Protein AF-A0A8T1UL07-F1 (afdb_monomer_lite)

Sequence (624 aa):
MSPSKHLRLALLTEEDVIRRVALMEAASYPTDDAATEPSIRFRQKNVGPFFWVAYLSNGDQNLETLVGFVNGTLTARDEVTDESRSHHDAHGSLLCIHSVVVDQAFRRRGLATQMLKRYVSLIINSQPQVKRIMLITKADLVGFHVSCGFSAMRKSPIVHGQDPWFELALDCQKARYPPMIQGNPAAVVLLLPAAYHKDGASDWMQRMAIENNLGETAYVAPRGHTGDVVEYDLRWFTPGTEVNLCGHATLATALALHDAGHVTTGQTLHFHTLSAVLVCSFEVQSETQKLLVMMDFPEQPTVSAESIVVLNELASGLDIPTNAIVDVKYVSYATDLVIRVTPEAFSTLKPDFVQLAKIAGVRGFAVTAEMPDDTASDVDFQSRYFAPRIGLNEDPVTGSAHCALGPYWAQLLKKTTIKAQQFTPVRGGYISLDLVAAGPGRVLLKGECAVVLRARLSSSPYKFFIRCAEPTHSRTTQPSDMGKIENRLAELGYELPAVMVSKLTYVNAVRTGNFVYTAGHIPVSATGELITGKVGKDLTTEEDELGELDHIKRVAKRTGFINCVDTFTDQASVINGASDTVVDIFGNKGKHARSGLGINALPFNAAVEIEAIVEIDEDTPVVL

Organism: NCBI:txid29920

InterPro domains:
  IPR000182 GNAT domain [PF00583] (37-150)
  IPR000182 GNAT domain [PS51186] (7-171)
  IPR003719 Phenazine biosynthesis PhzF-like [PF02567] (181-452)
  IPR003719 Phenazine biosynthesis PhzF-like [PTHR13774] (181-457)
  IPR003719 Phenazine biosynthesis PhzF-like [TIGR00654] (182-416)
  IPR006175 YjgF/YER057c/UK114 family [PF01042] (505-615)
  IPR013813 Endoribonuclease L-PSP/chorismate mutase-like [cd02199] (491-615)

Secondary structure (DSSP, 8-state):
-PPP--EEEEE---HHHHHHHHHHHHTTS-TTTSPPHHHHHHHHHHSGGG-EEEEEE-SSTT-EEEEEEEEEEEESSSS--HHHHH---TT-SEEEEEEEEE-GGGTTSSHHHHHHHHHHHHHHHH-TT--EEEEEEEGGGHHHHHTTT-EEEEE-S--SSSS-EEEEEEEHHHHHSPPP--S--EEEEE--HHHHTSTTHHHHHHHHHHHH-SSEEEEEEEEEEETTEEEEEEEEE-SS-EES--HHHHHHHHHHHHHTTSS-TTPEEEEEETTEEEEEEEEE-TTT-PEEEEEEEE----EE-TTT--HHHHHHHHTS-GGGEEEEEEETTTTEEEEEE-HHHHHH----HHHHTTSTT---EEEEEEPPTT---S--EEEEEEEGGGTEEEES--HHHHHHHHHHHHHHHT-SEEEEEEE-SS-EEEEEEEEE-SSS-EEEEEEE---------------------------PPPGGG--HHHHHHHHHT--PPP-PPPSSSS-SEEEETTEEEEPPB--B-TTS-B-BS-BTTTB----------TTEEEEEEEEEEEEB-TT---HHHHHHHHHHHHHHHHGGGG--EEEEEEES--GGGBSEEEEEEEEE-TT-----

pLDDT: mean 81.59, std 17.3, range [22.27, 98.44]

Foldseek 3Di:
DPPAQDKDKDFPDDPVVLVVQLVQQPVPDPPVQGQHSVRSVVCSVPVRLFKMWIWTDPPPDPDTDTFWIKHWAFDQDPDDDPVRRRDHDPQHQETEIRDQTTHPVCPPVCVSLVRLLVSLVSCLPPPVSHQKYKYKDFPVCPVVVVSSAKDFDAFDPDDDPDGIITMIMHGSVCVNDDPADFDADEAEAEDEPCLCPDVCSQVVLLVVLLVVQGQKYKYKYFDQADVLETEIEIWIYHNVGTDQDDDVNVQVHVVVCVVVVVHDQSHWYWYQTNNGTKIWHWDQDPPPRAIKIKTKFFAQEWDACVVQDDLVLVCVQFVHDSVQFPGWTARQVQLAIETEGEPVSVVVTDGPLVSVLPRPSHQKYWYKYADDPPDPDPAGIETWMAGVVVPGGTGAEGPVVCSHVVVVSCVVVVHQKHWYWYHDPRHHAIWIWGWDPPPNTMIIIIGGDDDDDDDDDDPDPPPPPPDPDPDDDDDDDDPVPAAPLSVLCVVVVHDADDPDADPDPDGQWDDDQQKIKGDWDFDADPVRHGAADADVPPDDADADDHDDDRFFPAFAEKEKEFQHDPPDDVQVVNCVRVLVNQCSSPPPRSDYHYYGHYDNADPVRGGMIMITMTGGDRPDDDDD

Radius of gyration: 32.2 Å; chains: 1; bounding box: 75×77×90 Å

Structure (mmCIF, N/CA/C/O backbone):
data_AF-A0A8T1UL07-F1
#
_entry.id   AF-A0A8T1UL07-F1
#
loop_
_atom_site.group_PDB
_atom_site.id
_atom_site.type_symbol
_atom_site.label_atom_id
_atom_site.label_alt_id
_atom_site.label_comp_id
_atom_site.label_asym_id
_atom_site.label_entity_id
_atom_site.label_seq_id
_atom_site.pdbx_PDB_ins_code
_atom_site.Cartn_x
_atom_site.Cartn_y
_atom_site.Cartn_z
_atom_site.occupancy
_atom_site.B_iso_or_equiv
_atom_site.auth_seq_id
_atom_site.auth_comp_id
_atom_site.auth_asym_id
_atom_site.auth_atom_id
_atom_site.pdbx_PDB_model_num
ATOM 1 N N . MET A 1 1 ? -27.581 0.799 -3.449 1.00 33.94 1 MET A N 1
ATOM 2 C CA . MET A 1 1 ? -27.203 1.762 -2.390 1.00 33.94 1 MET A CA 1
ATOM 3 C C . MET A 1 1 ? -28.194 2.917 -2.412 1.00 33.94 1 MET A C 1
ATOM 5 O O . MET A 1 1 ? -28.403 3.482 -3.475 1.00 33.94 1 MET A O 1
ATOM 9 N N . SER A 1 2 ? -28.849 3.222 -1.287 1.00 27.20 2 SER A N 1
ATOM 10 C CA . SER A 1 2 ? -29.697 4.422 -1.163 1.00 27.20 2 SER A CA 1
ATOM 11 C C . SER A 1 2 ? -28.828 5.674 -1.348 1.00 27.20 2 SER A C 1
ATOM 13 O O . SER A 1 2 ? -27.721 5.683 -0.804 1.00 27.20 2 SER A O 1
ATOM 15 N N . PRO A 1 3 ? -29.287 6.725 -2.054 1.00 33.88 3 PRO A N 1
ATOM 16 C CA . PRO A 1 3 ? -28.532 7.966 -2.161 1.00 33.88 3 PRO A CA 1
ATOM 17 C C . PRO A 1 3 ? -28.299 8.509 -0.750 1.00 33.88 3 PRO A C 1
ATOM 19 O O . PRO A 1 3 ? -29.240 8.625 0.043 1.00 33.88 3 PRO A O 1
ATOM 22 N N . SER A 1 4 ? -27.042 8.767 -0.395 1.00 42.09 4 SER A N 1
ATOM 23 C CA . SER A 1 4 ? -26.709 9.378 0.885 1.00 42.09 4 SER A CA 1
ATOM 24 C C . SER A 1 4 ? -27.324 10.777 0.925 1.00 42.09 4 SER A C 1
ATOM 26 O O . SER A 1 4 ? -27.080 11.611 0.057 1.00 42.09 4 SER A O 1
ATOM 28 N N . LYS A 1 5 ? -28.161 11.050 1.930 1.00 57.28 5 LYS A N 1
ATOM 29 C CA . LYS A 1 5 ? -28.603 12.417 2.225 1.00 57.28 5 LYS A CA 1
ATOM 30 C C . LYS A 1 5 ? -27.349 13.240 2.528 1.00 57.28 5 LYS A C 1
ATOM 32 O O . LYS A 1 5 ? -26.663 12.957 3.509 1.00 57.28 5 LYS A O 1
ATOM 37 N N . HIS A 1 6 ? -27.005 14.196 1.668 1.00 77.00 6 HIS A N 1
ATOM 38 C CA . HIS A 1 6 ? -25.768 14.963 1.799 1.00 77.00 6 HIS A CA 1
ATOM 39 C C . HIS A 1 6 ? -25.779 15.786 3.101 1.00 77.00 6 HIS A C 1
ATOM 41 O O . HIS A 1 6 ? -26.620 16.665 3.282 1.00 77.00 6 HIS A O 1
ATOM 47 N N . LEU A 1 7 ? -24.852 15.484 4.018 1.00 86.94 7 LEU A N 1
ATOM 48 C CA . LEU A 1 7 ? -24.597 16.271 5.228 1.00 86.94 7 LEU A CA 1
ATOM 49 C C . LEU A 1 7 ? -23.755 17.500 4.858 1.00 86.94 7 LEU A C 1
ATOM 51 O O . LEU A 1 7 ? -22.599 17.339 4.466 1.00 86.94 7 LEU A O 1
ATOM 55 N N . ARG A 1 8 ? -24.294 18.714 4.991 1.00 91.38 8 ARG A N 1
ATOM 56 C CA . ARG A 1 8 ? -23.602 19.986 4.719 1.00 91.38 8 ARG A CA 1
ATOM 57 C C . ARG A 1 8 ? -23.106 20.616 6.021 1.00 91.38 8 ARG A C 1
ATOM 59 O O . ARG A 1 8 ? -23.816 20.599 7.017 1.00 91.38 8 ARG A O 1
ATOM 66 N N . LEU A 1 9 ? -21.901 21.186 6.012 1.00 92.62 9 LEU A N 1
ATOM 67 C CA . LEU A 1 9 ? -21.381 22.000 7.115 1.00 92.62 9 LEU A CA 1
ATOM 68 C C . LEU A 1 9 ? -21.415 23.480 6.726 1.00 92.62 9 LEU A C 1
ATOM 70 O O . LEU A 1 9 ? -21.095 23.816 5.585 1.00 92.62 9 LEU A O 1
ATOM 74 N N . ALA A 1 10 ? -21.779 24.346 7.667 1.00 92.06 10 ALA A N 1
ATOM 75 C CA . ALA A 1 10 ? -21.758 25.799 7.509 1.00 92.06 10 ALA A CA 1
ATOM 76 C C . ALA A 1 10 ? -21.249 26.484 8.780 1.00 92.06 10 ALA A C 1
ATOM 78 O O . ALA A 1 10 ? -21.366 25.924 9.868 1.00 92.06 10 ALA A O 1
ATOM 79 N N . LEU A 1 11 ? -20.724 27.701 8.651 1.00 91.25 11 LEU A N 1
ATOM 80 C CA . LEU A 1 11 ? -20.423 28.541 9.809 1.00 91.25 11 LEU A CA 1
ATOM 81 C C . LEU A 1 11 ? -21.723 28.951 10.512 1.00 91.25 11 LEU A C 1
ATOM 83 O O . LEU A 1 11 ? -22.749 29.165 9.864 1.00 91.25 11 LEU A O 1
ATOM 87 N N . LEU A 1 12 ? -21.684 29.066 11.838 1.00 85.94 12 LEU A N 1
ATOM 88 C CA . LEU A 1 12 ? -22.826 29.544 12.616 1.00 85.94 12 LEU A CA 1
ATOM 89 C C . LEU A 1 12 ? -22.975 31.068 12.463 1.00 85.94 12 LEU A C 1
ATOM 91 O O . LEU A 1 12 ? -22.190 31.825 13.031 1.00 85.94 12 LEU A O 1
ATOM 95 N N . THR A 1 13 ? -23.979 31.525 11.712 1.00 80.44 13 THR A N 1
ATOM 96 C CA . THR A 1 13 ? -24.202 32.964 11.443 1.00 80.44 13 THR A CA 1
ATOM 97 C C . THR A 1 13 ? -25.599 33.470 11.799 1.00 80.44 13 THR A C 1
ATOM 99 O O . THR A 1 13 ? -25.760 34.666 12.018 1.00 80.44 13 THR A O 1
ATOM 102 N N . GLU A 1 14 ? -26.604 32.596 11.859 1.00 84.75 14 GLU A N 1
ATOM 103 C CA . GLU A 1 14 ? -28.013 32.977 12.032 1.00 84.75 14 GLU A CA 1
ATOM 104 C C . GLU A 1 14 ? -28.460 32.912 13.506 1.00 84.75 14 GLU A C 1
ATOM 106 O O . GLU A 1 14 ? -28.130 31.977 14.238 1.00 84.75 14 GLU A O 1
ATOM 111 N N . GLU A 1 15 ? -29.218 33.916 13.959 1.00 85.44 15 GLU A N 1
ATOM 112 C CA . GLU A 1 15 ? -29.623 34.087 15.367 1.00 85.44 15 GLU A CA 1
ATOM 113 C C . GLU A 1 15 ? -30.559 32.990 15.893 1.00 85.44 15 GLU A C 1
ATOM 115 O O . GLU A 1 15 ? -30.446 32.548 17.040 1.00 85.44 15 GLU A O 1
ATOM 120 N N . ASP A 1 16 ? -31.487 32.523 15.065 1.00 86.69 16 ASP A N 1
ATOM 121 C CA . ASP A 1 16 ? -32.380 31.414 15.393 1.00 86.69 16 ASP A CA 1
ATOM 122 C C . ASP A 1 16 ? -31.602 30.093 15.525 1.00 86.69 16 ASP A C 1
ATOM 124 O O . ASP A 1 16 ? -31.866 29.298 16.434 1.00 86.69 16 ASP A O 1
ATOM 128 N N . VAL A 1 17 ? -30.578 29.897 14.691 1.00 88.50 17 VAL A N 1
ATOM 129 C CA . VAL A 1 17 ? -29.676 28.742 14.758 1.00 88.50 17 VAL A CA 1
ATOM 130 C C . VAL A 1 17 ? -28.829 28.780 16.033 1.00 88.50 17 VAL A C 1
ATOM 132 O O . VAL A 1 17 ? -28.687 27.744 16.681 1.00 88.50 17 VAL A O 1
ATOM 135 N N . ILE A 1 18 ? -28.335 29.950 16.463 1.00 89.19 18 ILE A N 1
ATOM 136 C CA . ILE A 1 18 ? -27.588 30.102 17.730 1.00 89.19 18 ILE A CA 1
ATOM 137 C C . ILE A 1 18 ? -28.417 29.597 18.917 1.00 89.19 18 ILE A C 1
ATOM 139 O O . ILE A 1 18 ? -27.919 28.825 19.741 1.00 89.19 18 ILE A O 1
ATOM 143 N N . ARG A 1 19 ? -29.697 29.982 18.987 1.00 89.38 19 ARG A N 1
ATOM 144 C CA . ARG A 1 19 ? -30.600 29.533 20.060 1.00 89.38 19 ARG A CA 1
ATOM 145 C C . ARG A 1 19 ? -30.829 28.025 20.014 1.00 89.38 19 ARG A C 1
ATOM 147 O O . ARG A 1 19 ? -30.787 27.367 21.051 1.00 89.38 19 ARG A O 1
ATOM 154 N N . ARG A 1 20 ? -31.024 27.453 18.821 1.00 90.44 20 ARG A N 1
ATOM 155 C CA . ARG A 1 20 ? -31.178 25.996 18.651 1.00 90.44 20 ARG A CA 1
ATOM 156 C C . ARG A 1 20 ? -29.922 25.232 19.065 1.00 90.44 20 ARG A C 1
ATOM 158 O O . ARG A 1 20 ? -30.035 24.207 19.726 1.00 90.44 20 ARG A O 1
ATOM 165 N N . VAL A 1 21 ? -28.741 25.745 18.733 1.00 92.62 21 VAL A N 1
ATOM 166 C CA . VAL A 1 21 ? -27.452 25.176 19.151 1.00 92.62 21 VAL A CA 1
ATOM 167 C C . VAL A 1 21 ? -27.307 25.187 20.675 1.00 92.62 21 VAL A C 1
ATOM 169 O O . VAL A 1 21 ? -26.929 24.167 21.246 1.00 92.62 21 VAL A O 1
ATOM 172 N N . ALA A 1 22 ? -27.671 26.283 21.349 1.00 91.62 22 ALA A N 1
ATOM 173 C CA . ALA A 1 22 ? -27.642 26.354 22.813 1.00 91.62 22 ALA A CA 1
ATOM 174 C C . ALA A 1 22 ? -28.590 25.330 23.469 1.00 91.62 22 ALA A C 1
ATOM 176 O O . ALA A 1 22 ? -28.217 24.670 24.438 1.00 91.62 22 ALA A O 1
ATOM 177 N N . LEU A 1 23 ? -29.788 25.136 22.905 1.00 91.44 23 LEU A N 1
ATOM 178 C CA . LEU A 1 23 ? -30.723 24.098 23.357 1.00 91.44 23 LEU A CA 1
ATOM 179 C C . LEU A 1 23 ? -30.158 22.683 23.158 1.00 91.44 23 LEU A C 1
ATOM 181 O O . LEU A 1 23 ? -30.279 21.837 24.042 1.00 91.44 23 LEU A O 1
ATOM 185 N N . MET A 1 24 ? -29.520 22.425 22.014 1.00 92.81 24 MET A N 1
ATOM 186 C CA . MET A 1 24 ? -28.885 21.137 21.725 1.00 92.81 24 MET A CA 1
ATOM 187 C C . MET A 1 24 ? -27.700 20.840 22.655 1.00 92.81 24 MET A C 1
ATOM 189 O O . MET A 1 24 ? -27.543 19.690 23.069 1.00 92.81 24 MET A O 1
ATOM 193 N N . GLU A 1 25 ? -26.888 21.847 22.991 1.00 91.94 25 GLU A N 1
ATOM 194 C CA . GLU A 1 25 ? -25.788 21.738 23.962 1.00 91.94 25 GLU A CA 1
ATOM 195 C C . GLU A 1 25 ? -26.327 21.345 25.344 1.00 91.94 25 GLU A C 1
ATOM 197 O O . GLU A 1 25 ? -25.923 20.322 25.898 1.00 91.94 25 GLU A O 1
ATOM 202 N N . ALA A 1 26 ? -27.307 22.098 25.857 1.00 91.12 26 ALA A N 1
ATOM 203 C CA . ALA A 1 26 ? -27.923 21.847 27.160 1.00 91.12 26 ALA A CA 1
ATOM 204 C C . ALA A 1 26 ? -28.607 20.470 27.244 1.00 91.12 26 ALA A C 1
ATOM 206 O O . ALA A 1 26 ? -28.628 19.847 28.300 1.00 91.12 26 ALA A O 1
ATOM 207 N N . ALA A 1 27 ? -29.140 19.961 26.129 1.00 89.69 27 ALA A N 1
ATOM 208 C CA . ALA A 1 27 ? -29.730 18.624 26.054 1.00 89.69 27 ALA A CA 1
ATOM 209 C C . ALA A 1 27 ? -28.696 17.487 25.898 1.00 89.69 27 ALA A C 1
ATOM 211 O O . ALA A 1 27 ? -29.073 16.308 25.890 1.00 89.69 27 ALA A O 1
ATOM 212 N N . SER A 1 28 ? -27.414 17.808 25.698 1.00 87.25 28 SER A N 1
ATOM 213 C CA . SER A 1 28 ? -26.355 16.830 25.406 1.00 87.25 28 SER A CA 1
ATOM 214 C C . SER A 1 28 ? -25.343 16.656 26.533 1.00 87.25 28 SER A C 1
ATOM 216 O O . SER A 1 28 ? -24.723 15.595 26.599 1.00 87.25 28 SER A O 1
ATOM 218 N N . TYR A 1 29 ? -25.218 17.638 27.424 1.00 83.62 29 TYR A N 1
ATOM 219 C CA . TYR A 1 29 ? -24.284 17.624 28.548 1.00 83.62 29 TYR A CA 1
ATOM 220 C C . TYR A 1 29 ? -25.011 17.872 29.881 1.00 83.62 29 TYR A C 1
ATOM 222 O O . TYR A 1 29 ? -26.058 18.520 29.888 1.00 83.62 29 TYR A O 1
ATOM 230 N N . PRO A 1 30 ? -24.481 17.375 31.017 1.00 81.75 30 PRO A N 1
ATOM 231 C CA . PRO A 1 30 ? -24.930 17.793 32.346 1.00 81.75 30 PRO A CA 1
ATOM 232 C C . PRO A 1 30 ? -24.864 19.317 32.511 1.00 81.75 30 PRO A C 1
ATOM 234 O O . PRO A 1 30 ? -24.036 19.971 31.881 1.00 81.75 30 PRO A O 1
ATOM 237 N N . THR A 1 31 ? -25.694 19.890 33.386 1.00 77.62 31 THR A N 1
ATOM 238 C CA . THR A 1 31 ? -25.768 21.350 33.597 1.00 77.62 31 THR A CA 1
ATOM 239 C C . THR A 1 31 ? -24.437 21.995 33.969 1.00 77.62 31 THR A C 1
ATOM 241 O O . THR A 1 31 ? -24.201 23.129 33.569 1.00 77.62 31 THR A O 1
ATOM 244 N N . ASP A 1 32 ? -23.569 21.275 34.681 1.00 75.88 32 ASP A N 1
ATOM 245 C CA . ASP A 1 32 ? -22.261 21.785 35.110 1.00 75.88 32 ASP A CA 1
ATOM 246 C C . ASP A 1 32 ? -21.211 21.762 33.979 1.00 75.88 32 ASP A C 1
ATOM 248 O O . ASP A 1 32 ? -20.202 22.460 34.059 1.00 75.88 32 ASP A O 1
ATOM 252 N N . ASP A 1 33 ? -21.469 21.010 32.901 1.00 74.12 33 ASP A N 1
ATOM 253 C CA . ASP A 1 33 ? -20.555 20.829 31.764 1.00 74.12 33 ASP A CA 1
ATOM 254 C C . ASP A 1 33 ? -21.042 21.527 30.480 1.00 74.12 33 ASP A C 1
ATOM 256 O O . ASP A 1 33 ? -20.245 21.817 29.583 1.00 74.12 33 ASP A O 1
ATOM 260 N N . ALA A 1 34 ? -22.351 21.780 30.359 1.00 83.19 34 ALA A N 1
ATOM 261 C CA . ALA A 1 34 ? -22.961 22.373 29.175 1.00 83.19 34 ALA A CA 1
ATOM 262 C C . ALA A 1 34 ? -22.562 23.848 29.005 1.00 83.19 34 ALA A C 1
ATOM 264 O O . ALA A 1 34 ? -22.691 24.661 29.924 1.00 83.19 34 ALA A O 1
ATOM 265 N N . ALA A 1 35 ? -22.149 24.242 27.796 1.00 85.19 35 ALA A N 1
ATOM 266 C CA . ALA A 1 35 ? -21.903 25.650 27.512 1.00 85.19 35 ALA A CA 1
ATOM 267 C C . ALA A 1 35 ? -23.209 26.467 27.570 1.00 85.19 35 ALA A C 1
ATOM 269 O O . ALA A 1 35 ? -24.216 26.128 26.947 1.00 85.19 35 ALA A O 1
ATOM 270 N N . THR A 1 36 ? -23.176 27.592 28.287 1.00 87.19 36 THR A N 1
ATOM 271 C CA . THR A 1 36 ? -24.318 28.515 28.373 1.00 87.19 36 THR A CA 1
ATOM 272 C C . THR A 1 36 ? -24.566 29.232 27.036 1.00 87.19 36 THR A C 1
ATOM 274 O O . THR A 1 36 ? -23.642 29.397 26.236 1.00 87.19 36 THR A O 1
ATOM 277 N N . GLU A 1 37 ? -25.784 29.731 26.785 1.00 89.25 37 GLU A N 1
ATOM 278 C CA . GLU A 1 37 ? -26.063 30.532 25.577 1.00 89.25 37 GLU A CA 1
ATOM 279 C C . GLU A 1 37 ? -25.101 31.737 25.423 1.00 89.25 37 GLU A C 1
ATOM 281 O O . GLU A 1 37 ? -24.575 31.924 24.322 1.00 89.25 37 GLU A O 1
ATOM 286 N N . PRO A 1 38 ? -24.771 32.515 26.479 1.00 88.75 38 PRO A N 1
ATOM 287 C CA . PRO A 1 38 ? -23.719 33.531 26.404 1.00 88.75 38 PRO A CA 1
ATOM 288 C C . PRO A 1 38 ? -22.359 32.990 25.940 1.00 88.75 38 PRO A C 1
ATOM 290 O O . PRO A 1 38 ? -21.697 33.630 25.123 1.00 88.75 38 PRO A O 1
ATOM 293 N N . SER A 1 39 ? -21.952 31.802 26.399 1.00 84.88 39 SER A N 1
ATOM 294 C CA . SER A 1 39 ? -20.712 31.148 25.958 1.00 84.88 39 SER A CA 1
ATOM 295 C C . SER A 1 39 ? -20.771 30.749 24.479 1.00 84.88 39 SER A C 1
ATOM 297 O O . SER A 1 39 ? -19.804 30.963 23.747 1.00 84.88 39 SER A O 1
ATOM 299 N N . ILE A 1 40 ? -21.908 30.225 24.011 1.00 88.50 40 ILE A N 1
ATOM 300 C CA . ILE A 1 40 ? -22.132 29.901 22.593 1.00 88.50 40 ILE A CA 1
ATOM 301 C C . ILE A 1 40 ? -22.061 31.168 21.732 1.00 88.50 40 ILE A C 1
ATOM 303 O O . ILE A 1 40 ? -21.360 31.176 20.721 1.00 88.50 40 ILE A O 1
ATOM 307 N N . ARG A 1 41 ? -22.705 32.261 22.157 1.00 88.75 41 ARG A N 1
ATOM 308 C CA . ARG A 1 41 ? -22.655 33.568 21.476 1.00 88.75 41 ARG A CA 1
ATOM 309 C C . ARG A 1 41 ? -21.244 34.141 21.434 1.00 88.75 41 ARG A C 1
ATOM 311 O O . ARG A 1 41 ? -20.807 34.637 20.398 1.00 88.75 41 ARG A O 1
ATOM 318 N N . PHE A 1 42 ? -20.507 34.035 22.536 1.00 85.75 42 PHE A N 1
ATOM 319 C CA . PHE A 1 42 ? -19.107 34.441 22.587 1.00 85.75 42 PHE A CA 1
ATOM 320 C C . PHE A 1 42 ? -18.256 33.654 21.582 1.00 85.75 42 PHE A C 1
ATOM 322 O O . PHE A 1 42 ? -17.492 34.261 20.830 1.00 85.75 42 PHE A O 1
ATOM 329 N N . ARG A 1 43 ? -18.408 32.322 21.530 1.00 86.94 43 ARG A N 1
ATOM 330 C CA . ARG A 1 43 ? -17.679 31.465 20.582 1.00 86.94 43 ARG A CA 1
ATOM 331 C C . ARG A 1 43 ? -18.061 31.771 19.137 1.00 86.94 43 ARG A C 1
ATOM 333 O O . ARG A 1 43 ? -17.185 31.893 18.295 1.00 86.94 43 ARG A O 1
ATOM 340 N N . GLN A 1 44 ? -19.344 31.956 18.850 1.00 87.56 44 GLN A N 1
ATOM 341 C CA . GLN A 1 44 ? -19.809 32.322 17.514 1.00 87.56 44 GLN A CA 1
ATOM 342 C C . GLN A 1 44 ? -19.170 33.636 17.039 1.00 87.56 44 GLN A C 1
ATOM 344 O O . GLN A 1 44 ? -18.638 33.696 15.932 1.00 87.56 44 GLN A O 1
ATOM 349 N N . LYS A 1 45 ? -19.155 34.658 17.903 1.00 85.88 45 LYS A N 1
ATOM 350 C CA . LYS A 1 45 ? -18.644 35.990 17.566 1.00 85.88 45 LYS A CA 1
ATOM 351 C C . LYS A 1 45 ? -17.122 36.040 17.424 1.00 85.88 45 LYS A C 1
ATOM 353 O O . LYS A 1 45 ? -16.622 36.685 16.511 1.00 85.88 45 LYS A O 1
ATOM 358 N N . ASN A 1 46 ? -16.391 35.404 18.338 1.00 82.81 46 ASN A N 1
ATOM 359 C CA . ASN A 1 46 ? -14.932 35.549 18.428 1.00 82.81 46 ASN A CA 1
ATOM 360 C C . ASN A 1 46 ? -14.166 34.374 17.811 1.00 82.81 46 ASN A C 1
ATOM 362 O O . ASN A 1 46 ? -12.968 34.475 17.589 1.00 82.81 46 ASN A O 1
ATOM 366 N N . VAL A 1 47 ? -14.846 33.258 17.549 1.00 82.31 47 VAL A N 1
ATOM 367 C CA . VAL A 1 47 ? -14.239 31.969 17.182 1.00 82.31 47 VAL A CA 1
ATOM 368 C C . VAL A 1 47 ? -14.944 31.353 15.968 1.00 82.31 47 VAL A C 1
ATOM 370 O O . VAL A 1 47 ? -14.850 30.153 15.709 1.00 82.31 47 VAL A O 1
ATOM 373 N N . GLY A 1 48 ? -15.640 32.197 15.199 1.00 81.56 48 GLY A N 1
ATOM 374 C CA . GLY A 1 48 ? -16.471 31.831 14.052 1.00 81.56 48 GLY A CA 1
ATOM 375 C C . GLY A 1 48 ? -15.841 30.793 13.118 1.00 81.56 48 GLY A C 1
ATOM 376 O O . GLY A 1 48 ? -16.478 29.766 12.902 1.00 81.56 48 GLY A O 1
ATOM 377 N N . PRO A 1 49 ? -14.588 30.960 12.639 1.00 88.00 49 PRO A N 1
ATOM 378 C CA . PRO A 1 49 ? -13.945 30.002 11.728 1.00 88.00 49 PRO A CA 1
ATOM 379 C C . PRO A 1 49 ? -13.845 28.557 12.247 1.00 88.00 49 PRO A C 1
ATOM 381 O O . PRO A 1 49 ? -13.659 27.634 11.452 1.00 88.00 49 PRO A O 1
ATOM 384 N N . PHE A 1 50 ? -13.988 28.347 13.558 1.00 91.12 50 PHE A N 1
ATOM 385 C CA . PHE A 1 50 ? -13.922 27.040 14.216 1.00 91.12 50 PHE A CA 1
ATOM 386 C C . PHE A 1 50 ? -15.274 26.568 14.765 1.00 91.12 50 PHE A C 1
ATOM 388 O O . PHE A 1 50 ? -15.329 25.499 15.377 1.00 91.12 50 PHE A O 1
ATOM 395 N N . PHE A 1 51 ? -16.358 27.317 14.529 1.00 93.38 51 PHE A N 1
ATOM 396 C CA . PHE A 1 51 ? -17.718 26.960 14.926 1.00 93.38 51 PHE A CA 1
ATOM 397 C C . PHE A 1 51 ? -18.565 26.631 13.696 1.00 93.38 51 PHE A C 1
ATOM 399 O O . PHE A 1 51 ? -19.002 27.511 12.952 1.00 93.38 51 PHE A O 1
ATOM 406 N N . TRP A 1 52 ? -18.843 25.340 13.521 1.00 94.69 52 TRP A N 1
ATOM 407 C CA . TRP A 1 52 ? -19.594 24.828 12.385 1.00 94.69 52 TRP A CA 1
ATOM 408 C C . TRP A 1 52 ? -20.861 24.102 12.823 1.00 94.69 52 TRP A C 1
ATOM 410 O O . TRP A 1 52 ? -20.848 23.298 13.752 1.00 94.69 52 TRP A O 1
ATOM 420 N N . VAL A 1 53 ? -21.950 24.352 12.110 1.00 95.69 53 VAL A N 1
ATOM 421 C CA . VAL A 1 53 ? -23.227 23.645 12.224 1.00 95.69 53 VAL A CA 1
ATOM 422 C C . VAL A 1 53 ? -23.409 22.685 11.055 1.00 95.69 53 VAL A C 1
ATOM 424 O O . VAL A 1 53 ? -22.917 22.925 9.951 1.00 95.69 53 VAL A O 1
ATOM 427 N N . ALA A 1 54 ? -24.116 21.586 11.300 1.00 94.69 54 ALA A N 1
ATOM 428 C CA . ALA A 1 54 ? -24.368 20.529 10.336 1.00 94.69 54 ALA A CA 1
ATOM 429 C C . ALA A 1 54 ? -25.844 20.473 9.944 1.00 94.69 54 ALA A C 1
ATOM 431 O O . ALA A 1 54 ? -26.728 20.414 10.801 1.00 94.69 54 ALA A O 1
ATOM 432 N N . TYR A 1 55 ? -26.086 20.422 8.639 1.00 93.12 55 TYR A N 1
ATOM 433 C CA . TYR A 1 55 ? -27.399 20.366 8.022 1.00 93.12 55 TYR A CA 1
ATOM 434 C C . TYR A 1 55 ? -27.570 19.073 7.230 1.00 93.12 55 TYR A C 1
ATOM 436 O O . TYR A 1 55 ? -26.681 18.671 6.480 1.00 93.12 55 TYR A O 1
ATOM 444 N N . LEU A 1 56 ? -28.722 18.425 7.375 1.00 90.06 56 LEU A N 1
ATOM 445 C CA . LEU A 1 56 ? -29.105 17.268 6.574 1.00 90.06 56 LEU A CA 1
ATOM 446 C C . LEU A 1 56 ? -30.127 17.694 5.517 1.00 90.06 56 LEU A C 1
ATOM 448 O O . LEU A 1 56 ? -31.162 18.273 5.856 1.00 90.06 56 LEU A O 1
ATOM 452 N N . SER A 1 57 ? -29.845 17.391 4.247 1.00 82.88 57 SER A N 1
ATOM 453 C CA . SER A 1 57 ? -30.792 17.625 3.152 1.00 82.88 57 SER A CA 1
ATOM 454 C C . SER A 1 57 ? -31.958 16.632 3.203 1.00 82.88 57 SER A C 1
ATOM 456 O O . SER A 1 57 ? -31.757 15.424 3.384 1.00 82.88 57 SER A O 1
ATOM 458 N N . ASN A 1 58 ? -33.181 17.132 3.011 1.00 70.69 58 ASN A N 1
ATOM 459 C CA . ASN A 1 58 ? -34.398 16.318 3.017 1.00 70.69 58 ASN A CA 1
ATOM 460 C C . ASN A 1 58 ? -34.809 15.775 1.636 1.00 70.69 58 ASN A C 1
ATOM 462 O O . ASN A 1 58 ? -35.872 15.173 1.527 1.00 70.69 58 ASN A O 1
ATOM 466 N N . GLY A 1 59 ? -33.968 15.904 0.604 1.00 62.84 59 GLY A N 1
ATOM 467 C CA . GLY A 1 59 ? -34.241 15.379 -0.743 1.00 62.84 59 GLY A CA 1
ATOM 468 C C . GLY A 1 59 ? -35.115 16.286 -1.620 1.00 62.84 59 GLY A C 1
ATOM 469 O O . GLY A 1 59 ? -35.094 16.121 -2.834 1.00 62.84 59 GLY A O 1
ATOM 470 N N . ASP A 1 60 ? -35.791 17.278 -1.029 1.00 56.97 60 ASP A N 1
ATOM 471 C CA . ASP A 1 60 ? -36.452 18.388 -1.727 1.00 56.97 60 ASP A CA 1
ATOM 472 C C . ASP A 1 60 ? -35.558 19.636 -1.709 1.00 56.97 60 ASP A C 1
ATOM 474 O O . ASP A 1 60 ? -34.977 19.985 -0.677 1.00 56.97 60 ASP A O 1
ATOM 478 N N . GLN A 1 61 ? -35.434 20.307 -2.856 1.00 55.25 61 GLN A N 1
ATOM 479 C CA . GLN A 1 61 ? -34.310 21.189 -3.212 1.00 55.25 61 GLN A CA 1
ATOM 480 C C . GLN A 1 61 ? -34.132 22.495 -2.408 1.00 55.25 61 GLN A C 1
ATOM 482 O O . GLN A 1 61 ? -33.313 23.304 -2.817 1.00 55.25 61 GLN A O 1
ATOM 487 N N . ASN A 1 62 ? -34.800 22.721 -1.270 1.00 58.38 62 ASN A N 1
ATOM 488 C CA . ASN A 1 62 ? -34.562 23.927 -0.449 1.00 58.38 62 ASN A CA 1
ATOM 489 C C . ASN A 1 62 ? -34.783 23.774 1.070 1.00 58.38 62 ASN A C 1
ATOM 491 O O . ASN A 1 62 ? -34.658 24.759 1.794 1.00 58.38 62 ASN A O 1
ATOM 495 N N . LEU A 1 63 ? -35.103 22.581 1.588 1.00 68.19 63 LEU A N 1
ATOM 496 C CA . LEU A 1 63 ? -35.309 22.387 3.030 1.00 68.19 63 LEU A CA 1
ATOM 497 C C . LEU A 1 63 ? -34.180 21.555 3.641 1.00 68.19 63 LEU A C 1
ATOM 499 O O . LEU A 1 63 ? -34.079 20.341 3.446 1.00 68.19 63 LEU A O 1
ATOM 503 N N . GLU A 1 64 ? -33.347 22.230 4.425 1.00 84.94 64 GLU A N 1
ATOM 504 C CA . GLU A 1 64 ? -32.279 21.634 5.217 1.00 84.94 64 GLU A CA 1
ATOM 505 C C . GLU A 1 64 ? -32.651 21.626 6.703 1.00 84.94 64 GLU A C 1
ATOM 507 O O . GLU A 1 64 ? -33.229 22.574 7.229 1.00 84.94 64 GLU A O 1
ATOM 512 N N . THR A 1 65 ? -32.325 20.540 7.404 1.00 90.12 65 THR A N 1
ATOM 513 C CA . THR A 1 65 ? -32.571 20.426 8.850 1.00 90.12 65 THR A CA 1
ATOM 514 C C . THR A 1 65 ? -31.258 20.518 9.611 1.00 90.12 65 THR A C 1
ATOM 516 O O . THR A 1 65 ? -30.343 19.753 9.322 1.00 90.12 65 THR A O 1
ATOM 519 N N . LEU A 1 66 ? -31.164 21.421 10.592 1.00 92.81 66 LEU A N 1
ATOM 520 C CA . LEU A 1 66 ? -30.050 21.451 11.545 1.00 92.81 66 LEU A CA 1
ATOM 521 C C . LEU A 1 66 ? -30.039 20.145 12.352 1.00 92.81 66 LEU A C 1
ATOM 523 O O . LEU A 1 66 ? -31.029 19.825 13.008 1.00 92.81 66 LEU A O 1
ATOM 527 N N . VAL A 1 67 ? -28.930 19.407 12.302 1.00 94.38 67 VAL A N 1
ATOM 528 C CA . VAL A 1 67 ? -28.788 18.083 12.937 1.00 94.38 67 VAL A CA 1
ATOM 529 C C . VAL A 1 67 ? -27.630 17.990 13.928 1.00 94.38 67 VAL A C 1
ATOM 531 O O . VAL A 1 67 ? -27.545 17.011 14.669 1.00 94.38 67 VAL A O 1
ATOM 534 N N . GLY A 1 68 ? -26.729 18.972 13.968 1.00 95.75 68 GLY A N 1
ATOM 535 C CA . GLY A 1 68 ? -25.559 18.928 14.843 1.00 95.75 68 GLY A CA 1
ATOM 536 C C . GLY A 1 68 ? -24.663 20.153 14.738 1.00 95.75 68 GLY A C 1
ATOM 537 O O . GLY A 1 68 ? -24.906 21.035 13.915 1.00 95.75 68 GLY A O 1
ATOM 538 N N . PHE A 1 69 ? -23.620 20.199 15.562 1.00 96.00 69 PHE A N 1
ATOM 539 C CA . PHE A 1 69 ? -22.562 21.203 15.482 1.00 96.00 69 PHE A CA 1
ATOM 540 C C . PHE A 1 69 ? -21.247 20.715 16.098 1.00 96.00 69 PHE A C 1
ATOM 542 O O . PHE A 1 69 ? -21.217 19.774 16.895 1.00 96.00 69 PHE A O 1
ATOM 549 N N . VAL A 1 70 ? -20.162 21.395 15.731 1.00 95.69 70 VAL A N 1
ATOM 550 C CA . VAL A 1 70 ? -18.831 21.268 16.326 1.00 95.69 70 VAL A CA 1
ATOM 551 C C . VAL A 1 70 ? -18.295 22.664 16.623 1.00 95.69 70 VAL A C 1
ATOM 553 O O . VAL A 1 70 ? -18.366 23.550 15.768 1.00 95.69 70 VAL A O 1
ATOM 556 N N . ASN A 1 71 ? -17.755 22.870 17.824 1.00 92.25 71 ASN A N 1
ATOM 557 C CA . ASN A 1 71 ? -17.078 24.117 18.178 1.00 92.25 71 ASN A CA 1
ATOM 558 C C . ASN A 1 71 ? -15.795 23.871 18.982 1.00 92.25 71 ASN A C 1
ATOM 560 O O . ASN A 1 71 ? -15.635 22.836 19.632 1.00 92.25 71 ASN A O 1
ATOM 564 N N . GLY A 1 72 ? -14.895 24.849 18.941 1.00 90.50 72 GLY A N 1
ATOM 565 C CA . GLY A 1 72 ? -13.636 24.833 19.674 1.00 90.50 72 GLY A CA 1
ATOM 566 C C . GLY A 1 72 ? -13.049 26.229 19.844 1.00 90.50 72 GLY A C 1
ATOM 567 O O . GLY A 1 72 ? -13.619 27.199 19.348 1.00 90.50 72 GLY A O 1
ATOM 568 N N . THR A 1 73 ? -11.918 26.330 20.539 1.00 90.06 73 THR A N 1
ATOM 569 C CA . THR A 1 73 ? -11.114 27.557 20.674 1.00 90.06 73 THR A CA 1
ATOM 570 C C . THR A 1 73 ? -9.663 27.307 20.302 1.00 90.06 73 THR A C 1
ATOM 572 O O . THR A 1 73 ? -9.168 26.189 20.408 1.00 90.06 73 THR A O 1
ATOM 575 N N . LEU A 1 74 ? -8.979 28.356 19.851 1.00 90.81 74 LEU A N 1
ATOM 576 C CA . LEU A 1 74 ? -7.542 28.323 19.647 1.00 90.81 74 LEU A CA 1
ATOM 577 C C . LEU A 1 74 ? -6.827 28.724 20.930 1.00 90.81 74 LEU A C 1
ATOM 579 O O . LEU A 1 74 ? -7.285 29.611 21.652 1.00 90.81 74 LEU A O 1
ATOM 583 N N . THR A 1 75 ? -5.680 28.103 21.165 1.00 87.38 75 THR A N 1
ATOM 584 C CA . THR A 1 75 ? -4.749 28.477 22.223 1.00 87.38 75 THR A CA 1
ATOM 585 C C . THR A 1 75 ? -3.314 28.469 21.695 1.00 87.38 75 THR A C 1
ATOM 587 O O . THR A 1 75 ? -2.965 27.699 20.794 1.00 87.38 75 THR A O 1
ATOM 590 N N . ALA A 1 76 ? -2.480 29.361 22.230 1.00 82.06 76 ALA A N 1
ATOM 591 C CA . ALA A 1 76 ? -1.040 29.370 21.980 1.00 82.06 76 ALA A CA 1
ATOM 592 C C . ALA A 1 76 ? -0.278 28.305 22.785 1.00 82.06 76 ALA A C 1
ATOM 594 O O . ALA A 1 76 ? 0.894 28.071 22.506 1.00 82.06 76 ALA A O 1
ATOM 595 N N . ARG A 1 77 ? -0.915 27.669 23.778 1.00 75.50 77 ARG A N 1
ATOM 596 C CA . ARG A 1 77 ? -0.301 26.578 24.547 1.00 75.50 77 ARG A CA 1
ATOM 597 C C . ARG A 1 77 ? -0.403 25.253 23.789 1.00 75.50 77 ARG A C 1
ATOM 599 O O . ARG A 1 77 ? -1.339 25.041 23.028 1.00 75.50 77 ARG A O 1
ATOM 606 N N . ASP A 1 78 ? 0.527 24.343 24.060 1.00 70.81 78 ASP A N 1
ATOM 607 C CA . ASP A 1 78 ? 0.566 23.012 23.437 1.00 70.81 78 ASP A CA 1
ATOM 608 C C . ASP A 1 78 ? -0.261 21.947 24.190 1.00 70.81 78 ASP A C 1
ATOM 610 O O . ASP A 1 78 ? -0.280 20.782 23.783 1.00 70.81 78 ASP A O 1
ATOM 614 N N . GLU A 1 79 ? -0.964 22.335 25.262 1.00 70.75 79 GLU A N 1
ATOM 615 C CA . GLU A 1 79 ? -1.747 21.447 26.131 1.00 70.75 79 GLU A CA 1
ATOM 616 C C . GLU A 1 79 ? -3.160 21.984 26.407 1.00 70.75 79 GLU A C 1
ATOM 618 O O . GLU A 1 79 ? -3.398 23.196 26.406 1.00 70.75 79 GLU A O 1
ATOM 623 N N . VAL A 1 80 ? -4.093 21.069 26.697 1.00 67.12 80 VAL A N 1
ATOM 624 C CA . VAL A 1 80 ? -5.466 21.398 27.100 1.00 67.12 80 VAL A CA 1
ATOM 625 C C . VAL A 1 80 ? -5.500 21.670 28.607 1.00 67.12 80 VAL A C 1
ATOM 627 O O . VAL A 1 80 ? -5.342 20.766 29.419 1.00 67.12 80 VAL A O 1
ATOM 630 N N . THR A 1 81 ? -5.731 22.925 28.983 1.00 68.25 81 THR A N 1
ATOM 631 C CA . THR A 1 81 ? -5.968 23.385 30.365 1.00 68.25 81 THR A CA 1
ATOM 632 C C . THR A 1 81 ? -7.360 24.015 30.508 1.00 68.25 81 THR A C 1
ATOM 634 O O . THR A 1 81 ? -7.954 24.424 29.507 1.00 68.25 81 THR A O 1
ATOM 637 N N . ASP A 1 82 ? -7.876 24.183 31.729 1.00 64.69 82 ASP A N 1
ATOM 638 C CA . ASP A 1 82 ? -9.147 24.903 31.959 1.00 64.69 82 ASP A CA 1
ATOM 639 C C . ASP A 1 82 ? -9.125 26.345 31.404 1.00 64.69 82 ASP A C 1
ATOM 641 O O . ASP A 1 82 ? -10.110 26.838 30.847 1.00 64.69 82 ASP A O 1
ATOM 645 N N . GLU A 1 83 ? -7.962 27.004 31.450 1.00 59.72 83 GLU A N 1
ATOM 646 C CA . GLU A 1 83 ? -7.734 28.321 30.836 1.00 59.72 83 GLU A CA 1
ATOM 647 C C . GLU A 1 83 ? -7.833 28.267 29.301 1.00 59.72 83 GLU A C 1
ATOM 649 O O . GLU A 1 83 ? -8.468 29.118 28.678 1.00 59.72 83 GLU A O 1
ATOM 654 N N . SER A 1 84 ? -7.267 27.230 28.671 1.00 61.16 84 SER A N 1
ATOM 655 C CA . SER A 1 84 ? -7.351 27.039 27.214 1.00 61.16 84 SER A CA 1
ATOM 656 C C . SER A 1 84 ? -8.783 26.788 26.716 1.00 61.16 84 SER A C 1
ATOM 658 O O . SER A 1 84 ? -9.087 27.037 25.548 1.00 61.16 84 SER A O 1
ATOM 660 N N . ARG A 1 85 ? -9.684 26.337 27.605 1.00 64.06 85 ARG A N 1
ATOM 661 C CA . ARG A 1 85 ? -11.102 26.083 27.301 1.00 64.06 85 ARG A CA 1
ATOM 662 C C . ARG A 1 85 ? -11.988 27.325 27.377 1.00 64.06 85 ARG A C 1
ATOM 664 O O . ARG A 1 85 ? -13.085 27.334 26.813 1.00 64.06 85 ARG A O 1
ATOM 671 N N . SER A 1 86 ? -11.523 28.369 28.059 1.00 66.81 86 SER A N 1
ATOM 672 C CA . SER A 1 86 ? -12.280 29.600 28.321 1.00 66.81 86 SER A CA 1
ATOM 673 C C . SER A 1 86 ? -11.773 30.812 27.533 1.00 66.81 86 SER A C 1
ATOM 675 O O . SER A 1 86 ? -12.520 31.777 27.366 1.00 66.81 86 SER A O 1
ATOM 677 N N . HIS A 1 87 ? -10.554 30.752 26.989 1.00 77.00 87 HIS A N 1
ATOM 678 C CA . HIS A 1 87 ? -9.950 31.822 26.196 1.00 77.00 87 HIS A CA 1
ATOM 679 C C . HIS A 1 87 ? -9.767 31.430 24.720 1.00 77.00 87 HIS A C 1
ATOM 681 O O . HIS A 1 87 ? -9.505 30.271 24.399 1.00 77.00 87 HIS A O 1
ATOM 687 N N . HIS A 1 88 ? -9.902 32.403 23.815 1.00 83.38 88 HIS A N 1
ATOM 688 C CA . HIS A 1 88 ? -9.585 32.248 22.395 1.00 83.38 88 HIS A CA 1
ATOM 689 C C . HIS A 1 88 ? -8.393 33.130 22.037 1.00 83.38 88 HIS A C 1
ATOM 691 O O . HIS A 1 88 ? -8.478 34.350 22.155 1.00 83.38 88 HIS A O 1
ATOM 697 N N . ASP A 1 89 ? -7.328 32.506 21.549 1.00 86.75 89 ASP A N 1
ATOM 698 C CA . ASP A 1 89 ? -6.165 33.185 20.991 1.00 86.75 89 ASP A CA 1
ATOM 699 C C . ASP A 1 89 ? -6.178 33.069 19.461 1.00 86.75 89 ASP A C 1
ATOM 701 O O . ASP A 1 89 ? -5.941 31.993 18.914 1.00 86.75 89 ASP A O 1
ATOM 705 N N . ALA A 1 90 ? -6.429 34.174 18.756 1.00 85.88 90 ALA A N 1
ATOM 706 C CA . ALA A 1 90 ? -6.490 34.195 17.292 1.00 85.88 90 ALA A CA 1
ATOM 707 C C . ALA A 1 90 ? -5.164 33.792 16.610 1.00 85.88 90 ALA A C 1
ATOM 709 O O . ALA A 1 90 ? -5.172 33.407 15.439 1.00 85.88 90 ALA A O 1
ATOM 710 N N . HIS A 1 91 ? -4.040 33.858 17.331 1.00 86.38 91 HIS A N 1
ATOM 711 C CA . HIS A 1 91 ? -2.716 33.437 16.867 1.00 86.38 91 HIS A CA 1
ATOM 712 C C . HIS A 1 91 ? -2.311 32.051 17.388 1.00 86.38 91 HIS A C 1
ATOM 714 O O . HIS A 1 91 ? -1.212 31.574 17.095 1.00 86.38 91 HIS A O 1
ATOM 720 N N . GLY A 1 92 ? -3.196 31.389 18.136 1.00 88.56 92 GLY A N 1
ATOM 721 C CA . GLY A 1 92 ? -2.984 30.047 18.648 1.00 88.56 92 GLY A CA 1
ATOM 722 C C . GLY A 1 92 ? -2.815 29.010 17.537 1.00 88.56 92 GLY A C 1
ATOM 723 O O . GLY A 1 92 ? -3.393 29.115 16.454 1.00 88.56 92 GLY A O 1
ATOM 724 N N . SER A 1 93 ? -2.027 27.973 17.822 1.00 91.38 93 SER A N 1
ATOM 725 C CA . SER A 1 93 ? -1.758 26.881 16.874 1.00 91.38 93 SER A CA 1
ATOM 726 C C . SER A 1 93 ? -2.387 25.545 17.279 1.00 91.38 93 SER A C 1
ATOM 728 O O . SER A 1 93 ? -2.419 24.610 16.476 1.00 91.38 93 SER A O 1
ATOM 730 N N . LEU A 1 94 ? -2.947 25.467 18.489 1.00 92.50 94 LEU A N 1
ATOM 731 C CA . LEU A 1 94 ? -3.707 24.326 18.983 1.00 92.50 94 LEU A CA 1
ATOM 732 C C . LEU A 1 94 ? -5.203 24.661 18.990 1.00 92.50 94 LEU A C 1
ATOM 734 O O . LEU A 1 94 ? -5.622 25.608 19.650 1.00 92.50 94 LEU A O 1
ATOM 738 N N . LEU A 1 95 ? -6.011 23.865 18.287 1.00 93.94 95 LEU A N 1
ATOM 739 C CA . LEU A 1 95 ? -7.472 23.933 18.342 1.00 93.94 95 LEU A CA 1
ATOM 740 C C . LEU A 1 95 ? -8.006 22.948 19.387 1.00 93.94 95 LEU A C 1
ATOM 742 O O . LEU A 1 95 ? -7.947 21.739 19.180 1.00 93.94 95 LEU A O 1
ATOM 746 N N . CYS A 1 96 ? -8.574 23.450 20.479 1.00 92.62 96 CYS A N 1
ATOM 747 C CA . CYS A 1 96 ? -9.277 22.641 21.470 1.00 92.62 96 CYS A CA 1
ATOM 748 C C . CYS A 1 96 ? -10.763 22.546 21.100 1.00 92.62 96 CYS A C 1
ATOM 750 O O . CYS A 1 96 ? -11.479 23.543 21.186 1.00 92.62 96 CYS A O 1
ATOM 752 N N . ILE A 1 97 ? -11.238 21.367 20.689 1.00 93.44 97 ILE A N 1
ATOM 753 C CA . ILE A 1 97 ? -12.669 21.106 20.479 1.00 93.44 97 ILE A CA 1
ATOM 754 C C . ILE A 1 97 ? -13.344 20.951 21.844 1.00 93.44 97 ILE A C 1
ATOM 756 O O . ILE A 1 97 ? -12.900 20.162 22.679 1.00 93.44 97 ILE A O 1
ATOM 760 N N . HIS A 1 98 ? -14.444 21.678 22.042 1.00 88.88 98 HIS A N 1
ATOM 761 C CA . HIS A 1 98 ? -15.225 21.640 23.284 1.00 88.88 98 HIS A CA 1
ATOM 762 C C . HIS A 1 98 ? -16.461 20.768 23.157 1.00 88.88 98 HIS A C 1
ATOM 764 O O . HIS A 1 98 ? -16.751 19.988 24.059 1.00 88.88 98 HIS A O 1
ATOM 770 N N . SER A 1 99 ? -17.161 20.882 22.028 1.00 91.00 99 SER A N 1
ATOM 771 C CA . SER A 1 99 ? -18.455 20.231 21.840 1.00 91.00 99 SER A CA 1
ATOM 772 C C . SER A 1 99 ? -18.532 19.586 20.459 1.00 91.00 99 SER A C 1
ATOM 774 O O . SER A 1 99 ? -18.233 20.225 19.446 1.00 91.00 99 SER A O 1
ATOM 776 N N . VAL A 1 100 ? -18.971 18.327 20.424 1.00 94.19 100 VAL A N 1
ATOM 777 C CA . VAL A 1 100 ? -19.341 17.584 19.209 1.00 94.19 100 VAL A CA 1
ATOM 778 C C . VAL A 1 100 ? -20.740 17.035 19.447 1.00 94.19 100 VAL A C 1
ATOM 780 O O . VAL A 1 100 ? -20.912 16.015 20.110 1.00 94.19 100 VAL A O 1
ATOM 783 N N . VAL A 1 101 ? -21.756 17.729 18.936 1.00 94.75 101 VAL A N 1
ATOM 784 C CA . VAL A 1 101 ? -23.151 17.465 19.303 1.00 94.75 101 VAL A CA 1
ATOM 785 C C . VAL A 1 101 ? -23.965 17.065 18.086 1.00 94.75 101 VAL A C 1
ATOM 787 O O . VAL A 1 101 ? -23.970 17.751 17.068 1.00 94.75 101 VAL A O 1
ATOM 790 N N . VAL A 1 102 ? -24.705 15.965 18.217 1.00 93.38 102 VAL A N 1
ATOM 791 C CA . VAL A 1 102 ? -25.765 15.563 17.286 1.00 93.38 102 VAL A CA 1
ATOM 792 C C . VAL A 1 102 ? -27.089 15.591 18.033 1.00 93.38 102 VAL A C 1
ATOM 794 O O . VAL A 1 102 ? -27.197 15.043 19.139 1.00 93.38 102 VAL A O 1
ATOM 797 N N . ASP A 1 103 ? -28.085 16.214 17.409 1.00 92.50 103 ASP A N 1
ATOM 798 C CA . ASP A 1 103 ? -29.445 16.306 17.930 1.00 92.50 103 ASP A CA 1
ATOM 799 C C . ASP A 1 103 ? -29.983 14.908 18.263 1.00 92.50 103 ASP A C 1
ATOM 801 O O . ASP A 1 103 ? -29.766 13.945 17.518 1.00 92.50 103 ASP A O 1
ATOM 805 N N . GLN A 1 104 ? -30.669 14.789 19.402 1.00 89.12 104 GLN A N 1
ATOM 806 C CA . GLN A 1 104 ? -31.135 13.510 19.932 1.00 89.12 104 GLN A CA 1
ATOM 807 C C . GLN A 1 104 ? -31.963 12.711 18.914 1.00 89.12 104 GLN A C 1
ATOM 809 O O . GLN A 1 104 ? -31.779 11.495 18.817 1.00 89.12 104 GLN A O 1
ATOM 814 N N . ALA A 1 105 ? -32.790 13.371 18.095 1.00 89.19 105 ALA A N 1
ATOM 815 C CA . ALA A 1 105 ? -33.629 12.717 17.089 1.00 89.19 105 ALA A CA 1
ATOM 816 C C . ALA A 1 105 ? -32.823 12.059 15.949 1.00 89.19 105 ALA A C 1
ATOM 818 O O . ALA A 1 105 ? -33.326 11.181 15.235 1.00 89.19 105 ALA A O 1
ATOM 819 N N . PHE A 1 106 ? -31.557 12.449 15.782 1.00 88.94 106 PHE A N 1
ATOM 820 C CA . PHE A 1 106 ? -30.687 12.052 14.675 1.00 88.94 106 PHE A CA 1
ATOM 821 C C . PHE A 1 106 ? -29.483 11.198 15.107 1.00 88.94 106 PHE A C 1
ATOM 823 O O . PHE A 1 106 ? -28.683 10.773 14.265 1.00 88.94 106 PHE A O 1
ATOM 830 N N . ARG A 1 107 ? -29.356 10.893 16.404 1.00 88.06 107 ARG A N 1
ATOM 831 C CA . ARG A 1 107 ? -28.296 10.023 16.938 1.00 88.06 107 ARG A CA 1
ATOM 832 C C . ARG A 1 107 ? -28.405 8.593 16.396 1.00 88.06 107 ARG A C 1
ATOM 834 O O . ARG A 1 107 ? -29.450 8.162 15.920 1.00 88.06 107 ARG A O 1
ATOM 841 N N . ARG A 1 108 ? -27.296 7.846 16.484 1.00 84.06 108 ARG A N 1
ATOM 842 C CA . ARG A 1 108 ? -27.160 6.447 16.013 1.00 84.06 108 ARG A CA 1
ATOM 843 C C . ARG A 1 108 ? -27.378 6.249 14.502 1.00 84.06 108 ARG A C 1
ATOM 845 O O . ARG A 1 108 ? -27.666 5.147 14.058 1.00 84.06 108 ARG A O 1
ATOM 852 N N . ARG A 1 109 ? -27.194 7.307 13.701 1.00 85.69 109 ARG A N 1
ATOM 853 C CA . ARG A 1 109 ? -27.275 7.280 12.224 1.00 85.69 109 ARG A CA 1
ATOM 854 C C . ARG A 1 109 ? -25.926 7.534 11.530 1.00 85.69 109 ARG A C 1
ATOM 856 O O . ARG A 1 109 ? -25.892 7.915 10.368 1.00 85.69 109 ARG A O 1
ATOM 863 N N . GLY A 1 110 ? -24.811 7.430 12.262 1.00 85.62 110 GLY A N 1
ATOM 864 C CA . GLY A 1 110 ? -23.457 7.704 11.747 1.00 85.62 110 GLY A CA 1
ATOM 865 C C . GLY A 1 110 ? -23.133 9.185 11.480 1.00 85.62 110 GLY A C 1
ATOM 866 O O . GLY A 1 110 ? -22.046 9.497 10.995 1.00 85.62 110 GLY A O 1
ATOM 867 N N . LEU A 1 111 ? -24.042 10.112 11.804 1.00 89.31 111 LEU A N 1
ATOM 868 C CA . LEU A 1 111 ? -23.877 11.541 11.503 1.00 89.31 111 LEU A CA 1
ATOM 869 C C . LEU A 1 111 ? -22.738 12.198 12.288 1.00 89.31 111 LEU A C 1
ATOM 871 O O . LEU A 1 111 ? -22.051 13.042 11.729 1.00 89.31 111 LEU A O 1
ATOM 875 N N . ALA A 1 112 ? -22.491 11.790 13.538 1.00 90.19 112 ALA A N 1
ATOM 876 C CA . ALA A 1 112 ? -21.388 12.327 14.342 1.00 90.19 112 ALA A CA 1
ATOM 877 C C . ALA A 1 112 ? -20.028 12.080 13.668 1.00 90.19 112 ALA A C 1
ATOM 879 O O . ALA A 1 112 ? -19.214 12.993 13.563 1.00 90.19 112 ALA A O 1
ATOM 880 N N . THR A 1 113 ? -19.818 10.870 13.137 1.00 89.19 113 THR A N 1
ATOM 881 C CA . THR A 1 113 ? -18.585 10.490 12.433 1.00 89.19 113 THR A CA 1
ATOM 882 C C . THR A 1 113 ? -18.424 11.281 11.140 1.00 89.19 113 THR A C 1
ATOM 884 O O . THR A 1 113 ? -17.353 11.822 10.880 1.00 89.19 113 THR A O 1
ATOM 887 N N . GLN A 1 114 ? -19.489 11.391 10.337 1.00 89.56 114 GLN A N 1
ATOM 888 C CA . GLN A 1 114 ? -19.464 12.177 9.097 1.00 89.56 114 GLN A CA 1
ATOM 889 C C . GLN A 1 114 ? -19.189 13.661 9.375 1.00 89.56 114 GLN A C 1
ATOM 891 O O . GLN A 1 114 ? -18.365 14.277 8.700 1.00 89.56 114 GLN A O 1
ATOM 896 N N . MET A 1 115 ? -19.848 14.216 10.395 1.00 94.75 115 MET A N 1
ATOM 897 C CA . MET A 1 115 ? -19.707 15.606 10.819 1.00 94.75 115 MET A CA 1
ATOM 898 C C . MET A 1 115 ? -18.281 15.903 11.284 1.00 94.75 115 MET A C 1
ATOM 900 O O . MET A 1 115 ? -17.659 16.824 10.760 1.00 94.75 115 MET A O 1
ATOM 904 N N . LEU A 1 116 ? -17.743 15.111 12.218 1.00 95.56 116 LEU A N 1
ATOM 905 C CA . LEU A 1 116 ? -16.416 15.349 12.782 1.00 95.56 116 LEU A CA 1
ATOM 906 C C . LEU A 1 116 ? -15.308 15.157 11.738 1.00 95.56 116 LEU A C 1
ATOM 908 O O . LEU A 1 116 ? -14.420 16.000 11.645 1.00 95.56 116 LEU A O 1
ATOM 912 N N . LYS A 1 117 ? -15.388 14.123 10.886 1.00 92.19 117 LYS A N 1
ATOM 913 C CA . LYS A 1 117 ? -14.426 13.933 9.782 1.00 92.19 117 LYS A CA 1
ATOM 914 C C . LYS A 1 117 ? -14.424 15.114 8.813 1.00 92.19 117 LYS A C 1
ATOM 916 O O . LYS A 1 117 ? -13.360 15.592 8.423 1.00 92.19 117 LYS A O 1
ATOM 921 N N . ARG A 1 118 ? -15.608 15.610 8.437 1.00 93.38 118 ARG A N 1
ATOM 922 C CA . ARG A 1 118 ? -15.723 16.754 7.524 1.00 93.38 118 ARG A CA 1
ATOM 923 C C . ARG A 1 118 ? -15.250 18.053 8.184 1.00 93.38 118 ARG A C 1
ATOM 925 O O . ARG A 1 118 ? -14.573 18.831 7.525 1.00 93.38 118 ARG A O 1
ATOM 932 N N . TYR A 1 119 ? -15.536 18.253 9.472 1.00 95.12 119 TYR A N 1
ATOM 933 C CA . TYR A 1 119 ? -15.016 19.377 10.256 1.00 95.12 119 TYR A CA 1
ATOM 934 C C . TYR A 1 119 ? -13.485 19.374 10.292 1.00 95.12 119 TYR A C 1
ATOM 936 O O . TYR A 1 119 ? -12.863 20.354 9.901 1.00 95.12 119 TYR A O 1
ATOM 944 N N . VAL A 1 120 ? -12.873 18.252 10.680 1.00 94.38 120 VAL A N 1
ATOM 945 C CA . VAL A 1 120 ? -11.411 18.091 10.717 1.00 94.38 120 VAL A CA 1
ATOM 946 C C . VAL A 1 120 ? -10.793 18.385 9.349 1.00 94.38 120 VAL A C 1
ATOM 948 O O . VAL A 1 120 ? -9.837 19.150 9.264 1.00 94.38 120 VAL A O 1
ATOM 951 N N . SER A 1 121 ? -11.369 17.844 8.271 1.00 90.94 121 SER A N 1
ATOM 952 C CA . SER A 1 121 ? -10.901 18.110 6.906 1.00 90.94 121 SER A CA 1
ATOM 953 C C . SER A 1 121 ? -10.981 19.596 6.536 1.00 90.94 121 SER A C 1
ATOM 955 O O . SER A 1 121 ? -10.034 20.129 5.960 1.00 90.94 121 SER A O 1
ATOM 957 N N . LEU A 1 122 ? -12.067 20.289 6.902 1.00 92.62 122 LEU A N 1
ATOM 958 C CA . LEU A 1 122 ? -12.188 21.735 6.698 1.00 92.62 122 LEU A CA 1
ATOM 959 C C . LEU A 1 122 ? -11.090 22.495 7.448 1.00 92.62 122 LEU A C 1
ATOM 961 O O . LEU A 1 122 ? -10.424 23.324 6.838 1.00 92.62 122 LEU A O 1
ATOM 965 N N . ILE A 1 123 ? -10.846 22.176 8.723 1.00 93.94 123 ILE A N 1
ATOM 966 C CA . ILE A 1 123 ? -9.798 22.830 9.521 1.00 93.94 123 ILE A CA 1
ATOM 967 C C . ILE A 1 123 ? -8.407 22.604 8.915 1.00 93.94 123 ILE A C 1
ATOM 969 O O . ILE A 1 123 ? -7.666 23.565 8.718 1.00 93.94 123 ILE A O 1
ATOM 973 N N . ILE A 1 124 ? -8.059 21.361 8.568 1.00 91.56 124 ILE A N 1
ATOM 974 C CA . ILE A 1 124 ? -6.758 21.014 7.970 1.00 91.56 124 ILE A CA 1
ATOM 975 C C . ILE A 1 124 ? -6.496 21.834 6.700 1.00 91.56 124 ILE A C 1
ATOM 977 O O . ILE A 1 124 ? -5.388 22.351 6.526 1.00 91.56 124 ILE A O 1
ATOM 981 N N . ASN A 1 125 ? -7.522 21.970 5.853 1.00 88.00 125 ASN A N 1
ATOM 982 C CA . ASN A 1 125 ? -7.428 22.597 4.538 1.00 88.00 125 ASN A CA 1
ATOM 983 C C . ASN A 1 125 ? -7.548 24.127 4.571 1.00 88.00 125 ASN A C 1
ATOM 985 O O . ASN A 1 125 ? -6.924 24.796 3.752 1.00 88.00 125 ASN A O 1
ATOM 989 N N . SER A 1 126 ? -8.352 24.691 5.477 1.00 90.69 126 SER A N 1
ATOM 990 C CA . SER A 1 126 ? -8.659 26.127 5.482 1.00 90.69 126 SER A CA 1
ATOM 991 C C . SER A 1 126 ? -7.952 26.918 6.584 1.00 90.69 126 SER A C 1
ATOM 993 O O . SER A 1 126 ? -8.019 28.143 6.561 1.00 90.69 126 SER A O 1
ATOM 995 N N . GLN A 1 127 ? -7.322 26.260 7.565 1.00 93.00 127 GLN A N 1
ATOM 996 C CA . GLN A 1 127 ? -6.690 26.909 8.723 1.00 93.00 127 GLN A CA 1
ATOM 997 C C . GLN A 1 127 ? -5.219 26.471 8.862 1.00 93.00 127 GLN A C 1
ATOM 999 O O . GLN A 1 127 ? -4.902 25.642 9.721 1.00 93.00 127 GLN A O 1
ATOM 1004 N N . PRO A 1 128 ? -4.292 26.986 8.027 1.00 90.56 128 PRO A N 1
ATOM 1005 C CA . PRO A 1 128 ? -2.885 26.566 8.021 1.00 90.56 128 PRO A CA 1
ATOM 1006 C C . PRO A 1 128 ? -2.168 26.793 9.363 1.00 90.56 128 PRO A C 1
ATOM 1008 O O . PRO A 1 128 ? -1.241 26.048 9.694 1.00 90.56 128 PRO A O 1
ATOM 1011 N N . GLN A 1 129 ? -2.617 27.770 10.161 1.00 92.25 129 GLN A N 1
ATOM 1012 C CA . GLN A 1 129 ? -2.060 28.060 11.485 1.00 92.25 129 GLN A CA 1
ATOM 1013 C C . GLN A 1 129 ? -2.328 26.958 12.519 1.00 92.25 129 GLN A C 1
ATOM 1015 O O . GLN A 1 129 ? -1.555 26.808 13.463 1.00 92.25 129 GLN A O 1
ATOM 1020 N N . VAL A 1 130 ? -3.382 26.153 12.337 1.00 94.00 130 VAL A N 1
ATOM 1021 C CA . VAL A 1 130 ? -3.702 25.056 13.258 1.00 94.00 130 VAL A CA 1
ATOM 1022 C C . VAL A 1 130 ? -2.729 23.911 13.016 1.00 94.00 130 VAL A C 1
ATOM 1024 O O . VAL A 1 130 ? -2.786 23.241 11.988 1.00 94.00 130 VAL A O 1
ATOM 1027 N N . LYS A 1 131 ? -1.809 23.680 13.946 1.00 93.56 131 LYS A N 1
ATOM 1028 C CA . LYS A 1 131 ? -0.843 22.578 13.885 1.00 93.56 131 LYS A CA 1
ATOM 1029 C C . LYS A 1 131 ? -1.406 21.298 14.489 1.00 93.56 131 LYS A C 1
ATOM 1031 O O . LYS A 1 131 ? -1.079 20.208 14.028 1.00 93.56 131 LYS A O 1
ATOM 1036 N N . ARG A 1 132 ? -2.286 21.420 15.483 1.00 94.31 132 ARG A N 1
ATOM 1037 C CA . ARG A 1 132 ? -2.867 20.290 16.212 1.00 94.31 132 ARG A CA 1
ATOM 1038 C C . ARG A 1 132 ? -4.317 20.578 16.591 1.00 94.31 132 ARG A C 1
ATOM 1040 O O . ARG A 1 132 ? -4.665 21.721 16.875 1.00 94.31 132 ARG A O 1
ATOM 1047 N N . ILE A 1 133 ? -5.149 19.540 16.616 1.00 95.50 133 ILE A N 1
ATOM 1048 C CA . ILE A 1 133 ? -6.494 19.571 17.205 1.00 95.50 133 ILE A CA 1
ATOM 1049 C C . ILE A 1 133 ? -6.475 18.668 18.433 1.00 95.50 133 ILE A C 1
ATOM 1051 O O . ILE A 1 133 ? -5.975 17.550 18.347 1.00 95.50 133 ILE A O 1
ATOM 1055 N N . MET A 1 134 ? -7.018 19.122 19.557 1.00 94.62 134 MET A N 1
ATOM 1056 C CA . MET A 1 134 ? -7.178 18.311 20.761 1.00 94.62 134 MET A CA 1
ATOM 1057 C C . MET A 1 134 ? -8.607 18.346 21.280 1.00 94.62 134 MET A C 1
ATOM 1059 O O . MET A 1 134 ? -9.346 19.303 21.059 1.00 94.62 134 MET A O 1
ATOM 1063 N N . LEU A 1 135 ? -8.983 17.282 21.979 1.00 93.00 135 LEU A N 1
ATOM 1064 C CA . LEU A 1 135 ? -10.229 17.181 22.727 1.00 93.00 135 LEU A CA 1
ATOM 1065 C C . LEU A 1 135 ? -10.039 16.261 23.926 1.00 93.00 135 LEU A C 1
ATOM 1067 O O . LEU A 1 135 ? -9.117 15.443 23.953 1.00 93.00 135 LEU A O 1
ATOM 1071 N N . ILE A 1 136 ? -10.946 16.370 24.889 1.00 90.75 136 ILE A N 1
ATOM 1072 C CA . ILE A 1 136 ? -11.085 15.383 25.957 1.00 90.75 136 ILE A CA 1
ATOM 1073 C C . ILE A 1 136 ? -12.373 14.594 25.753 1.00 90.75 136 ILE A C 1
ATOM 1075 O O . ILE A 1 136 ? -13.385 15.143 25.315 1.00 90.75 136 ILE A O 1
ATOM 1079 N N . THR A 1 137 ? -12.347 13.300 26.056 1.00 89.62 137 THR A N 1
ATOM 1080 C CA . THR A 1 137 ? -13.530 12.448 25.916 1.00 89.62 137 THR A CA 1
ATOM 1081 C C . THR A 1 137 ? -13.584 11.338 26.959 1.00 89.62 137 THR A C 1
ATOM 1083 O O . THR A 1 137 ? -12.565 10.982 27.549 1.00 89.62 137 THR A O 1
ATOM 1086 N N . LYS A 1 138 ? -14.779 10.790 27.191 1.00 88.44 138 LYS A N 1
ATOM 1087 C CA . LYS A 1 138 ? -14.987 9.638 28.074 1.00 88.44 138 LYS A CA 1
ATOM 1088 C C . LYS A 1 138 ? -14.470 8.351 27.427 1.00 88.44 138 LYS A C 1
ATOM 1090 O O . LYS A 1 138 ? -14.405 8.248 26.203 1.00 88.44 138 LYS A O 1
ATOM 1095 N N . ALA A 1 139 ? -14.122 7.367 28.257 1.00 86.94 139 ALA A N 1
ATOM 1096 C CA . ALA A 1 139 ? -13.524 6.098 27.829 1.00 86.94 139 ALA A CA 1
ATOM 1097 C C . ALA A 1 139 ? -14.299 5.394 26.694 1.00 86.94 139 ALA A C 1
ATOM 1099 O O . ALA A 1 139 ? -13.705 4.930 25.724 1.00 86.94 139 ALA A O 1
ATOM 1100 N N . ASP A 1 140 ? -15.629 5.365 26.784 1.00 87.94 140 ASP A N 1
ATOM 1101 C CA . ASP A 1 140 ? -16.536 4.725 25.825 1.00 87.94 140 ASP A CA 1
ATOM 1102 C C . ASP A 1 140 ? -16.583 5.426 24.454 1.00 87.94 140 ASP A C 1
ATOM 1104 O O . ASP A 1 140 ? -16.948 4.814 23.450 1.00 87.94 140 ASP A O 1
ATOM 1108 N N . LEU A 1 141 ? -16.163 6.692 24.383 1.00 89.38 141 LEU A N 1
ATOM 1109 C CA . LEU A 1 141 ? -16.130 7.496 23.160 1.00 89.38 141 LEU A CA 1
ATOM 1110 C C . LEU A 1 141 ? -14.733 7.605 22.531 1.00 89.38 141 LEU A C 1
ATOM 1112 O O . LEU A 1 141 ? -14.599 8.201 21.457 1.00 89.38 141 LEU A O 1
ATOM 1116 N N . VAL A 1 142 ? -13.692 7.021 23.136 1.00 88.06 142 VAL A N 1
ATOM 1117 C CA . VAL A 1 142 ? -12.328 7.036 22.573 1.00 88.06 142 VAL A CA 1
ATOM 1118 C C . VAL A 1 142 ? -12.312 6.392 21.185 1.00 88.06 142 VAL A C 1
ATOM 1120 O O . VAL A 1 142 ? -11.838 7.009 20.232 1.00 88.06 142 VAL A O 1
ATOM 1123 N N . GLY A 1 143 ? -12.917 5.207 21.030 1.00 83.19 143 GLY A N 1
ATOM 1124 C CA . GLY A 1 143 ? -12.981 4.506 19.740 1.00 83.19 143 GLY A CA 1
ATOM 1125 C C . GLY A 1 143 ? -13.679 5.319 18.640 1.00 83.19 143 GLY A C 1
ATOM 1126 O O . GLY A 1 143 ? -13.230 5.339 17.494 1.00 83.19 143 GLY A O 1
ATOM 1127 N N . PHE A 1 144 ? -14.724 6.075 18.994 1.00 91.06 144 PHE A N 1
ATOM 1128 C CA . PHE A 1 144 ? -15.403 6.982 18.065 1.00 91.06 144 PHE A CA 1
ATOM 1129 C C . PHE A 1 144 ? -14.457 8.073 17.536 1.00 91.06 144 PHE A C 1
ATOM 1131 O O . PHE A 1 144 ? -14.379 8.280 16.322 1.00 91.06 144 PHE A O 1
ATOM 1138 N N . HIS A 1 145 ? -13.708 8.743 18.410 1.00 92.75 145 HIS A N 1
ATOM 1139 C CA . HIS A 1 145 ? -12.782 9.804 18.006 1.00 92.75 145 HIS A CA 1
ATOM 1140 C C . HIS A 1 145 ? -11.565 9.253 17.254 1.00 92.75 145 HIS A C 1
ATOM 1142 O O . HIS A 1 145 ? -11.152 9.842 16.254 1.00 92.75 145 HIS A O 1
ATOM 1148 N N . VAL A 1 146 ? -11.046 8.087 17.653 1.00 87.38 146 VAL A N 1
ATOM 1149 C CA . VAL A 1 146 ? -9.978 7.389 16.917 1.00 87.38 146 VAL A CA 1
ATOM 1150 C C . VAL A 1 146 ? -10.423 7.065 15.491 1.00 87.38 146 VAL A C 1
ATOM 1152 O O . VAL A 1 146 ? -9.704 7.358 14.536 1.00 87.38 146 VAL A O 1
ATOM 1155 N N . SER A 1 147 ? -11.667 6.608 15.303 1.00 82.56 147 SER A N 1
ATOM 1156 C CA . SER A 1 147 ? -12.234 6.386 13.962 1.00 82.56 147 SER A CA 1
ATOM 1157 C C . SER A 1 147 ? -12.331 7.662 13.106 1.00 82.56 147 SER A C 1
ATOM 1159 O O . SER A 1 147 ? -12.477 7.578 11.881 1.00 82.56 147 SER A O 1
ATOM 1161 N N . CYS A 1 148 ? -12.250 8.843 13.734 1.00 89.69 148 CYS A N 1
ATOM 1162 C CA . CYS A 1 148 ? -12.237 10.161 13.098 1.00 89.69 148 CYS A CA 1
ATOM 1163 C C . CYS A 1 148 ? -10.821 10.734 12.887 1.00 89.69 148 CYS A C 1
ATOM 1165 O O . CYS A 1 148 ? -10.710 11.861 12.411 1.00 89.69 148 CYS A O 1
ATOM 1167 N N . GLY A 1 149 ? -9.762 9.972 13.189 1.00 87.88 149 GLY A N 1
ATOM 1168 C CA . GLY A 1 149 ? -8.364 10.339 12.922 1.00 87.88 149 GLY A CA 1
ATOM 1169 C C . GLY A 1 149 ? -7.577 10.863 14.127 1.00 87.88 149 GLY A C 1
ATOM 1170 O O . GLY A 1 149 ? -6.460 11.341 13.948 1.00 87.88 149 GLY A O 1
ATOM 1171 N N . PHE A 1 150 ? -8.141 10.803 15.335 1.00 93.81 150 PHE A N 1
ATOM 1172 C CA . PHE A 1 150 ? -7.445 11.196 16.562 1.00 93.81 150 PHE A CA 1
ATOM 1173 C C . PHE A 1 150 ? -6.629 10.035 17.150 1.00 93.81 150 PHE A C 1
ATOM 1175 O O . PHE A 1 150 ? -6.997 8.873 17.010 1.00 93.81 150 PHE A O 1
ATOM 1182 N N . SER A 1 151 ? -5.571 10.357 17.887 1.00 91.75 151 SER A N 1
ATOM 1183 C CA . SER A 1 151 ? -4.801 9.416 18.703 1.00 91.75 151 SER A CA 1
ATOM 1184 C C . SER A 1 151 ? -5.061 9.672 20.184 1.00 91.75 151 SER A C 1
ATOM 1186 O O . SER A 1 151 ? -5.051 10.825 20.620 1.00 91.75 151 SER A O 1
ATOM 1188 N N . ALA A 1 152 ? -5.279 8.612 20.965 1.00 89.62 152 ALA A N 1
ATOM 1189 C CA . ALA A 1 152 ? -5.337 8.704 22.422 1.00 89.62 152 ALA A CA 1
ATOM 1190 C C . ALA A 1 152 ? -3.933 8.961 22.983 1.00 89.62 152 ALA A C 1
ATOM 1192 O O . ALA A 1 152 ? -3.001 8.226 22.673 1.00 89.62 152 ALA A O 1
ATOM 1193 N N . MET A 1 153 ? -3.791 10.017 23.783 1.00 86.50 153 MET A N 1
ATOM 1194 C CA . MET A 1 153 ? -2.498 10.472 24.297 1.00 86.50 153 MET A CA 1
ATOM 1195 C C . MET A 1 153 ? -2.266 9.978 25.724 1.00 86.50 153 MET A C 1
ATOM 1197 O O . MET A 1 153 ? -1.291 9.293 26.010 1.00 86.50 153 MET A O 1
ATOM 1201 N N . ARG A 1 154 ? -3.167 10.357 26.636 1.00 85.50 154 ARG A N 1
ATOM 1202 C CA . ARG A 1 154 ? -3.085 10.064 28.072 1.00 85.50 154 ARG A CA 1
ATOM 1203 C C . ARG A 1 154 ? -4.456 10.202 28.728 1.00 85.50 154 ARG A C 1
ATOM 1205 O O . ARG A 1 154 ? -5.386 10.756 28.140 1.00 85.50 154 ARG A O 1
ATOM 1212 N N . LYS A 1 155 ? -4.573 9.746 29.976 1.00 87.25 155 LYS A N 1
ATOM 1213 C CA . LYS A 1 155 ? -5.691 10.124 30.850 1.00 87.25 155 LYS A CA 1
ATOM 1214 C C . LYS A 1 155 ? -5.624 11.635 31.106 1.00 87.25 155 LYS A C 1
ATOM 1216 O O . LYS A 1 155 ? -4.552 12.148 31.422 1.00 87.25 155 LYS A O 1
ATOM 1221 N N . SER A 1 156 ? -6.739 12.338 30.937 1.00 83.06 156 SER A N 1
ATOM 1222 C CA . SER A 1 156 ? -6.794 13.786 31.128 1.00 83.06 156 SER A CA 1
ATOM 1223 C C . SER A 1 156 ? -6.696 14.136 32.620 1.00 83.06 156 SER A C 1
ATOM 1225 O O . SER A 1 156 ? -7.332 13.462 33.437 1.00 83.06 156 SER A O 1
ATOM 1227 N N . PRO A 1 157 ? -5.934 15.181 32.993 1.00 78.31 157 PRO A N 1
ATOM 1228 C CA . PRO A 1 157 ? -5.973 15.749 34.337 1.00 78.31 157 PRO A CA 1
ATOM 1229 C C . PRO A 1 157 ? -7.276 16.524 34.597 1.00 78.31 157 PRO A C 1
ATOM 1231 O O . PRO A 1 157 ? -7.628 16.741 35.753 1.00 78.31 157 PRO A O 1
ATOM 1234 N N . ILE A 1 158 ? -8.000 16.914 33.540 1.00 72.88 158 ILE A N 1
ATOM 1235 C CA . ILE A 1 158 ? -9.308 17.565 33.619 1.00 72.88 158 ILE A CA 1
ATOM 1236 C C . ILE A 1 158 ? -10.372 16.470 33.667 1.00 72.88 158 ILE A C 1
ATOM 1238 O O . ILE A 1 158 ? -10.487 15.653 32.750 1.00 72.88 158 ILE A O 1
ATOM 1242 N N . VAL A 1 159 ? -11.155 16.446 34.743 1.00 67.44 159 VAL A N 1
ATOM 1243 C CA . VAL A 1 159 ? -12.214 15.457 34.950 1.00 67.44 159 VAL A CA 1
ATOM 1244 C C . VAL A 1 159 ? -13.528 16.179 35.198 1.00 67.44 159 VAL A C 1
ATOM 1246 O O . VAL A 1 159 ? -13.639 16.986 36.116 1.00 67.44 159 VAL A O 1
ATOM 1249 N N . HIS A 1 160 ? -14.532 15.842 34.395 1.00 66.94 160 HIS A N 1
ATOM 1250 C CA . HIS A 1 160 ? -15.915 16.237 34.625 1.00 66.94 160 HIS A CA 1
ATOM 1251 C C . HIS A 1 160 ? -16.666 15.038 35.219 1.00 66.94 160 HIS A C 1
ATOM 1253 O O . HIS A 1 160 ? -16.876 14.025 34.539 1.00 66.94 160 HIS A O 1
ATOM 1259 N N . GLY A 1 161 ? -17.022 15.123 36.504 1.00 68.00 161 GLY A N 1
ATOM 1260 C CA . GLY A 1 161 ? -17.675 14.041 37.248 1.00 68.00 161 GLY A CA 1
ATOM 1261 C C . GLY A 1 161 ? -16.709 12.990 37.819 1.00 68.00 161 GLY A C 1
ATOM 1262 O O . GLY A 1 161 ? -15.563 13.290 38.132 1.00 68.00 161 GLY A O 1
ATOM 1263 N N . GLN A 1 162 ? -17.198 11.761 38.018 1.00 68.88 162 GLN A N 1
ATOM 1264 C CA . GLN A 1 162 ? -16.445 10.669 38.665 1.00 68.88 162 GLN A CA 1
ATOM 1265 C C . GLN A 1 162 ? -15.686 9.769 37.669 1.00 68.88 162 GLN A C 1
ATOM 1267 O O . GLN A 1 162 ? -14.736 9.087 38.052 1.00 68.88 162 GLN A O 1
ATOM 1272 N N . ASP A 1 163 ? -16.089 9.764 36.395 1.00 77.00 163 ASP A N 1
ATOM 1273 C CA . ASP A 1 163 ? -15.514 8.888 35.370 1.00 77.00 163 ASP A CA 1
ATOM 1274 C C . ASP A 1 163 ? -14.203 9.456 34.800 1.00 77.00 163 ASP A C 1
ATOM 1276 O O . ASP A 1 163 ? -14.082 10.669 34.634 1.00 77.00 163 ASP A O 1
ATOM 1280 N N . PRO A 1 164 ? -13.222 8.613 34.428 1.00 81.12 164 PRO A N 1
ATOM 1281 C CA . PRO A 1 164 ? -11.983 9.071 33.812 1.00 81.12 164 PRO A CA 1
ATOM 1282 C C . PRO A 1 164 ? -12.199 9.597 32.383 1.00 81.12 164 PRO A C 1
ATOM 1284 O O . PRO A 1 164 ? -12.863 8.963 31.559 1.00 81.12 164 PRO A O 1
ATOM 1287 N N . TRP A 1 165 ? -11.555 10.722 32.073 1.00 87.62 165 TRP A N 1
ATOM 1288 C CA . TRP A 1 165 ? -11.490 11.302 30.729 1.00 87.62 165 TRP A CA 1
ATOM 1289 C C . TRP A 1 165 ? -10.110 11.074 30.104 1.00 87.62 165 TRP A C 1
ATOM 1291 O O . TRP A 1 165 ? -9.119 10.883 30.810 1.00 87.62 165 TRP A O 1
ATOM 1301 N N . PHE A 1 166 ? -10.037 11.109 28.778 1.00 89.69 166 PHE A N 1
ATOM 1302 C CA . PHE A 1 166 ? -8.818 10.912 27.994 1.00 89.69 166 PHE A CA 1
ATOM 1303 C C . PHE A 1 166 ? -8.576 12.100 27.072 1.00 89.69 166 PHE A C 1
ATOM 1305 O O . PHE A 1 166 ? -9.511 12.590 26.443 1.00 89.69 166 PHE A O 1
ATOM 1312 N N . GLU A 1 167 ? -7.321 12.536 26.981 1.00 92.12 167 GLU A N 1
ATOM 1313 C CA . GLU A 1 167 ? -6.866 13.514 25.993 1.00 92.12 167 GLU A CA 1
ATOM 1314 C C . GLU A 1 167 ? -6.571 12.821 24.671 1.00 92.12 167 GLU A C 1
ATOM 1316 O O . GLU A 1 167 ? -5.816 11.846 24.614 1.00 92.12 167 GLU A O 1
ATOM 1321 N N . LEU A 1 168 ? -7.159 13.347 23.603 1.00 94.25 168 LEU A N 1
ATOM 1322 C CA . LEU A 1 168 ? -6.948 12.890 22.241 1.00 94.25 168 LEU A CA 1
ATOM 1323 C C . LEU A 1 168 ? -6.402 14.036 21.396 1.00 94.25 168 LEU A C 1
ATOM 1325 O O . LEU A 1 168 ? -6.825 15.182 21.552 1.00 94.25 168 LEU A O 1
ATOM 1329 N N . ALA A 1 169 ? -5.494 13.718 20.476 1.00 94.50 169 ALA A N 1
ATOM 1330 C CA . ALA A 1 169 ? -4.871 14.691 19.589 1.00 94.50 169 ALA A CA 1
ATOM 1331 C C . ALA A 1 169 ? -4.892 14.236 18.127 1.00 94.50 169 ALA A C 1
ATOM 1333 O O . ALA A 1 169 ? -4.779 13.051 17.827 1.00 94.50 169 ALA A O 1
ATOM 1334 N N . LEU A 1 170 ? -4.992 15.196 17.213 1.00 94.38 170 LEU A N 1
ATOM 1335 C CA . LEU A 1 170 ? -4.818 15.015 15.778 1.00 94.38 170 LEU A CA 1
ATOM 1336 C C . LEU A 1 170 ? -3.764 16.005 15.286 1.00 94.38 170 LEU A C 1
ATOM 1338 O O . LEU A 1 170 ? -3.901 17.217 15.464 1.00 94.38 170 LEU A O 1
ATOM 1342 N N . ASP A 1 171 ? -2.712 15.489 14.659 1.00 92.44 171 ASP A N 1
ATOM 1343 C CA . ASP A 1 171 ? -1.645 16.291 14.061 1.00 92.44 171 ASP A CA 1
ATOM 1344 C C . ASP A 1 171 ? -2.072 16.789 12.673 1.00 92.44 171 ASP A C 1
ATOM 1346 O O . ASP A 1 171 ? -2.111 16.032 11.700 1.00 92.44 171 ASP A O 1
ATOM 1350 N N . CYS A 1 172 ? -2.415 18.076 12.582 1.00 91.62 172 CYS A N 1
ATOM 1351 C CA . CYS A 1 172 ? -2.841 18.685 11.325 1.00 91.62 172 CYS A CA 1
ATOM 1352 C C . CYS A 1 172 ? -1.680 18.863 10.355 1.00 91.62 172 CYS A C 1
ATOM 1354 O O . CYS A 1 172 ? -1.898 18.805 9.150 1.00 91.62 172 CYS A O 1
ATOM 1356 N N . GLN A 1 173 ? -0.455 19.074 10.841 1.00 88.00 173 GLN A N 1
ATOM 1357 C CA . GLN A 1 173 ? 0.700 19.221 9.958 1.00 88.00 173 GLN A CA 1
ATOM 1358 C C . GLN A 1 173 ? 0.975 17.907 9.235 1.00 88.00 173 GLN A C 1
ATOM 1360 O O . GLN A 1 173 ? 1.130 17.909 8.017 1.00 88.00 173 GLN A O 1
ATOM 1365 N N . LYS A 1 174 ? 0.942 16.786 9.964 1.00 84.19 174 LYS A N 1
ATOM 1366 C CA . LYS A 1 174 ? 1.038 15.446 9.379 1.00 84.19 174 LYS A CA 1
ATOM 1367 C C . LYS A 1 174 ? -0.132 15.160 8.436 1.00 84.19 174 LYS A C 1
ATOM 1369 O O . LYS A 1 174 ? 0.090 14.647 7.346 1.00 84.19 174 LYS A O 1
ATOM 1374 N N . ALA A 1 175 ? -1.356 15.522 8.824 1.00 84.06 175 ALA A N 1
ATOM 1375 C CA . ALA A 1 175 ? -2.561 15.243 8.041 1.00 84.06 175 ALA A CA 1
ATOM 1376 C C . ALA A 1 175 ? -2.733 16.113 6.776 1.00 84.06 175 ALA A C 1
ATOM 1378 O O . ALA A 1 175 ? -3.551 15.772 5.924 1.00 84.06 175 ALA A O 1
ATOM 1379 N N . ARG A 1 176 ? -1.986 17.221 6.629 1.00 84.44 176 ARG A N 1
ATOM 1380 C CA . ARG A 1 176 ? -1.947 18.024 5.385 1.00 84.44 176 ARG A CA 1
ATOM 1381 C C . ARG A 1 176 ? -1.219 17.325 4.249 1.00 84.44 176 ARG A C 1
ATOM 1383 O O . ARG A 1 176 ? -1.490 17.615 3.086 1.00 84.44 176 ARG A O 1
ATOM 1390 N N . TYR A 1 177 ? -0.291 16.435 4.576 1.00 73.25 177 TYR A N 1
ATOM 1391 C CA . TYR A 1 177 ? 0.344 15.597 3.578 1.00 73.25 177 TYR A CA 1
ATOM 1392 C C . TYR A 1 177 ? -0.554 14.387 3.319 1.00 73.25 177 TYR A C 1
ATOM 1394 O O . TYR A 1 177 ? -1.081 13.807 4.274 1.00 73.25 177 TYR A O 1
ATOM 1402 N N . PRO A 1 178 ? -0.747 13.980 2.051 1.00 61.19 178 PRO A N 1
ATOM 1403 C CA . PRO A 1 178 ? -1.414 12.720 1.777 1.00 61.19 178 PRO A CA 1
ATOM 1404 C C . PRO A 1 178 ? -0.667 11.603 2.521 1.00 61.19 178 PRO A C 1
ATOM 1406 O O . PRO A 1 178 ? 0.568 11.627 2.574 1.00 61.19 178 PRO A O 1
ATOM 1409 N N . PRO A 1 179 ? -1.385 10.642 3.128 1.00 63.19 179 PRO A N 1
ATOM 1410 C CA . PRO A 1 179 ? -0.737 9.538 3.813 1.00 63.19 179 PRO A CA 1
ATOM 1411 C C . PRO A 1 179 ? 0.205 8.830 2.840 1.00 63.19 179 PRO A C 1
ATOM 1413 O O . PRO A 1 179 ? -0.120 8.640 1.666 1.00 63.19 179 PRO A O 1
ATOM 1416 N N . MET A 1 180 ? 1.382 8.452 3.335 1.00 65.44 180 MET A N 1
ATOM 1417 C CA . MET A 1 180 ? 2.352 7.720 2.532 1.00 65.44 180 MET A CA 1
ATOM 1418 C C . MET A 1 180 ? 1.701 6.445 1.996 1.00 65.44 180 MET A C 1
ATOM 1420 O O . MET A 1 180 ? 1.161 5.653 2.771 1.00 65.44 180 MET A O 1
ATOM 1424 N N . ILE A 1 181 ? 1.756 6.265 0.676 1.00 76.44 181 ILE A N 1
ATOM 1425 C CA . ILE A 1 181 ? 1.180 5.108 -0.005 1.00 76.44 181 ILE A CA 1
ATOM 1426 C C . ILE A 1 181 ? 1.876 3.849 0.512 1.00 76.44 181 ILE A C 1
ATOM 1428 O O . ILE A 1 181 ? 3.080 3.667 0.327 1.00 76.44 181 ILE A O 1
ATOM 1432 N N . GLN A 1 182 ? 1.096 3.003 1.175 1.00 85.94 182 GLN A N 1
ATOM 1433 C CA . GLN A 1 182 ? 1.528 1.717 1.705 1.00 85.94 182 GLN A CA 1
ATOM 1434 C C . GLN A 1 182 ? 1.411 0.614 0.639 1.00 85.94 182 GLN A C 1
ATOM 1436 O O . GLN A 1 182 ? 0.950 0.845 -0.479 1.00 85.94 182 GLN A O 1
ATOM 1441 N N . GLY A 1 183 ? 1.835 -0.595 0.992 1.00 89.94 183 GLY A N 1
ATOM 1442 C CA . GLY A 1 183 ? 1.785 -1.787 0.154 1.00 89.94 183 GLY A CA 1
ATOM 1443 C C . GLY A 1 183 ? 2.995 -1.953 -0.764 1.00 89.94 183 GLY A C 1
ATOM 1444 O O . GLY A 1 183 ? 3.943 -1.159 -0.748 1.00 89.94 183 GLY A O 1
ATOM 1445 N N . ASN A 1 184 ? 2.937 -3.004 -1.580 1.00 91.38 184 ASN A N 1
ATOM 1446 C CA . ASN A 1 184 ? 3.948 -3.335 -2.581 1.00 91.38 184 ASN A CA 1
ATOM 1447 C C . ASN A 1 184 ? 3.478 -2.860 -3.971 1.00 91.38 184 ASN A C 1
ATOM 1449 O O . ASN A 1 184 ? 2.409 -3.294 -4.412 1.00 91.38 184 ASN A O 1
ATOM 1453 N N . PRO A 1 185 ? 4.175 -1.911 -4.627 1.00 91.94 185 PRO A N 1
ATOM 1454 C CA . PRO A 1 185 ? 3.711 -1.337 -5.883 1.00 91.94 185 PRO A CA 1
ATOM 1455 C C . PRO A 1 185 ? 3.953 -2.285 -7.064 1.00 91.94 185 PRO A C 1
ATOM 1457 O O . PRO A 1 185 ? 5.062 -2.769 -7.253 1.00 91.94 185 PRO A O 1
ATOM 1460 N N . ALA A 1 186 ? 2.943 -2.446 -7.920 1.00 94.06 186 ALA A N 1
ATOM 1461 C CA . ALA A 1 186 ? 3.067 -3.125 -9.208 1.00 94.06 186 ALA A CA 1
ATOM 1462 C C . ALA A 1 186 ? 2.451 -2.281 -10.326 1.00 94.06 186 ALA A C 1
ATOM 1464 O O . ALA A 1 186 ? 1.399 -1.661 -10.142 1.00 94.06 186 ALA A O 1
ATOM 1465 N N . ALA A 1 187 ? 3.086 -2.287 -11.498 1.00 95.94 187 ALA A N 1
ATOM 1466 C CA . ALA A 1 187 ? 2.475 -1.773 -12.719 1.00 95.94 187 ALA A CA 1
ATOM 1467 C C . ALA A 1 187 ? 1.621 -2.872 -13.360 1.00 95.94 187 ALA A C 1
ATOM 1469 O O . ALA A 1 187 ? 2.031 -4.029 -13.403 1.00 95.94 187 ALA A O 1
ATOM 1470 N N . VAL A 1 188 ? 0.449 -2.517 -13.888 1.00 97.75 188 VAL A N 1
ATOM 1471 C CA . VAL A 1 188 ? -0.423 -3.444 -14.622 1.00 97.75 188 VAL A CA 1
ATOM 1472 C C . VAL A 1 188 ? -0.719 -2.859 -15.994 1.00 97.75 188 VAL A C 1
ATOM 1474 O O . VAL A 1 188 ? -1.234 -1.747 -16.109 1.00 97.75 188 VAL A O 1
ATOM 1477 N N . VAL A 1 189 ? -0.410 -3.620 -17.040 1.00 96.88 189 VAL A N 1
ATOM 1478 C CA . VAL A 1 189 ? -0.634 -3.241 -18.432 1.00 96.88 189 VAL A CA 1
ATOM 1479 C C . VAL A 1 189 ? -1.702 -4.149 -19.030 1.00 96.88 189 VAL A C 1
ATOM 1481 O O . VAL A 1 189 ? -1.490 -5.346 -19.236 1.00 96.88 189 VAL A O 1
ATOM 1484 N N . LEU A 1 190 ? -2.859 -3.557 -19.325 1.00 95.94 190 LEU A N 1
ATOM 1485 C CA . LEU A 1 190 ? -3.962 -4.236 -19.999 1.00 95.94 190 LEU A CA 1
ATOM 1486 C C . LEU A 1 190 ? -3.689 -4.260 -21.508 1.00 95.94 190 LEU A C 1
ATOM 1488 O O . LEU A 1 190 ? -3.583 -3.207 -22.141 1.00 95.94 190 LEU A O 1
ATOM 1492 N N . LEU A 1 191 ? -3.574 -5.453 -22.087 1.00 95.12 191 LEU A N 1
ATOM 1493 C CA . LEU A 1 191 ? -3.287 -5.660 -23.503 1.00 95.12 191 LEU A CA 1
ATOM 1494 C C . LEU A 1 191 ? -4.462 -6.322 -24.224 1.00 95.12 191 LEU A C 1
ATOM 1496 O O . LEU A 1 191 ? -5.218 -7.114 -23.664 1.00 95.12 191 LEU A O 1
ATOM 1500 N N . LEU A 1 192 ? -4.575 -6.031 -25.520 1.00 93.50 192 LEU A N 1
ATOM 1501 C CA . LEU A 1 192 ? -5.410 -6.827 -26.414 1.00 93.50 192 LEU A CA 1
ATOM 1502 C C . LEU A 1 192 ? -4.744 -8.192 -26.665 1.00 93.50 192 LEU A C 1
ATOM 1504 O O . LEU A 1 192 ? -3.514 -8.236 -26.778 1.00 93.50 192 LEU A O 1
ATOM 1508 N N . PRO A 1 193 ? -5.512 -9.279 -26.873 1.00 95.00 193 PRO A N 1
ATOM 1509 C CA . PRO A 1 193 ? -4.945 -10.614 -27.110 1.00 95.00 193 PRO A CA 1
ATOM 1510 C C . PRO A 1 193 ? -3.962 -10.642 -28.286 1.00 95.00 193 PRO A C 1
ATOM 1512 O O . PRO A 1 193 ? -2.871 -11.197 -28.193 1.00 95.00 193 PRO A O 1
ATOM 1515 N N . ALA A 1 194 ? -4.293 -9.935 -29.372 1.00 93.31 194 ALA A N 1
ATOM 1516 C CA . ALA A 1 194 ? -3.430 -9.825 -30.545 1.00 93.31 194 ALA A CA 1
ATOM 1517 C C . ALA A 1 194 ? -2.080 -9.139 -30.259 1.00 93.31 194 ALA A C 1
ATOM 1519 O O . ALA A 1 194 ? -1.097 -9.441 -30.926 1.00 93.31 194 ALA A O 1
ATOM 1520 N N . ALA A 1 195 ? -2.019 -8.213 -29.295 1.00 91.75 195 ALA A N 1
ATOM 1521 C CA . ALA A 1 195 ? -0.769 -7.565 -28.894 1.00 91.75 195 ALA A CA 1
ATOM 1522 C C . ALA A 1 195 ? 0.046 -8.457 -27.949 1.00 91.75 195 ALA A C 1
ATOM 1524 O O . ALA A 1 195 ? 1.269 -8.504 -28.051 1.00 91.75 195 ALA A O 1
ATOM 1525 N N . TYR A 1 196 ? -0.637 -9.180 -27.062 1.00 95.44 196 TYR A N 1
ATOM 1526 C CA . TYR A 1 196 ? -0.027 -10.064 -26.076 1.00 95.44 196 TYR A CA 1
ATOM 1527 C C . TYR A 1 196 ? 0.698 -11.257 -26.714 1.00 95.44 196 TYR A C 1
ATOM 1529 O O . TYR A 1 196 ? 1.817 -11.579 -26.323 1.00 95.44 196 TYR A O 1
ATOM 1537 N N . HIS A 1 197 ? 0.083 -11.884 -27.721 1.00 94.38 197 HIS A N 1
ATOM 1538 C CA . HIS A 1 197 ? 0.635 -13.058 -28.412 1.00 94.38 197 HIS A CA 1
ATOM 1539 C C . HIS A 1 197 ? 1.451 -12.712 -29.665 1.00 94.38 197 HIS A C 1
ATOM 1541 O O . HIS A 1 197 ? 1.768 -13.596 -30.458 1.00 94.38 197 HIS A O 1
ATOM 1547 N N . LYS A 1 198 ? 1.765 -11.432 -29.885 1.00 94.12 198 LYS A N 1
ATOM 1548 C CA . LYS A 1 198 ? 2.540 -11.003 -31.050 1.00 94.12 198 LYS A CA 1
ATOM 1549 C C . LYS A 1 198 ? 4.002 -11.439 -30.924 1.00 94.12 198 LYS A C 1
ATOM 1551 O O . LYS A 1 198 ? 4.588 -11.351 -29.846 1.00 94.12 198 LYS A O 1
ATOM 1556 N N . ASP A 1 199 ? 4.629 -11.789 -32.043 1.00 94.81 199 ASP A N 1
ATOM 1557 C CA . ASP A 1 199 ? 6.081 -11.975 -32.095 1.00 94.81 199 ASP A CA 1
ATOM 1558 C C . ASP A 1 199 ? 6.816 -10.721 -31.586 1.00 94.81 199 ASP A C 1
ATOM 1560 O O . ASP A 1 199 ? 6.497 -9.587 -31.965 1.00 94.81 199 ASP A O 1
ATOM 1564 N N . GLY A 1 200 ? 7.789 -10.922 -30.695 1.00 93.94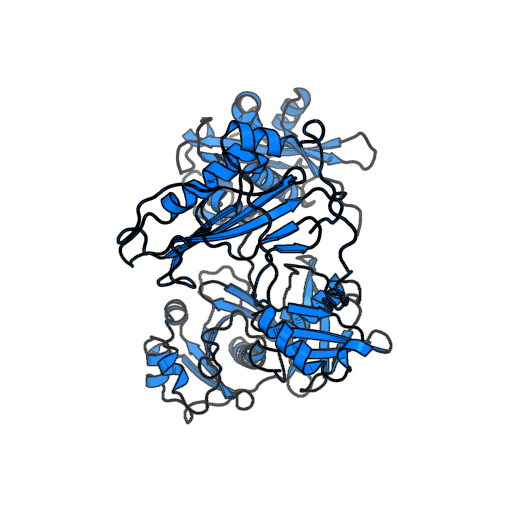 200 GLY A N 1
ATOM 1565 C CA . GLY A 1 200 ? 8.522 -9.843 -30.022 1.00 93.94 200 GLY A CA 1
ATOM 1566 C C . GLY A 1 200 ? 7.785 -9.188 -28.844 1.00 93.94 200 GLY A C 1
ATOM 1567 O O . GLY A 1 200 ? 8.304 -8.231 -28.266 1.00 93.94 200 GLY A O 1
ATOM 1568 N N . ALA A 1 201 ? 6.602 -9.682 -28.450 1.00 94.25 201 ALA A N 1
ATOM 1569 C CA . ALA A 1 201 ? 5.885 -9.169 -27.280 1.00 94.25 201 ALA A CA 1
ATOM 1570 C C . ALA A 1 201 ? 6.710 -9.299 -25.991 1.00 94.25 201 ALA A C 1
ATOM 1572 O O . ALA A 1 201 ? 6.755 -8.349 -25.218 1.00 94.25 201 ALA A O 1
ATOM 1573 N N . SER A 1 202 ? 7.414 -10.418 -25.785 1.00 95.25 202 SER A N 1
ATOM 1574 C CA . SER A 1 202 ? 8.265 -10.636 -24.602 1.00 95.25 202 SER A CA 1
ATOM 1575 C C . SER A 1 202 ? 9.357 -9.569 -24.457 1.00 95.25 202 SER A C 1
ATOM 1577 O O . SER A 1 202 ? 9.495 -8.978 -23.391 1.00 95.25 202 SER A O 1
ATOM 1579 N N . ASP A 1 203 ? 10.075 -9.251 -25.538 1.00 95.62 203 ASP A N 1
ATOM 1580 C CA . ASP A 1 203 ? 11.134 -8.230 -25.523 1.00 95.62 203 ASP A CA 1
ATOM 1581 C C . ASP A 1 203 ? 10.571 -6.828 -25.270 1.00 95.62 203 ASP A C 1
ATOM 1583 O O . ASP A 1 203 ? 11.203 -5.973 -24.646 1.00 95.62 203 ASP A O 1
ATOM 1587 N N . TRP A 1 204 ? 9.367 -6.555 -25.777 1.00 95.00 204 TRP A N 1
ATOM 1588 C CA . TRP A 1 204 ? 8.670 -5.308 -25.489 1.00 95.00 204 TRP A CA 1
ATOM 1589 C C . TRP A 1 204 ? 8.226 -5.234 -24.022 1.00 95.00 204 TRP A C 1
ATOM 1591 O O . TRP A 1 204 ? 8.483 -4.222 -23.374 1.00 95.00 204 TRP A O 1
ATOM 1601 N N . MET A 1 205 ? 7.640 -6.307 -23.482 1.00 96.62 205 MET A N 1
ATOM 1602 C CA . MET A 1 205 ? 7.236 -6.409 -22.075 1.00 96.62 205 MET A CA 1
ATOM 1603 C C . MET A 1 205 ? 8.436 -6.236 -21.133 1.00 96.62 205 MET A C 1
ATOM 1605 O O . MET A 1 205 ? 8.342 -5.510 -20.145 1.00 96.62 205 MET A O 1
ATOM 1609 N N . GLN A 1 206 ? 9.591 -6.819 -21.465 1.00 95.06 206 GLN A N 1
ATOM 1610 C CA . GLN A 1 206 ? 10.816 -6.641 -20.685 1.00 95.06 206 GLN A CA 1
ATOM 1611 C C . GLN A 1 206 ? 11.306 -5.184 -20.712 1.00 95.06 206 GLN A C 1
ATOM 1613 O O . GLN A 1 206 ? 11.625 -4.627 -19.665 1.00 95.06 206 GLN A O 1
ATOM 1618 N N . ARG A 1 207 ? 11.323 -4.529 -21.884 1.00 91.62 207 ARG A N 1
ATOM 1619 C CA . ARG A 1 207 ? 11.711 -3.107 -21.996 1.00 91.62 207 ARG A CA 1
ATOM 1620 C C . ARG A 1 207 ? 10.774 -2.178 -21.234 1.00 91.62 207 ARG A C 1
ATOM 1622 O O . ARG A 1 207 ? 11.235 -1.252 -20.580 1.00 91.62 207 ARG A O 1
ATOM 1629 N N . MET A 1 208 ? 9.475 -2.443 -21.285 1.00 90.50 208 MET A N 1
ATOM 1630 C CA . MET A 1 208 ? 8.491 -1.686 -20.517 1.00 90.50 208 MET A CA 1
ATOM 1631 C C . MET A 1 208 ? 8.631 -1.924 -19.005 1.00 90.50 208 MET A C 1
ATOM 1633 O O . MET A 1 208 ? 8.440 -0.996 -18.226 1.00 90.50 208 MET A O 1
ATOM 1637 N N . ALA A 1 209 ? 9.012 -3.131 -18.574 1.00 89.81 209 ALA A N 1
ATOM 1638 C CA . ALA A 1 209 ? 9.299 -3.404 -17.166 1.00 89.81 209 ALA A CA 1
ATOM 1639 C C . ALA A 1 209 ? 10.556 -2.665 -16.673 1.00 89.81 209 ALA A C 1
ATOM 1641 O O . ALA A 1 209 ? 10.556 -2.160 -15.552 1.00 89.81 209 ALA A O 1
ATOM 1642 N N . ILE A 1 210 ? 11.586 -2.546 -17.523 1.00 85.31 210 ILE A N 1
ATOM 1643 C CA . ILE A 1 210 ? 12.767 -1.706 -17.264 1.00 85.31 210 ILE A CA 1
ATOM 1644 C C . ILE A 1 210 ? 12.357 -0.239 -17.102 1.00 85.31 210 ILE A C 1
ATOM 1646 O O . ILE A 1 210 ? 12.756 0.390 -16.129 1.00 85.31 210 ILE A O 1
ATOM 1650 N N . GLU A 1 211 ? 11.537 0.286 -18.017 1.00 87.25 211 GLU A N 1
ATOM 1651 C CA . GLU A 1 211 ? 11.067 1.679 -17.978 1.00 87.25 211 GLU A CA 1
ATOM 1652 C C . GLU A 1 211 ? 10.264 1.986 -16.705 1.00 87.25 211 GLU A C 1
ATOM 1654 O O . GLU A 1 211 ? 10.482 3.005 -16.055 1.00 87.25 211 GLU A O 1
ATOM 1659 N N . ASN A 1 212 ? 9.358 1.086 -16.310 1.00 87.12 212 ASN A N 1
ATOM 1660 C CA . ASN A 1 212 ? 8.564 1.264 -15.094 1.00 87.12 212 ASN A CA 1
ATOM 1661 C C . ASN A 1 212 ? 9.421 1.202 -13.820 1.00 87.12 212 ASN A C 1
ATOM 1663 O O . ASN A 1 212 ? 9.069 1.835 -12.826 1.00 87.12 212 ASN A O 1
ATOM 1667 N N . ASN A 1 213 ? 10.505 0.415 -13.837 1.00 86.62 213 ASN A N 1
ATOM 1668 C CA . ASN A 1 213 ? 11.454 0.234 -12.736 1.00 86.62 213 ASN A CA 1
ATOM 1669 C C . ASN A 1 213 ? 10.796 -0.010 -11.356 1.00 86.62 213 ASN A C 1
ATOM 1671 O O . ASN A 1 213 ? 11.235 0.511 -10.329 1.00 86.62 213 ASN A O 1
ATOM 1675 N N . LEU A 1 214 ? 9.706 -0.783 -11.338 1.00 88.44 214 LEU A N 1
ATOM 1676 C CA . LEU A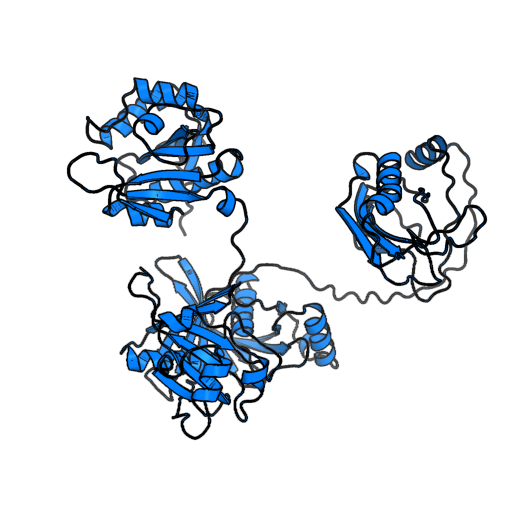 1 214 ? 9.052 -1.280 -10.122 1.00 88.44 214 LEU A CA 1
ATOM 1677 C C . LEU A 1 214 ? 9.527 -2.704 -9.815 1.00 88.44 214 LEU A C 1
ATOM 1679 O O . LEU A 1 214 ? 10.218 -3.302 -10.639 1.00 88.44 214 LEU A O 1
ATOM 1683 N N . GLY A 1 215 ? 9.125 -3.256 -8.661 1.00 84.38 215 GLY A N 1
ATOM 1684 C CA . GLY A 1 215 ? 9.359 -4.673 -8.355 1.00 84.38 215 GLY A CA 1
ATOM 1685 C C . GLY A 1 215 ? 8.885 -5.553 -9.510 1.00 84.38 215 GLY A C 1
ATOM 1686 O O . GLY A 1 215 ? 9.658 -6.336 -10.066 1.00 84.38 215 GLY A O 1
ATOM 1687 N N . GLU A 1 216 ? 7.640 -5.333 -9.948 1.00 91.75 216 GLU A N 1
ATOM 1688 C CA . GLU A 1 216 ? 7.041 -6.080 -11.043 1.00 91.75 216 GLU A CA 1
ATOM 1689 C C . GLU A 1 216 ? 6.131 -5.215 -11.924 1.00 91.75 216 GLU A C 1
ATOM 1691 O O . GLU A 1 216 ? 5.380 -4.345 -11.471 1.00 91.75 216 GLU A O 1
ATOM 1696 N N . THR A 1 217 ? 6.158 -5.521 -13.222 1.00 96.50 217 THR A N 1
ATOM 1697 C CA . THR A 1 217 ? 5.134 -5.134 -14.193 1.00 96.50 217 THR A CA 1
ATOM 1698 C C . THR A 1 217 ? 4.375 -6.378 -14.650 1.00 96.50 217 THR A C 1
ATOM 1700 O O . THR A 1 217 ? 4.964 -7.304 -15.209 1.00 96.50 217 THR A O 1
ATOM 1703 N N . ALA A 1 218 ? 3.065 -6.393 -14.421 1.00 98.19 218 ALA A N 1
ATOM 1704 C CA . ALA A 1 218 ? 2.144 -7.414 -14.894 1.00 98.19 218 ALA A CA 1
ATOM 1705 C C . ALA A 1 218 ? 1.554 -7.037 -16.257 1.00 98.19 218 ALA A C 1
ATOM 1707 O O . ALA A 1 218 ? 1.102 -5.909 -16.459 1.00 98.19 218 ALA A O 1
ATOM 1708 N N . TYR A 1 219 ? 1.490 -8.000 -17.170 1.00 98.19 219 TYR A N 1
ATOM 1709 C CA . TYR A 1 219 ? 0.820 -7.869 -18.462 1.00 98.19 219 TYR A CA 1
ATOM 1710 C C . TYR A 1 219 ? -0.323 -8.862 -18.526 1.00 98.19 219 TYR A C 1
ATOM 1712 O O . TYR A 1 219 ? -0.112 -10.055 -18.304 1.00 98.19 219 TYR A O 1
ATOM 1720 N N . VAL A 1 220 ? -1.517 -8.376 -18.859 1.00 98.44 220 VAL A N 1
ATOM 1721 C CA . VAL A 1 220 ? -2.735 -9.188 -18.855 1.00 98.44 220 VAL A CA 1
ATOM 1722 C C . VAL A 1 220 ? -3.512 -9.030 -20.155 1.00 98.44 220 VAL A C 1
ATOM 1724 O O . VAL A 1 220 ? -3.618 -7.922 -20.683 1.00 98.44 220 VAL A O 1
ATOM 1727 N N . ALA A 1 221 ? -4.065 -10.127 -20.672 1.00 98.00 221 ALA A N 1
ATOM 1728 C CA . ALA A 1 221 ? -4.915 -10.116 -21.860 1.00 98.00 221 ALA A CA 1
ATOM 1729 C C . ALA A 1 221 ? -6.103 -11.083 -21.720 1.00 98.00 221 ALA A C 1
ATOM 1731 O O . ALA A 1 221 ? -5.945 -12.158 -21.142 1.00 98.00 221 ALA A O 1
ATOM 1732 N N . PRO A 1 222 ? -7.302 -10.724 -22.214 1.00 97.44 222 PRO A N 1
ATOM 1733 C CA . PRO A 1 222 ? -8.485 -11.574 -22.091 1.00 97.44 222 PRO A CA 1
ATOM 1734 C C . PRO A 1 222 ? -8.392 -12.823 -22.980 1.00 97.44 222 PRO A C 1
ATOM 1736 O O . PRO A 1 222 ? -7.994 -12.736 -24.138 1.00 97.44 222 PRO A O 1
ATOM 1739 N N . ARG A 1 223 ? -8.833 -13.975 -22.467 1.00 95.12 223 ARG A N 1
ATOM 1740 C CA . ARG A 1 223 ? -8.929 -15.242 -23.220 1.00 95.12 223 ARG A CA 1
ATOM 1741 C C . ARG A 1 223 ? -10.366 -15.607 -23.562 1.00 95.12 223 ARG A C 1
ATOM 1743 O O . ARG A 1 223 ? -10.638 -16.084 -24.659 1.00 95.12 223 ARG A O 1
ATOM 1750 N N . GLY A 1 224 ? -11.284 -15.390 -22.625 1.00 92.25 224 GLY A N 1
ATOM 1751 C CA . GLY A 1 224 ? -12.690 -15.759 -22.768 1.00 92.25 224 GLY A CA 1
ATOM 1752 C C . GLY A 1 224 ? -13.407 -15.791 -21.423 1.00 92.25 224 GLY A C 1
ATOM 1753 O O . GLY A 1 224 ? -12.888 -15.301 -20.423 1.00 92.25 224 GLY A O 1
ATOM 1754 N N . HIS A 1 225 ? -14.604 -16.370 -21.393 1.00 92.19 225 HIS A N 1
ATOM 1755 C CA . HIS A 1 225 ? -15.351 -16.592 -20.158 1.00 92.19 225 HIS A CA 1
ATOM 1756 C C . HIS A 1 225 ? -16.193 -17.870 -20.256 1.00 92.19 225 HIS A C 1
ATOM 1758 O O . HIS A 1 225 ? -16.624 -18.256 -21.343 1.00 92.19 225 HIS A O 1
ATOM 1764 N N . THR A 1 226 ? -16.449 -18.506 -19.115 1.00 92.06 226 THR A N 1
ATOM 1765 C CA . THR A 1 226 ? -17.350 -19.655 -18.969 1.00 92.06 226 THR A CA 1
ATOM 1766 C C . THR A 1 226 ? -18.230 -19.429 -17.740 1.00 92.06 226 THR A C 1
ATOM 1768 O O . THR A 1 226 ? -17.762 -19.538 -16.610 1.00 92.06 226 THR A O 1
ATOM 1771 N N . GLY A 1 227 ? -19.509 -19.095 -17.942 1.00 91.94 227 GLY A N 1
ATOM 1772 C CA . GLY A 1 227 ? -20.384 -18.674 -16.839 1.00 91.94 227 GLY A CA 1
ATOM 1773 C C . GLY A 1 227 ? -19.821 -17.441 -16.120 1.00 91.94 227 GLY A C 1
ATOM 1774 O O . GLY A 1 227 ? -19.454 -16.470 -16.783 1.00 91.94 227 GLY A O 1
ATOM 1775 N N . ASP A 1 228 ? -19.711 -17.514 -14.792 1.00 93.94 228 ASP A N 1
ATOM 1776 C CA . ASP A 1 228 ? -19.146 -16.454 -13.939 1.00 93.94 228 ASP A CA 1
ATOM 1777 C C . ASP A 1 228 ? -17.608 -16.487 -13.847 1.00 93.94 228 ASP A C 1
ATOM 1779 O O . ASP A 1 228 ? -16.999 -15.655 -13.170 1.00 93.94 228 ASP A O 1
ATOM 1783 N N . VAL A 1 229 ? -16.960 -17.437 -14.529 1.00 97.12 229 VAL A N 1
ATOM 1784 C CA . VAL A 1 229 ? -15.500 -17.535 -14.601 1.00 97.12 229 VAL A CA 1
ATOM 1785 C C . VAL A 1 229 ? -14.993 -16.776 -15.823 1.00 97.12 229 VAL A C 1
ATOM 1787 O O . VAL A 1 229 ? -15.399 -17.059 -16.952 1.00 97.12 229 VAL A O 1
ATOM 1790 N N . VAL A 1 230 ? -14.082 -15.831 -15.613 1.00 97.44 230 VAL A N 1
ATOM 1791 C CA . VAL A 1 230 ? -13.398 -15.078 -16.672 1.00 97.44 230 VAL A CA 1
ATOM 1792 C C . VAL A 1 230 ? -11.939 -15.504 -16.763 1.00 97.44 230 VAL A C 1
ATOM 1794 O O . VAL A 1 230 ? -11.244 -15.633 -15.759 1.00 97.44 230 VAL A O 1
ATOM 1797 N N . GLU A 1 231 ? -11.472 -15.723 -17.983 1.00 97.94 231 GLU A N 1
ATOM 1798 C CA . GLU A 1 231 ? -10.177 -16.329 -18.277 1.00 97.94 231 GLU A CA 1
ATOM 1799 C C . GLU A 1 231 ? -9.245 -15.268 -18.880 1.00 97.94 231 GLU A C 1
ATOM 1801 O O . GLU A 1 231 ? -9.608 -14.585 -19.844 1.00 97.94 231 GLU A O 1
ATOM 1806 N N . TYR A 1 232 ? -8.031 -15.148 -18.345 1.00 98.38 232 TYR A N 1
ATOM 1807 C CA . TYR A 1 232 ? -7.017 -14.175 -18.763 1.00 98.38 232 TYR A CA 1
ATOM 1808 C C . TYR A 1 232 ? -5.639 -14.831 -18.871 1.00 98.38 232 TYR A C 1
ATOM 1810 O O . TYR A 1 232 ? -5.305 -15.701 -18.076 1.00 98.38 232 TYR A O 1
ATOM 1818 N N . ASP A 1 233 ? -4.816 -14.403 -19.824 1.00 98.06 233 ASP A N 1
ATOM 1819 C CA . ASP A 1 233 ? -3.376 -14.673 -19.806 1.00 98.06 233 ASP A CA 1
ATOM 1820 C C . ASP A 1 233 ? -2.681 -13.634 -18.927 1.00 98.06 233 ASP A C 1
ATOM 1822 O O . ASP A 1 233 ? -3.016 -12.449 -18.998 1.00 98.06 233 ASP A O 1
ATOM 1826 N N . LEU A 1 234 ? -1.709 -14.059 -18.117 1.00 98.19 234 LEU A N 1
ATOM 1827 C CA . LEU A 1 234 ? -0.982 -13.188 -17.196 1.00 98.19 234 LEU A CA 1
ATOM 1828 C C . LEU A 1 234 ? 0.508 -13.543 -17.150 1.00 98.19 234 LEU A C 1
ATOM 1830 O O . LEU A 1 234 ? 0.885 -14.697 -16.954 1.00 98.19 234 LEU A O 1
ATOM 1834 N N . ARG A 1 235 ? 1.353 -12.522 -17.317 1.00 97.69 235 ARG A N 1
ATOM 1835 C CA . ARG A 1 235 ? 2.819 -12.608 -17.208 1.00 97.69 235 ARG A CA 1
ATOM 1836 C C . ARG A 1 235 ? 3.355 -11.485 -16.333 1.00 97.69 235 ARG A C 1
ATOM 1838 O O . ARG A 1 235 ? 2.771 -10.401 -16.313 1.00 97.69 235 ARG A O 1
ATOM 1845 N N . TRP A 1 236 ? 4.487 -11.718 -15.673 1.00 96.75 236 TRP A N 1
ATOM 1846 C CA . TRP A 1 236 ? 5.131 -10.731 -14.803 1.00 96.75 236 TRP A CA 1
ATOM 1847 C C . TRP A 1 236 ? 6.601 -10.583 -15.132 1.00 96.75 236 TRP A C 1
ATOM 1849 O O . TRP A 1 236 ? 7.314 -11.566 -15.321 1.00 96.75 236 TRP A O 1
ATOM 1859 N N . PHE A 1 237 ? 7.051 -9.339 -15.142 1.00 94.12 237 PHE A N 1
ATOM 1860 C CA . PHE A 1 237 ? 8.420 -8.982 -15.448 1.00 94.12 237 PHE A CA 1
ATOM 1861 C C . PHE A 1 237 ? 8.963 -8.083 -14.350 1.00 94.12 237 PHE A C 1
ATOM 1863 O O . PHE A 1 237 ? 8.377 -7.046 -14.043 1.00 94.12 237 PHE A O 1
ATOM 1870 N N . THR A 1 238 ? 10.103 -8.474 -13.801 1.00 89.56 238 THR A N 1
ATOM 1871 C CA . THR A 1 238 ? 10.996 -7.554 -13.091 1.00 89.56 238 THR A CA 1
ATOM 1872 C C . THR A 1 238 ? 11.785 -6.744 -14.129 1.00 89.56 238 THR A C 1
ATOM 1874 O O . THR A 1 238 ? 11.814 -7.125 -15.307 1.00 89.56 238 THR A O 1
ATOM 1877 N N . PRO A 1 239 ? 12.513 -5.685 -13.737 1.00 86.00 239 PRO A N 1
ATOM 1878 C CA . PRO A 1 239 ? 13.428 -5.000 -14.650 1.00 86.00 239 PRO A CA 1
ATOM 1879 C C . PRO A 1 239 ? 14.506 -5.923 -15.246 1.00 86.00 239 PRO A C 1
ATOM 1881 O O . PRO A 1 239 ? 15.024 -5.638 -16.322 1.00 86.00 239 PRO A O 1
ATOM 1884 N N . GLY A 1 240 ? 14.833 -7.038 -14.580 1.00 83.75 240 GLY A N 1
ATOM 1885 C CA . GLY A 1 240 ? 15.870 -7.969 -15.031 1.00 83.75 240 GLY A CA 1
ATOM 1886 C C . GLY A 1 240 ? 15.373 -9.162 -15.853 1.00 83.75 240 GLY A C 1
ATOM 1887 O O . GLY A 1 240 ? 16.103 -9.637 -16.718 1.00 83.75 240 GLY A O 1
ATOM 1888 N N . THR A 1 241 ? 14.175 -9.683 -15.571 1.00 87.44 241 THR A N 1
ATOM 1889 C CA . THR A 1 241 ? 13.665 -10.921 -16.192 1.00 87.44 241 THR A CA 1
ATOM 1890 C C . THR A 1 241 ? 12.157 -11.102 -16.008 1.00 87.44 241 THR A C 1
ATOM 1892 O O . THR A 1 241 ? 11.568 -10.603 -15.042 1.00 87.44 241 THR A O 1
ATOM 1895 N N . GLU A 1 242 ? 11.555 -11.914 -16.878 1.00 93.25 242 GLU A N 1
ATOM 1896 C CA . GLU A 1 242 ? 10.271 -12.568 -16.621 1.00 93.25 242 GLU A CA 1
ATOM 1897 C C . GLU A 1 242 ? 10.382 -13.521 -15.421 1.00 93.25 242 GLU A C 1
ATOM 1899 O O . GLU A 1 242 ? 11.388 -14.223 -15.269 1.00 93.25 242 GLU A O 1
ATOM 1904 N N . VAL A 1 243 ? 9.352 -13.546 -14.573 1.00 85.50 243 VAL A N 1
ATOM 1905 C CA . VAL A 1 243 ? 9.269 -14.439 -13.409 1.00 85.50 243 VAL A CA 1
ATOM 1906 C C . VAL A 1 243 ? 8.085 -15.391 -13.529 1.00 85.50 243 VAL A C 1
ATOM 1908 O O . VAL A 1 243 ? 7.023 -15.041 -14.038 1.00 85.50 243 VAL A O 1
ATOM 1911 N N . ASN A 1 244 ? 8.258 -16.608 -13.011 1.00 83.62 244 ASN A N 1
ATOM 1912 C CA . ASN A 1 244 ? 7.254 -17.665 -13.129 1.00 83.62 244 ASN A CA 1
ATOM 1913 C C . ASN A 1 244 ? 5.994 -17.403 -12.291 1.00 83.62 244 ASN A C 1
ATOM 1915 O O . ASN A 1 244 ? 4.932 -17.927 -12.627 1.00 83.62 244 ASN A O 1
ATOM 1919 N N . LEU A 1 245 ? 6.105 -16.650 -11.191 1.00 84.06 245 LEU A N 1
ATOM 1920 C CA . LEU A 1 245 ? 5.007 -16.395 -10.262 1.00 84.06 245 LEU A CA 1
ATOM 1921 C C . LEU A 1 245 ? 5.226 -15.091 -9.488 1.00 84.06 245 LEU A C 1
ATOM 1923 O O . LEU A 1 245 ? 6.298 -14.898 -8.918 1.00 84.06 245 LEU A O 1
ATOM 1927 N N . CYS A 1 246 ? 4.196 -14.246 -9.390 1.00 87.88 246 CYS A N 1
ATOM 1928 C CA . CYS A 1 246 ? 4.210 -13.065 -8.525 1.00 87.88 246 CYS A CA 1
ATOM 1929 C C . CYS A 1 246 ? 2.840 -12.819 -7.872 1.00 87.88 246 CYS A C 1
ATOM 1931 O O . CYS A 1 246 ? 1.842 -12.593 -8.554 1.00 87.88 246 CYS A O 1
ATOM 1933 N N . GLY A 1 247 ? 2.785 -12.831 -6.537 1.00 87.88 247 GLY A N 1
ATOM 1934 C CA . GLY A 1 247 ? 1.534 -12.678 -5.786 1.00 87.88 247 GLY A CA 1
ATOM 1935 C C . GLY A 1 247 ? 0.945 -11.265 -5.850 1.00 87.88 247 GLY A C 1
ATOM 1936 O O . GLY A 1 247 ? -0.176 -11.082 -6.315 1.00 87.88 247 GLY A O 1
ATOM 1937 N N . HIS A 1 248 ? 1.686 -10.243 -5.411 1.00 91.81 248 HIS A N 1
ATOM 1938 C CA . HIS A 1 248 ? 1.129 -8.889 -5.284 1.00 91.81 248 HIS A CA 1
ATOM 1939 C C . HIS A 1 248 ? 0.756 -8.274 -6.646 1.00 91.81 248 HIS A C 1
ATOM 1941 O O . HIS A 1 248 ? -0.246 -7.570 -6.741 1.00 91.81 248 HIS A O 1
ATOM 1947 N N . ALA A 1 249 ? 1.496 -8.586 -7.715 1.00 94.25 249 ALA A N 1
ATOM 1948 C CA . ALA A 1 249 ? 1.170 -8.125 -9.060 1.00 94.25 249 ALA A CA 1
ATOM 1949 C C . ALA A 1 249 ? -0.047 -8.867 -9.654 1.00 94.25 249 ALA A C 1
ATOM 1951 O O . ALA A 1 249 ? -0.802 -8.281 -10.431 1.00 94.25 249 ALA A O 1
ATOM 1952 N N . THR A 1 250 ? -0.304 -10.119 -9.247 1.00 95.62 250 THR A N 1
ATOM 1953 C CA . THR A 1 250 ? -1.573 -10.820 -9.538 1.00 95.62 250 THR A CA 1
ATOM 1954 C C . THR A 1 250 ? -2.744 -10.136 -8.839 1.00 95.62 250 THR A C 1
ATOM 1956 O O . THR A 1 250 ? -3.746 -9.821 -9.480 1.00 95.62 250 THR A O 1
ATOM 1959 N N . LEU A 1 251 ? -2.585 -9.828 -7.548 1.00 95.81 251 LEU A N 1
ATOM 1960 C CA . LEU A 1 251 ? -3.583 -9.104 -6.764 1.00 95.81 251 LEU A CA 1
ATOM 1961 C C . LEU A 1 251 ? -3.910 -7.746 -7.400 1.00 95.81 251 LEU A C 1
ATOM 1963 O O . LEU A 1 251 ? -5.078 -7.417 -7.619 1.00 95.81 251 LEU A O 1
ATOM 1967 N N . ALA A 1 252 ? -2.870 -6.982 -7.745 1.00 96.31 252 ALA A N 1
ATOM 1968 C CA . ALA A 1 252 ? -2.999 -5.694 -8.415 1.00 96.31 252 ALA A CA 1
ATOM 1969 C C . ALA A 1 252 ? -3.700 -5.826 -9.774 1.00 96.31 252 ALA A C 1
ATOM 1971 O O . ALA A 1 252 ? -4.520 -4.980 -10.121 1.00 96.31 252 ALA A O 1
ATOM 1972 N N . THR A 1 253 ? -3.429 -6.899 -10.523 1.00 97.81 253 THR A N 1
ATOM 1973 C CA . THR A 1 253 ? -4.072 -7.163 -11.817 1.00 97.81 253 THR A CA 1
ATOM 1974 C C . THR A 1 253 ? -5.571 -7.415 -11.668 1.00 97.81 253 THR A C 1
ATOM 1976 O O . THR A 1 253 ? -6.361 -6.825 -12.404 1.00 97.81 253 THR A O 1
ATOM 1979 N N . ALA A 1 254 ? -5.985 -8.234 -10.696 1.00 97.56 254 ALA A N 1
ATOM 1980 C CA . ALA A 1 254 ? -7.403 -8.476 -10.431 1.00 97.56 254 ALA A CA 1
ATOM 1981 C C . ALA A 1 254 ? -8.136 -7.184 -10.037 1.00 97.56 254 ALA A C 1
ATOM 1983 O O . ALA A 1 254 ? -9.207 -6.897 -10.579 1.00 97.56 254 ALA A O 1
ATOM 1984 N N . LEU A 1 255 ? -7.536 -6.361 -9.164 1.00 96.44 255 LEU A N 1
ATOM 1985 C CA . LEU A 1 255 ? -8.103 -5.053 -8.837 1.00 96.44 255 LEU A CA 1
ATOM 1986 C C . LEU A 1 255 ? -8.170 -4.150 -10.073 1.00 96.44 255 LEU A C 1
ATOM 1988 O O . LEU A 1 255 ? -9.209 -3.544 -10.302 1.00 96.44 255 LEU A O 1
ATOM 1992 N N . ALA A 1 256 ? -7.099 -4.052 -10.864 1.00 96.31 256 ALA A N 1
ATOM 1993 C CA . ALA A 1 256 ? -7.047 -3.181 -12.036 1.00 96.31 256 ALA A CA 1
ATOM 1994 C C . ALA A 1 256 ? -8.121 -3.543 -13.073 1.00 96.31 256 ALA A C 1
ATOM 1996 O O . ALA A 1 256 ? -8.736 -2.653 -13.656 1.00 96.31 256 ALA A O 1
ATOM 1997 N N . LEU A 1 257 ? -8.395 -4.837 -13.272 1.00 97.31 257 LEU A N 1
ATOM 1998 C CA . LEU A 1 257 ? -9.481 -5.298 -14.138 1.00 97.31 257 LEU A CA 1
ATOM 1999 C C . LEU A 1 257 ? -10.859 -4.892 -13.599 1.00 97.31 257 LEU A C 1
ATOM 2001 O O . LEU A 1 257 ? -11.705 -4.445 -14.374 1.00 97.31 257 LEU A O 1
ATOM 2005 N N . HIS A 1 258 ? -11.086 -5.017 -12.289 1.00 96.00 258 HIS A N 1
ATOM 2006 C CA . HIS A 1 258 ? -12.341 -4.599 -11.657 1.00 96.00 258 HIS A CA 1
ATOM 2007 C C . HIS A 1 258 ? -12.524 -3.076 -11.726 1.00 96.00 258 HIS A C 1
ATOM 2009 O O . HIS A 1 258 ? -13.564 -2.572 -12.140 1.00 96.00 258 HIS A O 1
ATOM 2015 N N . ASP A 1 259 ? -11.476 -2.337 -11.378 1.00 93.19 259 ASP A N 1
ATOM 2016 C CA . ASP A 1 259 ? -11.412 -0.877 -11.375 1.00 93.19 259 ASP A CA 1
ATOM 2017 C C . ASP A 1 259 ? -11.597 -0.262 -12.777 1.00 93.19 259 ASP A C 1
ATOM 2019 O O . ASP A 1 259 ? -12.221 0.791 -12.926 1.00 93.19 259 ASP A O 1
ATOM 2023 N N . ALA A 1 260 ? -11.109 -0.943 -13.819 1.00 90.88 260 ALA A N 1
ATOM 2024 C CA . ALA A 1 260 ? -11.328 -0.583 -15.219 1.00 90.88 260 ALA A CA 1
ATOM 2025 C C . ALA A 1 260 ? -12.695 -1.039 -15.773 1.00 90.88 260 ALA A C 1
ATOM 2027 O O . ALA A 1 260 ? -13.017 -0.730 -16.921 1.00 90.88 260 ALA A O 1
ATOM 2028 N N . GLY A 1 261 ? -13.505 -1.753 -14.983 1.00 93.56 261 GLY A N 1
ATOM 2029 C CA . GLY A 1 261 ? -14.830 -2.234 -15.379 1.00 93.56 261 GLY A CA 1
ATOM 2030 C C . GLY A 1 261 ? -14.819 -3.444 -16.318 1.00 93.56 261 GLY A C 1
ATOM 2031 O O . GLY A 1 261 ? -15.820 -3.704 -16.980 1.00 93.56 261 GLY A O 1
ATOM 2032 N N . HIS A 1 262 ? -13.708 -4.182 -16.401 1.00 94.31 262 HIS A N 1
ATOM 2033 C CA . HIS A 1 262 ? -13.616 -5.411 -17.197 1.00 94.31 262 HIS A CA 1
ATOM 2034 C C . HIS A 1 262 ? -14.202 -6.633 -16.484 1.00 94.31 262 HIS A C 1
ATOM 2036 O O . HIS A 1 262 ? -14.615 -7.578 -17.153 1.00 94.31 262 HIS A O 1
ATOM 2042 N N . VAL A 1 263 ? -14.239 -6.615 -15.149 1.00 96.12 263 VAL A N 1
ATOM 2043 C CA . VAL A 1 263 ? -14.811 -7.682 -14.316 1.00 96.12 263 VAL A CA 1
ATOM 2044 C C . VAL A 1 263 ? -15.635 -7.091 -13.173 1.00 96.12 263 VAL A C 1
ATOM 2046 O O . VAL A 1 263 ? -15.453 -5.936 -12.789 1.00 96.12 263 VAL A O 1
ATOM 2049 N N . THR A 1 264 ? -16.531 -7.892 -12.610 1.00 94.44 264 THR A N 1
ATOM 2050 C CA . THR A 1 264 ? -17.376 -7.540 -11.461 1.00 94.44 264 THR A CA 1
AT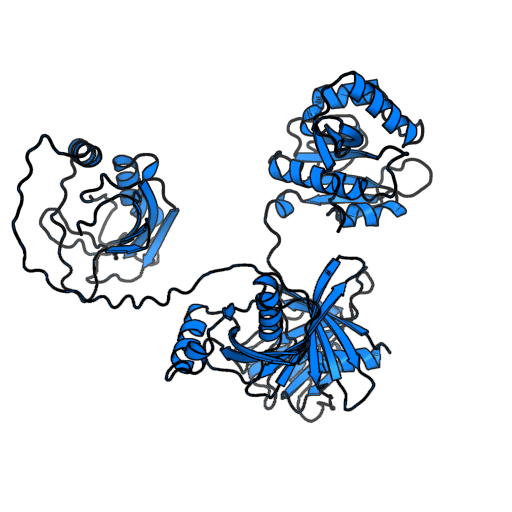OM 2051 C C . THR A 1 264 ? -17.017 -8.379 -10.237 1.00 94.44 264 THR A C 1
ATOM 2053 O O . THR A 1 264 ? -16.384 -9.426 -10.355 1.00 94.44 264 THR A O 1
ATOM 2056 N N . THR A 1 265 ? -17.457 -7.954 -9.051 1.00 93.81 265 THR A N 1
ATOM 2057 C CA . THR A 1 265 ? -17.199 -8.682 -7.797 1.00 93.81 265 THR A CA 1
ATOM 2058 C C . THR A 1 265 ? -17.826 -10.076 -7.733 1.00 93.81 265 THR A C 1
ATOM 2060 O O . THR A 1 265 ? -17.389 -10.890 -6.929 1.00 93.81 265 THR A O 1
ATOM 2063 N N . GLY A 1 266 ? -18.834 -10.365 -8.566 1.00 94.12 266 GLY A N 1
ATOM 2064 C CA . GLY A 1 266 ? -19.455 -11.690 -8.653 1.00 94.12 266 GLY A CA 1
ATOM 2065 C C . GLY A 1 266 ? -18.688 -12.689 -9.523 1.00 94.12 266 GLY A C 1
ATOM 2066 O O . GLY A 1 266 ? -19.045 -13.862 -9.542 1.00 94.12 266 GLY A O 1
ATOM 2067 N N . GLN A 1 267 ? -17.658 -12.242 -10.246 1.00 95.94 267 GLN A N 1
ATOM 2068 C CA . GLN A 1 267 ? -16.895 -13.091 -11.157 1.00 95.94 267 GLN A CA 1
ATOM 2069 C C . GLN A 1 267 ? -15.639 -13.652 -10.493 1.00 95.94 267 GLN A C 1
ATOM 2071 O O . GLN A 1 267 ? -14.999 -13.002 -9.665 1.00 95.94 267 GLN A O 1
ATOM 2076 N N . THR A 1 268 ? -15.262 -14.858 -10.912 1.00 97.50 268 THR A N 1
ATOM 2077 C CA . THR A 1 268 ? -13.988 -15.491 -10.550 1.00 97.50 268 THR A CA 1
ATOM 2078 C C . THR A 1 268 ? -13.014 -15.349 -11.710 1.00 97.50 268 THR A C 1
ATOM 2080 O O . THR A 1 268 ? -13.358 -15.659 -12.848 1.00 97.50 268 THR A O 1
ATOM 2083 N N . LEU A 1 269 ? -11.800 -14.879 -11.440 1.00 98.06 269 LEU A N 1
ATOM 2084 C CA . LEU A 1 269 ? -10.754 -14.727 -12.441 1.00 98.06 269 LEU A CA 1
ATOM 2085 C C . LEU A 1 269 ? -9.833 -15.939 -12.427 1.00 98.06 269 LEU A C 1
ATOM 2087 O O . LEU A 1 269 ? -9.297 -16.308 -11.383 1.00 98.06 269 LEU A O 1
ATOM 2091 N N . HIS A 1 270 ? -9.596 -16.499 -13.603 1.00 97.88 270 HIS A N 1
ATOM 2092 C CA . HIS A 1 270 ? -8.572 -17.499 -13.854 1.00 97.88 270 HIS A CA 1
ATOM 2093 C C . HIS A 1 270 ? -7.456 -16.878 -14.691 1.00 97.88 270 HIS A C 1
ATOM 2095 O O . HIS A 1 270 ? -7.658 -16.485 -15.842 1.00 97.88 270 HIS A O 1
ATOM 2101 N N . PHE A 1 271 ? -6.266 -16.790 -14.107 1.00 97.56 271 PHE A N 1
ATOM 2102 C CA . PHE A 1 271 ? -5.069 -16.299 -14.774 1.00 97.56 271 PHE A CA 1
ATOM 2103 C C . PHE A 1 271 ? -4.202 -17.470 -15.230 1.00 97.56 271 PHE A C 1
ATOM 2105 O O . PHE A 1 271 ? -3.673 -18.208 -14.403 1.00 97.56 271 PHE A O 1
ATOM 2112 N N . HIS A 1 272 ? -4.029 -17.624 -16.540 1.00 96.25 272 HIS A N 1
ATOM 2113 C CA . HIS A 1 272 ? -3.126 -18.589 -17.167 1.00 96.25 272 HIS A CA 1
ATOM 2114 C C . HIS A 1 272 ? -1.712 -18.028 -17.164 1.00 96.25 272 HIS A C 1
ATOM 2116 O O . HIS A 1 272 ? -1.459 -16.968 -17.737 1.00 96.25 272 HIS A O 1
ATOM 2122 N N . THR A 1 273 ? -0.803 -18.725 -16.487 1.00 94.50 273 THR A N 1
ATOM 2123 C CA . THR A 1 273 ? 0.557 -18.246 -16.213 1.00 94.50 273 THR A CA 1
ATOM 2124 C C . THR A 1 273 ? 1.572 -19.357 -16.489 1.00 94.50 273 THR A C 1
ATOM 2126 O O . THR A 1 273 ? 1.195 -20.513 -16.703 1.00 94.50 273 THR A O 1
ATOM 2129 N N . LEU A 1 274 ? 2.873 -19.046 -16.433 1.00 88.00 274 LEU A N 1
ATOM 2130 C CA . LEU A 1 274 ? 3.932 -20.062 -16.539 1.00 88.00 274 LEU A CA 1
ATOM 2131 C C . LEU A 1 274 ? 3.896 -21.094 -15.396 1.00 88.00 274 LEU A C 1
ATOM 2133 O O . LEU A 1 274 ? 4.362 -22.216 -15.577 1.00 88.00 274 LEU A O 1
ATOM 2137 N N . SER A 1 275 ? 3.314 -20.744 -14.243 1.00 82.69 275 SER A N 1
ATOM 2138 C CA . SER A 1 275 ? 3.199 -21.614 -13.062 1.00 82.69 275 SER A CA 1
ATOM 2139 C C . SER A 1 275 ? 1.815 -22.256 -12.902 1.00 82.69 275 SER A C 1
ATOM 2141 O O . SER A 1 275 ? 1.440 -22.599 -11.783 1.00 82.69 275 SER A O 1
ATOM 2143 N N . ALA A 1 276 ? 1.072 -22.437 -14.002 1.00 87.81 276 ALA A N 1
ATOM 2144 C CA . ALA A 1 276 ? -0.324 -22.900 -14.060 1.00 87.81 276 ALA A CA 1
ATOM 2145 C C . ALA A 1 276 ? -1.380 -21.803 -13.810 1.00 87.81 276 ALA A C 1
ATOM 2147 O O . ALA A 1 276 ? -1.102 -20.609 -13.936 1.00 87.81 276 ALA A O 1
ATOM 2148 N N . VAL A 1 277 ? -2.628 -22.219 -13.571 1.00 93.50 277 VAL A N 1
ATOM 2149 C CA . VAL A 1 277 ? -3.772 -21.314 -13.417 1.00 93.50 277 VAL A CA 1
ATOM 2150 C C . VAL A 1 277 ? -3.846 -20.797 -11.982 1.00 93.50 277 VAL A C 1
ATOM 2152 O O . VAL A 1 277 ? -3.959 -21.587 -11.044 1.00 93.50 277 VAL A O 1
ATOM 2155 N N . LEU A 1 278 ? -3.818 -19.475 -11.821 1.00 93.75 278 LEU A N 1
ATOM 2156 C CA . LEU A 1 278 ? -4.081 -18.803 -10.549 1.00 93.75 278 LEU A CA 1
ATOM 2157 C C . LEU A 1 278 ? -5.531 -18.337 -10.493 1.00 93.75 278 LEU A C 1
ATOM 2159 O O . LEU A 1 278 ? -6.037 -17.759 -11.454 1.00 93.75 278 LEU A O 1
ATOM 2163 N N . VAL A 1 279 ? -6.179 -18.553 -9.351 1.00 95.38 279 VAL A N 1
ATOM 2164 C CA . VAL A 1 279 ? -7.584 -18.190 -9.146 1.00 95.38 279 VAL A CA 1
ATOM 2165 C C . VAL A 1 279 ? -7.662 -16.964 -8.248 1.00 95.38 279 VAL A C 1
ATOM 2167 O O . VAL A 1 279 ? -7.067 -16.939 -7.169 1.00 95.38 279 VAL A O 1
ATOM 2170 N N . CYS A 1 280 ? -8.393 -15.946 -8.700 1.00 96.94 280 CYS A N 1
ATOM 2171 C CA . CYS A 1 280 ? -8.713 -14.759 -7.918 1.00 96.94 280 CYS A CA 1
ATOM 2172 C C . CYS A 1 280 ? -10.224 -14.549 -7.832 1.00 96.94 280 CYS A C 1
ATOM 2174 O O . CYS A 1 280 ? -10.957 -14.780 -8.788 1.00 96.94 280 CYS A O 1
ATOM 2176 N N . SER A 1 281 ? -10.690 -14.068 -6.691 1.00 96.31 281 SER A N 1
ATOM 2177 C CA . SER A 1 281 ? -12.083 -13.673 -6.473 1.00 96.31 281 SER A CA 1
ATOM 2178 C C . SER A 1 281 ? -12.134 -12.430 -5.592 1.00 96.31 281 SER A C 1
ATOM 2180 O O . SER A 1 281 ? -11.101 -11.946 -5.123 1.00 96.31 281 SER A O 1
ATOM 2182 N N . PHE A 1 282 ? -13.326 -11.880 -5.391 1.00 95.62 282 PHE A N 1
ATOM 2183 C CA . PHE A 1 282 ? -13.514 -10.659 -4.622 1.00 95.62 282 PHE A CA 1
ATOM 2184 C C . PHE A 1 282 ? -14.365 -10.910 -3.384 1.00 95.62 282 PHE A C 1
ATOM 2186 O O . PHE A 1 282 ? -15.334 -11.663 -3.419 1.00 95.62 282 PHE A O 1
ATOM 2193 N N . GLU A 1 283 ? -14.037 -10.214 -2.303 1.00 93.62 283 GLU A N 1
ATOM 2194 C CA . GLU A 1 283 ? -14.843 -10.168 -1.088 1.00 93.62 283 GLU A CA 1
ATOM 2195 C C . GLU A 1 283 ? -15.051 -8.709 -0.686 1.00 93.62 283 GLU A C 1
ATOM 2197 O O . GLU A 1 283 ? -14.116 -7.912 -0.703 1.00 93.62 283 GLU A O 1
ATOM 2202 N N . VAL A 1 284 ? -16.277 -8.338 -0.320 1.00 88.88 284 VAL A N 1
ATOM 2203 C CA . VAL A 1 284 ? -16.558 -7.014 0.245 1.00 88.88 284 VAL A CA 1
ATOM 2204 C C . VAL A 1 284 ? -16.725 -7.171 1.746 1.00 88.88 284 VAL A C 1
ATOM 2206 O O . VAL A 1 284 ? -17.667 -7.822 2.197 1.00 88.88 284 VAL A O 1
ATOM 2209 N N . GLN A 1 285 ? -15.837 -6.555 2.527 1.00 81.44 285 GLN A N 1
ATOM 2210 C CA . GLN A 1 285 ? -15.969 -6.563 3.981 1.00 81.44 285 GLN A CA 1
ATOM 2211 C C . GLN A 1 285 ? -17.256 -5.851 4.404 1.00 81.44 285 GLN A C 1
ATOM 2213 O O . GLN A 1 285 ? -17.484 -4.691 4.060 1.00 81.44 285 GLN A O 1
ATOM 2218 N N . SER A 1 286 ? -18.080 -6.525 5.204 1.00 75.38 286 SER A N 1
ATOM 2219 C CA . SER A 1 286 ? -19.381 -6.020 5.654 1.00 75.38 286 SER A CA 1
ATOM 2220 C C . SER A 1 286 ? -19.273 -4.723 6.465 1.00 75.38 286 SER A C 1
ATOM 2222 O O . SER A 1 286 ? -20.048 -3.795 6.236 1.00 75.38 286 SER A O 1
ATOM 2224 N N . GLU A 1 287 ? -18.296 -4.625 7.368 1.00 71.31 287 GLU A N 1
ATOM 2225 C CA . GLU A 1 287 ? -18.132 -3.475 8.266 1.00 71.31 287 GLU A CA 1
ATOM 2226 C C . GLU A 1 287 ? -17.502 -2.262 7.577 1.00 71.31 287 GLU A C 1
ATOM 2228 O O . GLU A 1 287 ? -17.969 -1.133 7.730 1.00 71.31 287 GLU A O 1
ATOM 2233 N N . THR A 1 288 ? -16.437 -2.490 6.807 1.00 75.56 288 THR A N 1
ATOM 2234 C CA . THR A 1 288 ? -15.636 -1.415 6.208 1.00 75.56 288 THR A CA 1
ATOM 2235 C C . THR A 1 288 ? -16.083 -1.057 4.793 1.00 75.56 288 THR A C 1
ATOM 2237 O O . THR A 1 288 ? -15.694 -0.007 4.284 1.00 75.56 288 THR A O 1
ATOM 2240 N N . GLN A 1 289 ? -16.895 -1.913 4.157 1.00 78.56 289 GLN A N 1
ATOM 2241 C CA . GLN A 1 289 ? -17.274 -1.843 2.740 1.00 78.56 289 GLN A CA 1
ATOM 2242 C C . GLN A 1 289 ? -16.069 -1.828 1.789 1.00 78.56 289 GLN A C 1
ATOM 2244 O O . GLN A 1 289 ? -16.177 -1.399 0.640 1.00 78.56 289 GLN A O 1
ATOM 2249 N N . LYS A 1 290 ? -14.906 -2.290 2.259 1.00 83.50 290 LYS A N 1
ATOM 2250 C CA . LYS A 1 290 ? -13.701 -2.383 1.444 1.00 83.50 290 LYS A CA 1
ATOM 2251 C C . LYS A 1 290 ? -13.727 -3.630 0.576 1.00 83.50 290 LYS A C 1
ATOM 2253 O O . LYS A 1 290 ? -14.183 -4.688 1.007 1.00 83.50 290 LYS A O 1
ATOM 2258 N N . LEU A 1 291 ? -13.189 -3.486 -0.629 1.00 90.62 291 LEU A N 1
ATOM 2259 C CA . LEU A 1 291 ? -12.981 -4.581 -1.561 1.00 90.62 291 LEU A CA 1
ATOM 2260 C C . LEU A 1 291 ? -11.650 -5.272 -1.254 1.00 90.62 291 LEU A C 1
ATOM 2262 O O . LEU A 1 291 ? -10.591 -4.648 -1.313 1.00 90.62 291 LEU A O 1
ATOM 2266 N N . LEU A 1 292 ? -11.720 -6.562 -0.961 1.00 94.06 292 LEU A N 1
ATOM 2267 C CA . LEU A 1 292 ? -10.582 -7.456 -0.853 1.00 94.06 292 LEU A CA 1
ATOM 2268 C C . LEU A 1 292 ? -10.490 -8.297 -2.118 1.00 94.06 292 LEU A C 1
ATOM 2270 O O . LEU A 1 292 ? -11.486 -8.847 -2.590 1.00 94.06 292 LEU A O 1
ATOM 2274 N N . VAL A 1 293 ? -9.276 -8.426 -2.636 1.00 96.12 293 VAL A N 1
ATOM 2275 C CA . VAL A 1 293 ? -8.958 -9.435 -3.641 1.00 96.12 293 VAL A CA 1
ATOM 2276 C C . VAL A 1 293 ? -8.462 -10.666 -2.901 1.00 96.12 293 VAL A C 1
ATOM 2278 O O . VAL A 1 293 ? -7.537 -10.574 -2.093 1.00 96.12 293 VAL A O 1
ATOM 2281 N N . MET A 1 294 ? -9.079 -11.806 -3.183 1.00 95.88 294 MET A N 1
ATOM 2282 C CA . MET A 1 294 ? -8.704 -13.110 -2.656 1.00 95.88 294 MET A CA 1
ATOM 2283 C C . MET A 1 294 ? -7.960 -13.892 -3.729 1.00 95.88 294 MET A C 1
ATOM 2285 O O . MET A 1 294 ? -8.451 -14.003 -4.849 1.00 95.88 294 MET A O 1
ATOM 2289 N N . MET A 1 295 ? -6.806 -14.450 -3.386 1.00 94.50 295 MET A N 1
ATOM 2290 C CA . MET A 1 295 ? -5.984 -15.281 -4.259 1.00 94.50 295 MET A CA 1
ATOM 2291 C C . MET A 1 295 ? -5.817 -16.665 -3.652 1.00 94.50 295 MET A C 1
ATOM 2293 O O . MET A 1 295 ? -5.501 -16.787 -2.469 1.00 94.50 295 MET A O 1
ATOM 2297 N N . ASP A 1 296 ? -5.984 -17.697 -4.466 1.00 92.00 296 ASP A N 1
ATOM 2298 C CA . ASP A 1 296 ? -5.892 -19.078 -4.013 1.00 92.00 296 ASP A CA 1
ATOM 2299 C C . ASP A 1 296 ? -4.513 -19.689 -4.315 1.00 92.00 296 ASP A C 1
ATOM 2301 O O . ASP A 1 296 ? -4.171 -19.933 -5.477 1.00 92.00 296 ASP A O 1
ATOM 2305 N N . PHE A 1 297 ? -3.743 -19.990 -3.265 1.00 89.19 297 PHE A N 1
ATOM 2306 C CA . PHE A 1 297 ? -2.405 -20.571 -3.362 1.00 89.19 297 PHE A CA 1
ATOM 2307 C C . PHE A 1 297 ? -2.283 -21.918 -2.638 1.00 89.19 297 PHE A C 1
ATOM 2309 O O . PHE A 1 297 ? -2.957 -22.157 -1.632 1.00 89.19 297 PHE A O 1
ATOM 2316 N N . PRO A 1 298 ? -1.388 -22.809 -3.109 1.00 87.62 298 PRO A N 1
ATOM 2317 C CA . PRO A 1 298 ? -1.008 -23.976 -2.331 1.00 87.62 298 PRO A CA 1
ATOM 2318 C C . PRO A 1 298 ? -0.290 -23.543 -1.051 1.00 87.62 298 PRO A C 1
ATOM 2320 O O . PRO A 1 298 ? 0.515 -22.605 -1.051 1.00 87.62 298 PRO A O 1
ATOM 2323 N N . GLU A 1 299 ? -0.567 -24.260 0.030 1.00 89.31 299 GLU A N 1
ATOM 2324 C CA . GLU A 1 299 ? 0.209 -24.156 1.256 1.00 89.31 299 GLU A CA 1
ATOM 2325 C C . GLU A 1 299 ? 1.681 -24.519 1.002 1.00 89.31 299 GLU A C 1
ATOM 2327 O O . GLU A 1 299 ? 1.989 -25.422 0.219 1.00 89.31 299 GLU A O 1
ATOM 2332 N N . GLN A 1 300 ? 2.601 -23.824 1.675 1.00 89.19 300 GLN A N 1
ATOM 2333 C CA . GLN A 1 300 ? 4.022 -24.152 1.649 1.00 89.19 300 GLN A CA 1
ATOM 2334 C C . GLN A 1 300 ? 4.447 -24.764 2.989 1.00 89.19 300 GLN A C 1
ATOM 2336 O O . GLN A 1 300 ? 4.741 -24.027 3.933 1.00 89.19 300 GLN A O 1
ATOM 2341 N N . PRO A 1 301 ? 4.496 -26.106 3.093 1.00 86.44 301 PRO A N 1
ATOM 2342 C CA . PRO A 1 301 ? 4.848 -26.767 4.337 1.00 86.44 301 PRO A CA 1
ATOM 2343 C C . PRO A 1 301 ? 6.307 -26.499 4.703 1.00 86.44 301 PRO A C 1
ATOM 2345 O O . PRO A 1 301 ? 7.194 -26.413 3.848 1.00 86.44 301 PRO A O 1
ATOM 2348 N N . THR A 1 302 ? 6.551 -26.410 6.005 1.00 91.75 302 THR A N 1
ATOM 2349 C CA . THR A 1 302 ? 7.867 -26.107 6.560 1.00 91.75 302 THR A CA 1
ATOM 2350 C C . THR A 1 302 ? 8.486 -27.331 7.233 1.00 91.75 302 THR A C 1
ATOM 2352 O O . THR A 1 302 ? 7.786 -28.078 7.916 1.00 91.75 302 THR A O 1
ATOM 2355 N N . VAL A 1 303 ? 9.803 -27.503 7.114 1.00 91.75 303 VAL A N 1
ATOM 2356 C CA . VAL A 1 303 ? 10.583 -28.548 7.807 1.00 91.75 303 VAL A CA 1
ATOM 2357 C C . VAL A 1 303 ? 11.625 -27.928 8.743 1.00 91.75 303 VAL A C 1
ATOM 2359 O O . VAL A 1 303 ? 11.844 -26.718 8.710 1.00 91.75 303 VAL A O 1
ATOM 2362 N N . SER A 1 304 ? 12.268 -28.726 9.602 1.00 88.94 304 SER A N 1
ATOM 2363 C CA . SER A 1 304 ? 13.363 -28.219 10.448 1.00 88.94 304 SER A CA 1
ATOM 2364 C C . SER A 1 304 ? 14.537 -27.720 9.594 1.00 88.94 304 SER A C 1
ATOM 2366 O O . SER A 1 304 ? 14.899 -28.357 8.604 1.00 88.94 304 SER A O 1
ATOM 2368 N N . ALA A 1 305 ? 15.126 -26.584 9.980 1.00 86.94 305 ALA A N 1
ATOM 2369 C CA . ALA A 1 305 ? 16.268 -25.968 9.298 1.00 86.94 305 ALA A CA 1
ATOM 2370 C C . ALA A 1 305 ? 17.634 -26.314 9.929 1.00 86.94 305 ALA A C 1
ATOM 2372 O O . ALA A 1 305 ? 18.653 -25.783 9.491 1.00 86.94 305 ALA A O 1
ATOM 2373 N N . GLU A 1 306 ? 17.675 -27.193 10.939 1.00 78.19 306 GLU A N 1
ATOM 2374 C CA . GLU A 1 306 ? 18.883 -27.505 11.730 1.00 78.19 306 GLU A CA 1
ATOM 2375 C C . GLU A 1 306 ? 20.092 -27.947 10.890 1.00 78.19 306 GLU A C 1
ATOM 2377 O O . GLU A 1 306 ? 21.230 -27.645 11.237 1.00 78.19 306 GLU A O 1
ATOM 2382 N N . SER A 1 307 ? 19.866 -28.635 9.767 1.00 73.50 307 SER A N 1
ATOM 2383 C CA . SER A 1 307 ? 20.937 -29.083 8.866 1.00 73.50 307 SER A CA 1
ATOM 2384 C C . SER A 1 307 ? 21.325 -28.060 7.793 1.00 73.50 307 SER A C 1
ATOM 2386 O O . SER A 1 307 ? 22.193 -28.345 6.972 1.00 73.50 307 SER A O 1
ATOM 2388 N N . ILE A 1 308 ? 20.638 -26.918 7.733 1.00 74.00 308 ILE A N 1
ATOM 2389 C CA . ILE A 1 308 ? 20.735 -25.945 6.634 1.00 74.00 308 ILE A CA 1
ATOM 2390 C C . ILE A 1 308 ? 21.436 -24.671 7.098 1.00 74.00 308 ILE A C 1
ATOM 2392 O O . ILE A 1 308 ? 22.180 -24.074 6.324 1.00 74.00 308 ILE A O 1
ATOM 2396 N N . VAL A 1 309 ? 21.224 -24.256 8.350 1.00 79.19 309 VAL A N 1
ATOM 2397 C CA . VAL A 1 309 ? 21.720 -22.970 8.852 1.00 79.19 309 VAL A CA 1
ATOM 2398 C C . VAL A 1 309 ? 22.398 -23.112 10.203 1.00 79.19 309 VAL A C 1
ATOM 2400 O O . VAL A 1 309 ? 21.883 -23.745 11.121 1.00 79.19 309 VAL A O 1
ATOM 2403 N N . VAL A 1 310 ? 23.531 -22.429 10.348 1.00 86.69 310 VAL A N 1
ATOM 2404 C CA . VAL A 1 310 ? 24.184 -22.217 11.638 1.00 86.69 310 VAL A CA 1
ATOM 2405 C C . VAL A 1 310 ? 23.531 -21.015 12.324 1.00 86.69 310 VAL A C 1
ATOM 2407 O O . VAL A 1 310 ? 23.627 -19.889 11.838 1.00 86.69 310 VAL A O 1
ATOM 2410 N N . LEU A 1 311 ? 22.886 -21.231 13.475 1.00 89.50 311 LEU A N 1
ATOM 2411 C CA . LEU A 1 311 ? 22.123 -20.184 14.179 1.00 89.50 311 LEU A CA 1
ATOM 2412 C C . LEU A 1 311 ? 22.938 -18.916 14.472 1.00 89.50 311 LEU A C 1
ATOM 2414 O O . LEU A 1 311 ? 22.406 -17.818 14.364 1.00 89.50 311 LEU A O 1
ATOM 2418 N N . ASN A 1 312 ? 24.226 -19.051 14.800 1.00 91.38 312 ASN A N 1
ATOM 2419 C CA . ASN A 1 312 ? 25.095 -17.898 15.055 1.00 91.38 312 ASN A CA 1
ATOM 2420 C C . ASN A 1 312 ? 25.340 -17.050 13.798 1.00 91.38 312 ASN A C 1
ATOM 2422 O O . ASN A 1 312 ? 25.418 -15.829 13.898 1.00 91.38 312 ASN A O 1
ATOM 2426 N N . GLU A 1 313 ? 25.444 -17.676 12.624 1.00 92.81 313 GLU A N 1
ATOM 2427 C CA . GLU A 1 313 ? 25.59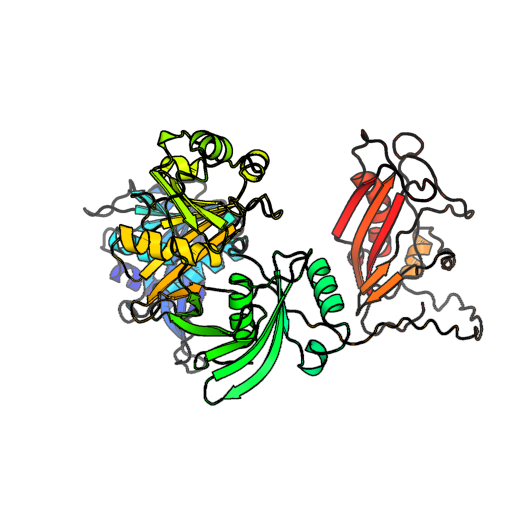6 -16.951 11.356 1.00 92.81 313 GLU A CA 1
ATOM 2428 C C . GLU A 1 313 ? 24.311 -16.198 11.015 1.00 92.81 313 GLU A C 1
ATOM 2430 O O . GLU A 1 313 ? 24.359 -15.036 10.617 1.00 92.81 313 GLU A O 1
ATOM 2435 N N . LEU A 1 314 ? 23.156 -16.832 11.244 1.00 94.75 314 LEU A N 1
ATOM 2436 C CA . LEU A 1 314 ? 21.856 -16.201 11.042 1.00 94.75 314 LEU A CA 1
ATOM 2437 C C . LEU A 1 314 ? 21.633 -15.022 11.998 1.00 94.75 314 LEU A C 1
ATOM 2439 O O . LEU A 1 314 ? 21.213 -13.956 11.561 1.00 94.75 314 LEU A O 1
ATOM 2443 N N . ALA A 1 315 ? 21.944 -15.200 13.283 1.00 96.31 315 ALA A N 1
ATOM 2444 C CA . ALA A 1 315 ? 21.833 -14.156 14.299 1.00 96.31 315 ALA A CA 1
ATOM 2445 C C . ALA A 1 315 ? 22.736 -12.954 13.975 1.00 96.31 315 ALA A C 1
ATOM 2447 O O . ALA A 1 315 ? 22.276 -11.815 14.010 1.00 96.31 315 ALA A O 1
ATOM 2448 N N . SER A 1 316 ? 23.985 -13.216 13.564 1.00 95.44 316 SER A N 1
ATOM 2449 C CA . SER A 1 316 ? 24.926 -12.192 13.089 1.00 95.44 316 SER A CA 1
ATOM 2450 C C . SER A 1 316 ? 24.394 -11.453 11.859 1.00 95.44 316 SER A C 1
ATOM 2452 O O . SER A 1 316 ? 24.409 -10.227 11.820 1.00 95.44 316 SER A O 1
ATOM 2454 N N . GLY A 1 317 ? 23.860 -12.181 10.873 1.00 96.19 317 GLY A N 1
ATOM 2455 C CA . GLY A 1 317 ? 23.277 -11.587 9.669 1.00 96.19 317 GLY A CA 1
ATOM 2456 C C . GLY A 1 317 ? 22.010 -10.763 9.923 1.00 96.19 317 GLY A C 1
ATOM 2457 O O . GLY A 1 317 ? 21.679 -9.904 9.113 1.00 96.19 317 GLY A O 1
ATOM 2458 N N . LEU A 1 318 ? 21.302 -10.996 11.029 1.00 97.06 318 LEU A N 1
ATOM 2459 C CA . LEU A 1 318 ? 20.109 -10.241 11.430 1.00 97.06 318 LEU A CA 1
ATOM 2460 C C . LEU A 1 318 ? 20.398 -9.122 12.449 1.00 97.06 318 LEU A C 1
ATOM 2462 O O . LEU A 1 318 ? 19.490 -8.345 12.751 1.00 97.06 318 LEU A O 1
ATOM 2466 N N . ASP A 1 319 ? 21.637 -9.033 12.946 1.00 97.06 319 ASP A N 1
ATOM 2467 C CA . ASP A 1 319 ? 22.073 -8.141 14.031 1.00 97.06 319 ASP A CA 1
ATOM 2468 C C . ASP A 1 319 ? 21.245 -8.317 15.319 1.00 97.06 319 ASP A C 1
ATOM 2470 O O . ASP A 1 319 ? 20.726 -7.362 15.899 1.00 97.06 319 ASP A O 1
ATOM 2474 N N . ILE A 1 320 ? 21.080 -9.572 15.756 1.00 97.69 320 ILE A N 1
ATOM 2475 C CA . ILE A 1 320 ? 20.362 -9.926 16.991 1.00 97.69 320 ILE A CA 1
ATOM 2476 C C . ILE A 1 320 ? 21.125 -10.973 17.817 1.00 97.69 320 ILE A C 1
ATOM 2478 O O . ILE A 1 320 ? 21.925 -11.737 17.275 1.00 97.69 320 ILE A O 1
ATOM 2482 N N . PRO A 1 321 ? 20.869 -11.072 19.135 1.00 96.56 321 PRO A N 1
ATOM 2483 C CA . PRO A 1 321 ? 21.390 -12.165 19.953 1.00 96.56 321 PRO A CA 1
ATOM 2484 C C . PRO A 1 321 ? 20.876 -13.538 19.488 1.00 96.56 321 PRO A C 1
ATOM 2486 O O . PRO A 1 321 ? 19.691 -13.688 19.196 1.00 96.56 321 PRO A O 1
ATOM 2489 N N . THR A 1 322 ? 21.718 -14.578 19.503 1.00 96.19 322 THR A N 1
ATOM 2490 C CA . THR A 1 322 ? 21.306 -15.941 19.099 1.00 96.19 322 THR A CA 1
ATOM 2491 C C . THR A 1 322 ? 20.122 -16.470 19.915 1.00 96.19 322 THR A C 1
ATOM 2493 O O . THR A 1 322 ? 19.252 -17.141 19.372 1.00 96.19 322 THR A O 1
ATOM 2496 N N . ASN A 1 323 ? 20.048 -16.147 21.211 1.00 95.75 323 ASN A N 1
ATOM 2497 C CA . ASN A 1 323 ? 18.941 -16.556 22.085 1.00 95.75 323 ASN A CA 1
ATOM 2498 C C . ASN A 1 323 ? 17.623 -15.811 21.811 1.00 95.75 323 ASN A C 1
ATOM 2500 O O . ASN A 1 323 ? 16.604 -16.178 22.390 1.00 95.75 323 ASN A O 1
ATOM 2504 N N . ALA A 1 324 ? 17.635 -14.782 20.961 1.00 97.12 324 ALA A N 1
ATOM 2505 C CA . ALA A 1 324 ? 16.423 -14.122 20.499 1.00 97.12 324 ALA A CA 1
ATOM 2506 C C . ALA A 1 324 ? 15.751 -14.864 19.331 1.00 97.12 324 ALA A C 1
ATOM 2508 O O . ALA A 1 324 ? 14.604 -14.563 19.005 1.00 97.12 324 ALA A O 1
ATOM 2509 N N . ILE A 1 325 ? 16.439 -15.826 18.703 1.00 97.50 325 ILE A N 1
ATOM 2510 C CA . ILE A 1 325 ? 15.851 -16.721 17.705 1.00 97.50 325 ILE A CA 1
ATOM 2511 C C . ILE A 1 325 ? 15.109 -17.837 18.445 1.00 97.50 325 ILE A C 1
ATOM 2513 O O . ILE A 1 325 ? 15.714 -18.634 19.160 1.00 97.50 325 ILE A O 1
ATOM 2517 N N . VAL A 1 326 ? 13.791 -17.884 18.265 1.00 96.69 326 VAL A N 1
ATOM 2518 C CA . VAL A 1 326 ? 12.881 -18.822 18.937 1.00 96.69 326 VAL A CA 1
ATOM 2519 C C . VAL A 1 326 ? 12.729 -20.111 18.133 1.00 96.69 326 VAL A C 1
ATOM 2521 O O . VAL A 1 326 ? 12.717 -21.198 18.703 1.00 96.69 326 VAL A O 1
ATOM 2524 N N . ASP A 1 327 ? 12.594 -19.999 16.811 1.00 96.31 327 ASP A N 1
ATOM 2525 C CA . ASP A 1 327 ? 12.406 -21.143 15.918 1.00 96.31 327 ASP A CA 1
ATOM 2526 C C . ASP A 1 327 ? 12.866 -20.801 14.497 1.00 96.31 327 ASP A C 1
ATOM 2528 O O . ASP A 1 327 ? 12.730 -19.662 14.045 1.00 96.31 327 ASP A O 1
ATOM 2532 N N . VAL A 1 328 ? 13.390 -21.797 13.783 1.00 96.75 328 VAL A N 1
ATOM 2533 C CA . VAL A 1 328 ? 13.798 -21.661 12.381 1.00 96.75 328 VAL A CA 1
ATOM 2534 C C . VAL A 1 328 ? 13.286 -22.854 11.591 1.00 96.75 328 VAL A C 1
ATOM 2536 O O . VAL A 1 328 ? 13.603 -24.009 11.889 1.00 96.75 328 VAL A O 1
ATOM 2539 N N . LYS A 1 329 ? 12.518 -22.569 10.543 1.00 96.06 329 LYS A N 1
ATOM 2540 C CA . LYS A 1 329 ? 12.023 -23.568 9.602 1.00 96.06 329 LYS A CA 1
ATOM 2541 C C . LYS A 1 329 ? 12.495 -23.281 8.186 1.00 96.06 329 LYS A C 1
ATOM 2543 O O . LYS A 1 329 ? 12.732 -22.134 7.821 1.00 96.06 329 LYS A O 1
ATOM 2548 N N . TYR A 1 330 ? 12.588 -24.331 7.381 1.00 95.19 330 TYR A N 1
ATOM 2549 C CA . TYR A 1 330 ? 12.942 -24.261 5.971 1.00 95.19 330 TYR A CA 1
ATOM 2550 C C . TYR A 1 330 ? 11.748 -24.603 5.086 1.00 95.19 330 TYR A C 1
ATOM 2552 O O . TYR A 1 330 ? 11.021 -25.564 5.346 1.00 95.19 330 TYR A O 1
ATOM 2560 N N . VAL A 1 331 ? 11.571 -23.829 4.020 1.00 93.00 331 VAL A N 1
ATOM 2561 C CA . VAL A 1 331 ? 10.528 -24.015 3.013 1.00 93.00 331 VAL A CA 1
ATOM 2562 C C . VAL A 1 331 ? 11.155 -24.660 1.781 1.00 93.00 331 VAL A C 1
ATOM 2564 O O . VAL A 1 331 ? 11.751 -23.978 0.951 1.00 93.00 331 VAL A O 1
ATOM 2567 N N . SER A 1 332 ? 11.023 -25.980 1.634 1.00 84.00 332 SER A N 1
ATOM 2568 C CA . SER A 1 332 ? 11.782 -26.741 0.627 1.00 84.00 332 SER A CA 1
ATOM 2569 C C . SER A 1 332 ? 11.539 -26.308 -0.821 1.00 84.00 332 SER A C 1
ATOM 2571 O O . SER A 1 332 ? 12.471 -26.323 -1.617 1.00 84.00 332 SER A O 1
ATOM 2573 N N . TYR A 1 333 ? 10.310 -25.915 -1.170 1.00 80.62 333 TYR A N 1
ATOM 2574 C CA . TYR A 1 333 ? 9.971 -25.524 -2.543 1.00 80.62 333 TYR A CA 1
ATOM 2575 C C . TYR A 1 333 ? 10.526 -24.144 -2.917 1.00 80.62 333 TYR A C 1
ATOM 2577 O O . TYR A 1 333 ? 11.085 -23.967 -3.996 1.00 80.62 333 TYR A O 1
ATOM 2585 N N . ALA A 1 334 ? 10.379 -23.164 -2.022 1.00 81.69 334 ALA A N 1
ATOM 2586 C CA . ALA A 1 334 ? 10.837 -21.797 -2.256 1.00 81.69 334 ALA A CA 1
ATOM 2587 C C . ALA A 1 334 ? 12.321 -21.601 -1.914 1.00 81.69 334 ALA A C 1
ATOM 2589 O O . ALA A 1 334 ? 12.932 -20.638 -2.367 1.00 81.69 334 ALA A O 1
ATOM 2590 N N . THR A 1 335 ? 12.907 -22.526 -1.149 1.00 90.88 335 THR A N 1
ATOM 2591 C CA . THR A 1 335 ? 14.239 -22.428 -0.536 1.00 90.88 335 THR A CA 1
ATOM 2592 C C . THR A 1 335 ? 14.384 -21.239 0.422 1.00 90.88 335 THR A C 1
ATOM 2594 O O . THR A 1 335 ? 15.476 -20.711 0.611 1.00 90.88 335 THR A O 1
ATOM 2597 N N . ASP A 1 336 ? 13.282 -20.815 1.042 1.00 94.38 336 ASP A N 1
ATOM 2598 C CA . ASP A 1 336 ? 13.236 -19.704 1.998 1.00 94.38 336 ASP A CA 1
ATOM 2599 C C . ASP A 1 336 ? 13.291 -20.224 3.450 1.00 94.38 336 ASP A C 1
ATOM 2601 O O . ASP A 1 336 ? 12.990 -21.390 3.724 1.00 94.38 336 ASP A O 1
ATOM 2605 N N . LEU A 1 337 ? 13.650 -19.357 4.398 1.00 97.00 337 LEU A N 1
ATOM 2606 C CA . LEU A 1 337 ? 13.564 -19.621 5.836 1.00 97.00 337 LEU A CA 1
ATOM 2607 C C . LEU A 1 337 ? 12.399 -18.865 6.468 1.00 97.00 337 LEU A C 1
ATOM 2609 O O . LEU A 1 337 ? 12.205 -17.689 6.179 1.00 97.00 337 LEU A O 1
ATOM 2613 N N . VAL A 1 338 ? 11.697 -19.510 7.398 1.00 97.75 338 VAL A N 1
ATOM 2614 C CA . VAL A 1 338 ? 10.808 -18.857 8.369 1.00 97.75 338 VAL A CA 1
ATOM 2615 C C . VAL A 1 338 ? 11.550 -18.778 9.696 1.00 97.75 338 VAL A C 1
ATOM 2617 O O . VAL A 1 338 ? 11.973 -19.804 10.224 1.00 97.75 338 VAL A O 1
ATOM 2620 N N . ILE A 1 339 ? 11.738 -17.569 10.220 1.00 97.88 339 ILE A N 1
ATOM 2621 C CA . ILE A 1 339 ? 12.587 -17.302 11.386 1.00 97.88 339 ILE A CA 1
ATOM 2622 C C . ILE A 1 339 ? 11.746 -16.567 12.418 1.00 97.88 339 ILE A C 1
ATOM 2624 O O . ILE A 1 339 ? 11.505 -15.367 12.284 1.00 97.88 339 ILE A O 1
ATOM 2628 N N . ARG A 1 340 ? 11.289 -17.278 13.447 1.00 98.06 340 ARG A N 1
ATOM 2629 C CA . ARG A 1 340 ? 10.569 -16.656 14.556 1.00 98.06 340 ARG A CA 1
ATOM 2630 C C . ARG A 1 340 ? 11.568 -16.112 15.566 1.00 98.06 340 ARG A C 1
ATOM 2632 O O . ARG A 1 340 ? 12.404 -16.862 16.069 1.00 98.06 340 ARG A O 1
ATOM 2639 N N . VAL A 1 341 ? 11.467 -14.826 15.869 1.00 97.88 341 VAL A N 1
ATOM 2640 C CA . VAL A 1 341 ? 12.285 -14.124 16.868 1.00 97.88 341 VAL A CA 1
ATOM 2641 C C . VAL A 1 341 ? 11.394 -13.552 17.969 1.00 97.88 341 VAL A C 1
ATOM 2643 O O . VAL A 1 341 ? 10.174 -13.520 17.814 1.00 97.88 341 VAL A O 1
ATOM 2646 N N . THR A 1 342 ? 11.976 -13.093 19.078 1.00 96.38 342 THR A N 1
ATOM 2647 C CA . THR A 1 342 ? 11.187 -12.386 20.101 1.00 96.38 342 THR A CA 1
ATOM 2648 C C . THR A 1 342 ? 10.700 -11.019 19.587 1.00 96.38 342 THR A C 1
ATOM 2650 O O . THR A 1 342 ? 11.379 -10.407 18.750 1.00 96.38 342 THR A O 1
ATOM 2653 N N . PRO A 1 343 ? 9.560 -10.493 20.081 1.00 93.88 343 PRO A N 1
ATOM 2654 C CA . PRO A 1 343 ? 9.052 -9.177 19.681 1.00 93.88 343 PRO A CA 1
ATOM 2655 C C . PRO A 1 343 ? 10.056 -8.034 19.892 1.00 93.88 343 PRO A C 1
ATOM 2657 O O . PRO A 1 343 ? 10.158 -7.129 19.060 1.00 93.88 343 PRO A O 1
ATOM 2660 N N . GLU A 1 344 ? 10.851 -8.094 20.963 1.00 93.50 344 GLU A N 1
ATOM 2661 C CA . GLU A 1 344 ? 11.875 -7.091 21.268 1.00 93.50 344 GLU A CA 1
ATOM 2662 C C . GLU A 1 344 ? 12.962 -7.091 20.191 1.00 93.50 344 GLU A C 1
ATOM 2664 O O . GLU A 1 344 ? 13.286 -6.038 19.644 1.00 93.50 344 GLU A O 1
ATOM 2669 N N . ALA A 1 345 ? 13.474 -8.272 19.833 1.00 95.62 345 ALA A N 1
ATOM 2670 C CA . ALA A 1 345 ? 14.508 -8.413 18.813 1.00 95.62 345 ALA A CA 1
ATOM 2671 C C . ALA A 1 345 ? 13.998 -8.067 17.410 1.00 95.62 345 ALA A C 1
ATOM 2673 O O . ALA A 1 345 ? 14.738 -7.491 16.613 1.00 95.62 345 ALA A O 1
ATOM 2674 N N . PHE A 1 346 ? 12.729 -8.361 17.109 1.00 95.12 346 PHE A N 1
ATOM 2675 C CA . PHE A 1 346 ? 12.107 -7.990 15.838 1.00 95.12 346 PHE A CA 1
ATOM 2676 C C . PHE A 1 346 ? 12.179 -6.475 15.590 1.00 95.12 346 PHE A C 1
ATOM 2678 O O . PHE A 1 346 ? 12.530 -6.032 14.494 1.00 95.12 346 PHE A O 1
ATOM 2685 N N . SER A 1 347 ? 11.911 -5.676 16.627 1.00 91.06 347 SER A N 1
ATOM 2686 C CA . SER A 1 347 ? 11.947 -4.210 16.550 1.00 91.06 347 SER A CA 1
ATOM 2687 C C . SER A 1 347 ? 13.355 -3.631 16.339 1.00 91.06 347 SER A C 1
ATOM 2689 O O . SER A 1 347 ? 13.493 -2.505 15.860 1.00 91.06 347 SER A O 1
ATOM 2691 N N . THR A 1 348 ? 14.405 -4.399 16.653 1.00 93.75 348 THR A N 1
ATOM 2692 C CA . THR A 1 348 ? 15.807 -3.964 16.560 1.00 93.75 348 THR A CA 1
ATOM 2693 C C . THR A 1 348 ? 16.544 -4.490 15.329 1.00 93.75 348 THR A C 1
ATOM 2695 O O . THR A 1 348 ? 17.707 -4.143 15.149 1.00 93.75 348 THR A O 1
ATOM 2698 N N . LEU A 1 349 ? 15.894 -5.303 14.486 1.00 95.25 349 LEU A N 1
ATOM 2699 C CA . LEU A 1 349 ? 16.497 -5.944 13.311 1.00 95.25 349 LEU A CA 1
ATOM 2700 C C . LEU A 1 349 ? 17.223 -4.949 12.389 1.00 95.25 349 LEU A C 1
ATOM 2702 O O . LEU A 1 349 ? 16.593 -4.068 11.785 1.00 95.25 349 LEU A O 1
ATOM 2706 N N . LYS A 1 350 ? 18.524 -5.177 12.179 1.00 95.50 350 LYS A N 1
ATOM 2707 C CA . LYS A 1 350 ? 19.366 -4.466 11.203 1.00 95.50 350 LYS A CA 1
ATOM 2708 C C . LYS A 1 350 ? 20.099 -5.480 10.321 1.00 95.50 350 LYS A C 1
ATOM 2710 O O . LYS A 1 350 ? 21.264 -5.776 10.563 1.00 95.50 350 LYS A O 1
ATOM 2715 N N . PRO A 1 351 ? 19.422 -6.027 9.300 1.00 96.25 351 PRO A N 1
ATOM 2716 C CA . PRO A 1 351 ? 19.992 -7.098 8.500 1.00 96.25 351 PRO A CA 1
ATOM 2717 C C . PRO A 1 351 ? 21.281 -6.668 7.788 1.00 96.25 351 PRO A C 1
ATOM 2719 O O . PRO A 1 351 ? 21.296 -5.684 7.045 1.00 96.25 351 PRO A O 1
ATOM 2722 N N . ASP A 1 352 ? 22.347 -7.446 7.954 1.00 97.44 352 ASP A N 1
ATOM 2723 C CA . ASP A 1 352 ? 23.527 -7.389 7.100 1.00 97.44 352 ASP A CA 1
ATOM 2724 C C . ASP A 1 352 ? 23.262 -8.247 5.856 1.00 97.44 352 ASP A C 1
ATOM 2726 O O . ASP A 1 352 ? 23.468 -9.465 5.825 1.00 97.44 352 ASP A O 1
ATOM 2730 N N . PHE A 1 353 ? 22.793 -7.588 4.798 1.00 96.00 353 PHE A N 1
ATOM 2731 C CA . PHE A 1 353 ? 22.452 -8.236 3.534 1.00 96.00 353 PHE A CA 1
ATOM 2732 C C . PHE A 1 353 ? 23.638 -8.955 2.877 1.00 96.00 353 PHE A C 1
ATOM 2734 O O . PHE A 1 353 ? 23.434 -9.946 2.174 1.00 96.00 353 PHE A O 1
ATOM 2741 N N . VAL A 1 354 ? 24.875 -8.506 3.122 1.00 95.69 354 VAL A N 1
ATOM 2742 C CA . VAL A 1 354 ? 26.085 -9.147 2.588 1.00 95.69 354 VAL A CA 1
ATOM 2743 C C . VAL A 1 354 ? 26.357 -10.457 3.320 1.00 95.69 354 VAL A C 1
ATOM 2745 O O . VAL A 1 354 ? 26.768 -11.431 2.689 1.00 95.69 354 VAL A O 1
ATOM 2748 N N . GLN A 1 355 ? 26.130 -10.508 4.634 1.00 95.50 355 GLN A N 1
ATOM 2749 C CA . GLN A 1 355 ? 26.225 -11.751 5.402 1.00 95.50 355 GLN A CA 1
ATOM 2750 C C . GLN A 1 355 ? 25.096 -12.718 5.046 1.00 95.50 355 GLN A C 1
ATOM 2752 O O . GLN A 1 355 ? 25.370 -13.875 4.730 1.00 95.50 355 GLN A O 1
ATOM 2757 N N . LEU A 1 356 ? 23.849 -12.243 5.004 1.00 95.62 356 LEU A N 1
ATOM 2758 C CA . LEU A 1 356 ? 22.697 -13.076 4.649 1.00 95.62 356 LEU A CA 1
ATOM 2759 C C . LEU A 1 356 ? 22.830 -13.683 3.244 1.00 95.62 356 LEU A C 1
ATOM 2761 O O . LEU A 1 356 ? 22.517 -14.855 3.048 1.00 95.62 356 LEU A O 1
ATOM 2765 N N . ALA A 1 357 ? 23.369 -12.939 2.272 1.00 94.25 357 ALA A N 1
ATOM 2766 C CA . ALA A 1 357 ? 23.597 -13.447 0.916 1.00 94.25 357 ALA A CA 1
ATOM 2767 C C . ALA A 1 357 ? 24.618 -14.602 0.835 1.00 94.25 357 ALA A C 1
ATOM 2769 O O . ALA A 1 357 ? 24.637 -15.319 -0.168 1.00 94.25 357 ALA A O 1
ATOM 2770 N N . LYS A 1 358 ? 25.463 -14.798 1.860 1.00 93.00 358 LYS A N 1
ATOM 2771 C CA . LYS A 1 358 ? 26.462 -15.883 1.910 1.00 93.00 358 LYS A CA 1
ATOM 2772 C C . LYS A 1 358 ? 25.886 -17.214 2.393 1.00 93.00 358 LYS A C 1
ATOM 2774 O O . LYS A 1 358 ? 26.538 -18.239 2.201 1.00 93.00 358 LYS A O 1
ATOM 2779 N N . ILE A 1 359 ? 24.694 -17.219 2.994 1.00 91.12 359 ILE A N 1
ATOM 2780 C CA . ILE A 1 359 ? 24.069 -18.442 3.506 1.00 91.12 359 ILE A CA 1
ATOM 2781 C C . ILE A 1 359 ? 23.619 -19.297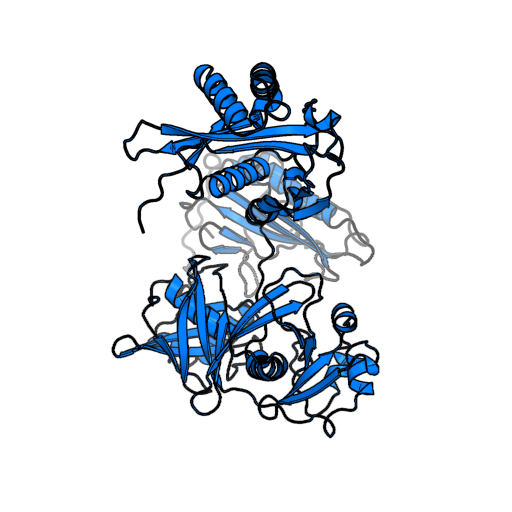 2.314 1.00 91.12 359 ILE A C 1
ATOM 2783 O O . ILE A 1 3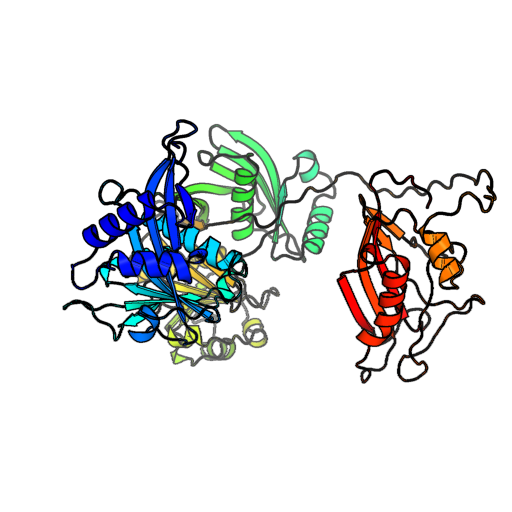59 ? 22.666 -18.983 1.596 1.00 91.12 359 ILE A O 1
ATOM 2787 N N . ALA A 1 360 ? 24.357 -20.378 2.064 1.00 87.62 360 ALA A N 1
ATOM 2788 C CA . ALA A 1 360 ? 24.131 -21.251 0.921 1.00 87.62 360 ALA A CA 1
ATOM 2789 C C . ALA A 1 360 ? 22.797 -22.008 1.037 1.00 87.62 360 ALA A C 1
ATOM 2791 O O . ALA A 1 360 ? 22.346 -22.356 2.121 1.00 87.62 360 ALA A O 1
ATOM 2792 N N . GLY A 1 361 ? 22.162 -22.285 -0.106 1.00 87.88 361 GLY A N 1
ATOM 2793 C CA . GLY A 1 361 ? 20.900 -23.043 -0.153 1.00 87.88 361 GLY A CA 1
ATOM 2794 C C . GLY A 1 361 ? 19.656 -22.278 0.319 1.00 87.88 361 GLY A C 1
ATOM 2795 O O . GLY A 1 361 ? 18.565 -22.848 0.309 1.00 87.88 361 GLY A O 1
ATOM 2796 N N . VAL A 1 362 ? 19.811 -20.999 0.674 1.00 92.06 362 VAL A N 1
ATOM 2797 C CA . VAL A 1 362 ? 18.721 -20.108 1.080 1.00 92.06 362 VAL A CA 1
ATOM 2798 C C . VAL A 1 362 ? 18.520 -19.025 0.018 1.00 92.06 362 VAL A C 1
ATOM 2800 O O . VAL A 1 362 ? 19.484 -18.436 -0.485 1.00 92.06 362 VAL A O 1
ATOM 2803 N N . ARG A 1 363 ? 17.263 -18.802 -0.368 1.00 91.88 363 ARG A N 1
ATOM 2804 C CA . ARG A 1 363 ? 16.826 -17.732 -1.272 1.00 91.88 363 ARG A CA 1
ATOM 2805 C C . ARG A 1 363 ? 16.384 -16.502 -0.485 1.00 91.88 363 ARG A C 1
ATOM 2807 O O . ARG A 1 363 ? 16.863 -15.408 -0.783 1.00 91.88 363 ARG A O 1
ATOM 2814 N N . GLY A 1 364 ? 15.496 -16.683 0.490 1.00 94.31 364 GLY A N 1
ATOM 2815 C CA . GLY A 1 364 ? 14.927 -15.604 1.293 1.00 94.31 364 GLY A CA 1
ATOM 2816 C C . GLY A 1 364 ? 14.784 -15.927 2.781 1.00 94.31 364 GLY A C 1
ATOM 2817 O O . GLY A 1 364 ? 14.854 -17.078 3.206 1.00 94.31 364 GLY A O 1
ATOM 2818 N N . PHE A 1 365 ? 14.576 -14.880 3.573 1.00 97.44 365 PHE A N 1
ATOM 2819 C CA . PHE A 1 365 ? 14.517 -14.878 5.031 1.00 97.44 365 PHE A CA 1
ATOM 2820 C C . PHE A 1 365 ? 13.226 -14.171 5.462 1.00 97.44 365 PHE A C 1
ATOM 2822 O O . PHE A 1 365 ? 13.163 -12.942 5.479 1.00 97.44 365 PHE A O 1
ATOM 2829 N N . ALA A 1 366 ? 12.191 -14.944 5.786 1.00 97.69 366 ALA A N 1
ATOM 2830 C CA . ALA A 1 366 ? 10.937 -14.466 6.352 1.00 97.69 366 ALA A CA 1
ATOM 2831 C C . ALA A 1 366 ? 11.056 -14.420 7.883 1.00 97.69 366 ALA A C 1
ATOM 2833 O O . ALA A 1 366 ? 10.821 -15.414 8.573 1.00 97.69 366 ALA A O 1
ATOM 2834 N N . VAL A 1 367 ? 11.460 -13.268 8.417 1.00 98.25 367 VAL A N 1
ATOM 2835 C CA . VAL A 1 367 ? 11.593 -13.055 9.863 1.00 98.25 367 VAL A CA 1
ATOM 2836 C C . VAL A 1 367 ? 10.246 -12.635 10.432 1.00 98.25 367 VAL A C 1
ATOM 2838 O O . VAL A 1 367 ? 9.572 -11.790 9.850 1.00 98.25 367 VAL A O 1
ATOM 2841 N N . THR A 1 368 ? 9.828 -13.223 11.549 1.00 98.38 368 THR A N 1
ATOM 2842 C CA . THR A 1 368 ? 8.489 -13.036 12.113 1.00 98.38 368 THR A CA 1
ATOM 2843 C C . THR A 1 368 ? 8.492 -13.030 13.639 1.00 98.38 368 THR A C 1
ATOM 2845 O O . THR A 1 368 ? 9.377 -13.614 14.261 1.00 98.38 368 THR A O 1
ATOM 2848 N N . ALA A 1 369 ? 7.513 -12.364 14.244 1.00 97.00 369 ALA A N 1
ATOM 2849 C CA . ALA A 1 369 ? 7.305 -12.327 15.688 1.00 97.00 369 ALA A CA 1
ATOM 2850 C C . ALA A 1 369 ? 5.824 -12.092 16.015 1.00 97.00 369 ALA A C 1
ATOM 2852 O O . ALA A 1 369 ? 5.053 -11.634 15.166 1.00 97.00 369 ALA A O 1
ATOM 2853 N N . GLU A 1 370 ? 5.441 -12.374 17.256 1.00 94.00 370 GLU A N 1
ATOM 2854 C CA . GLU A 1 370 ? 4.164 -11.959 17.827 1.00 94.00 370 GLU A CA 1
ATOM 2855 C C . GLU A 1 370 ? 4.004 -10.430 17.790 1.00 94.00 370 GLU A C 1
ATOM 2857 O O . GLU A 1 370 ? 4.985 -9.671 17.775 1.00 94.00 370 GLU A O 1
ATOM 2862 N N . MET A 1 371 ? 2.751 -9.971 17.792 1.00 88.81 371 MET A N 1
ATOM 2863 C CA . MET A 1 371 ? 2.450 -8.563 18.045 1.00 88.81 371 MET A CA 1
ATOM 2864 C C . MET A 1 371 ? 2.726 -8.220 19.521 1.00 88.81 371 MET A C 1
ATOM 2866 O O . MET A 1 371 ? 2.436 -9.045 20.386 1.00 88.81 371 MET A O 1
ATOM 2870 N N . PRO A 1 372 ? 3.254 -7.023 19.837 1.00 80.62 372 PRO A N 1
ATOM 2871 C CA . PRO A 1 372 ? 3.416 -6.581 21.222 1.00 80.62 372 PRO A CA 1
ATOM 2872 C C . PRO A 1 372 ? 2.070 -6.485 21.965 1.00 80.62 372 PRO A C 1
ATOM 2874 O O . PRO A 1 372 ? 1.084 -6.006 21.397 1.00 80.62 372 PRO A O 1
ATOM 2877 N N . ASP A 1 373 ? 2.041 -6.885 23.242 1.00 69.56 373 ASP A N 1
ATOM 2878 C CA . ASP A 1 373 ? 0.828 -6.963 24.084 1.00 69.56 373 ASP A CA 1
ATOM 2879 C C . ASP A 1 373 ? 0.087 -5.620 24.270 1.00 69.56 373 ASP A C 1
ATOM 2881 O O . ASP A 1 373 ? -1.093 -5.595 24.623 1.00 69.56 373 ASP A O 1
ATOM 2885 N N . ASP A 1 374 ? 0.760 -4.488 24.052 1.00 61.88 374 ASP A N 1
ATOM 2886 C CA . ASP A 1 374 ? 0.201 -3.138 24.186 1.00 61.88 374 ASP A CA 1
ATOM 2887 C C . ASP A 1 374 ? -0.461 -2.613 22.900 1.00 61.88 374 ASP A C 1
ATOM 2889 O O . ASP A 1 374 ? -1.058 -1.530 22.892 1.00 61.88 374 ASP A O 1
ATOM 2893 N N . THR A 1 375 ? -0.409 -3.384 21.811 1.00 58.44 375 THR A N 1
ATOM 2894 C CA . THR A 1 375 ? -1.061 -3.020 20.557 1.00 58.44 375 THR A CA 1
ATOM 2895 C C . THR A 1 375 ? -2.512 -3.495 20.559 1.00 58.44 375 THR A C 1
ATOM 2897 O O . THR A 1 375 ? -2.809 -4.683 20.486 1.00 58.44 375 THR A O 1
ATOM 2900 N N . ALA A 1 376 ? -3.462 -2.555 20.590 1.00 54.88 376 ALA A N 1
ATOM 2901 C CA . ALA A 1 376 ? -4.882 -2.830 20.341 1.00 54.88 376 ALA A CA 1
ATOM 2902 C C . ALA A 1 376 ? -5.130 -3.121 18.842 1.00 54.88 376 ALA A C 1
ATOM 2904 O O . ALA A 1 376 ? -5.900 -2.426 18.178 1.00 54.88 376 ALA A O 1
ATOM 2905 N N . SER A 1 377 ? -4.409 -4.100 18.292 1.00 68.19 377 SER A N 1
ATOM 2906 C CA . SER A 1 377 ? -4.419 -4.482 16.884 1.00 68.19 377 SER A CA 1
ATOM 2907 C C . SER A 1 377 ? -5.084 -5.845 16.714 1.00 68.19 377 SER A C 1
ATOM 2909 O O . SER A 1 377 ? -4.793 -6.785 17.442 1.00 68.19 377 SER A O 1
ATOM 2911 N N . ASP A 1 378 ? -5.947 -5.973 15.712 1.00 82.88 378 ASP A N 1
ATOM 2912 C CA . ASP A 1 378 ? -6.555 -7.241 15.278 1.00 82.88 378 ASP A CA 1
ATOM 2913 C C . ASP A 1 378 ? -5.596 -8.023 14.350 1.00 82.88 378 ASP A C 1
ATOM 2915 O O . ASP A 1 378 ? -6.005 -8.665 13.390 1.00 82.88 378 ASP A O 1
ATOM 2919 N N . VAL A 1 379 ? -4.286 -7.897 14.582 1.00 90.94 379 VAL A N 1
ATOM 2920 C CA . VAL A 1 379 ? -3.219 -8.571 13.830 1.00 90.94 379 VAL A CA 1
ATOM 2921 C C . VAL A 1 379 ? -2.631 -9.654 14.722 1.00 90.94 379 VAL A C 1
ATOM 2923 O O . VAL A 1 379 ? -2.358 -9.416 15.893 1.00 90.94 379 VAL A O 1
ATOM 2926 N N . ASP A 1 380 ? -2.428 -10.839 14.162 1.00 94.25 380 ASP A N 1
ATOM 2927 C CA . ASP A 1 380 ? -1.920 -12.005 14.879 1.00 94.25 380 ASP A CA 1
ATOM 2928 C C . ASP A 1 380 ? -0.391 -12.014 14.978 1.00 94.25 380 ASP A C 1
ATOM 2930 O O . ASP A 1 380 ? 0.162 -12.381 16.013 1.00 94.25 380 ASP A O 1
ATOM 2934 N N . PHE A 1 381 ? 0.300 -11.621 13.904 1.00 95.56 381 PHE A N 1
ATOM 2935 C CA . PHE A 1 381 ? 1.761 -11.602 13.859 1.00 95.56 381 PHE A CA 1
ATOM 2936 C C . PHE A 1 381 ? 2.304 -10.542 12.894 1.00 95.56 381 PHE A C 1
ATOM 2938 O O . PHE A 1 381 ? 1.622 -10.100 11.962 1.00 95.56 381 PHE A O 1
ATOM 2945 N N . GLN A 1 382 ? 3.574 -10.193 13.083 1.00 95.75 382 GLN A N 1
ATOM 2946 C CA . GLN A 1 382 ? 4.330 -9.294 12.213 1.00 95.75 382 GLN A CA 1
ATOM 2947 C C . GLN A 1 382 ? 5.467 -10.018 11.484 1.00 95.75 382 GLN A C 1
ATOM 2949 O O . GLN A 1 382 ? 5.994 -11.029 11.961 1.00 95.75 382 GLN A O 1
ATOM 2954 N N . SER A 1 383 ? 5.851 -9.514 10.310 1.00 97.62 383 SER A N 1
ATOM 2955 C CA . SER A 1 383 ? 6.942 -10.074 9.510 1.00 97.62 383 SER A CA 1
ATOM 2956 C C . SER A 1 383 ? 7.770 -9.031 8.751 1.00 97.62 383 SER A C 1
ATOM 2958 O O . SER A 1 383 ? 7.333 -7.904 8.512 1.00 97.62 383 SER A O 1
ATOM 2960 N N . ARG A 1 384 ? 8.989 -9.428 8.377 1.00 97.56 384 ARG A N 1
ATOM 2961 C CA . ARG A 1 384 ? 9.872 -8.777 7.397 1.00 97.56 384 ARG A CA 1
ATOM 2962 C C . ARG A 1 384 ? 10.409 -9.851 6.460 1.00 97.56 384 ARG A C 1
ATOM 2964 O O . ARG A 1 384 ? 10.587 -10.996 6.878 1.00 97.56 384 ARG A O 1
ATOM 2971 N N . TYR A 1 385 ? 10.683 -9.494 5.211 1.00 96.50 385 TYR A N 1
ATOM 2972 C CA . TYR A 1 385 ? 11.199 -10.441 4.228 1.00 96.50 385 TYR A CA 1
ATOM 2973 C C . TYR A 1 385 ? 12.442 -9.896 3.533 1.00 96.50 385 TYR A C 1
ATOM 2975 O O . TYR A 1 385 ? 12.405 -8.814 2.945 1.00 96.50 385 TYR A O 1
ATOM 2983 N N . PHE A 1 386 ? 13.526 -10.671 3.568 1.00 95.94 386 PHE A N 1
ATOM 2984 C CA . PHE A 1 386 ? 14.813 -10.320 2.965 1.00 95.94 386 PHE A CA 1
ATOM 2985 C C . PHE A 1 386 ? 15.219 -11.372 1.935 1.00 95.94 386 PHE A C 1
ATOM 2987 O O . PHE A 1 386 ? 15.122 -12.561 2.216 1.00 95.94 386 PHE A O 1
ATOM 2994 N N . ALA A 1 387 ? 15.711 -10.983 0.760 1.00 92.56 387 ALA A N 1
ATOM 2995 C CA . ALA A 1 387 ? 16.197 -11.923 -0.257 1.00 92.56 387 ALA A CA 1
ATOM 2996 C C . ALA A 1 387 ? 17.414 -11.363 -1.027 1.00 92.56 387 ALA A C 1
ATOM 2998 O O . ALA A 1 387 ? 17.395 -11.243 -2.258 1.00 92.56 387 ALA A O 1
ATOM 2999 N N . PRO A 1 388 ? 18.510 -11.010 -0.327 1.00 91.38 388 PRO A N 1
ATOM 3000 C CA . PRO A 1 388 ? 19.625 -10.276 -0.928 1.00 91.38 388 PRO A CA 1
ATOM 3001 C C . PRO A 1 388 ? 20.340 -11.057 -2.040 1.00 91.38 388 PRO A C 1
ATOM 3003 O O . PRO A 1 388 ? 20.895 -10.463 -2.961 1.00 91.38 388 PRO A O 1
ATOM 3006 N N . ARG A 1 389 ? 20.268 -12.396 -2.024 1.00 87.75 389 ARG A N 1
ATOM 3007 C CA . ARG A 1 389 ? 20.862 -13.263 -3.054 1.00 87.75 389 ARG A CA 1
ATOM 3008 C C . ARG A 1 389 ? 20.247 -13.074 -4.443 1.00 87.75 389 ARG A C 1
ATOM 3010 O O . ARG A 1 389 ? 20.915 -13.337 -5.438 1.00 87.75 389 ARG A O 1
ATOM 3017 N N . ILE A 1 390 ? 18.996 -12.625 -4.508 1.00 80.94 390 ILE A N 1
ATOM 3018 C CA . ILE A 1 390 ? 18.303 -12.318 -5.767 1.00 80.94 390 ILE A CA 1
ATOM 3019 C C . ILE A 1 390 ? 18.233 -10.807 -6.034 1.00 80.94 390 ILE A C 1
ATOM 3021 O O . ILE A 1 390 ? 17.459 -10.372 -6.878 1.00 80.94 390 ILE A O 1
ATOM 3025 N N . GLY A 1 391 ? 19.029 -10.005 -5.316 1.00 79.50 391 GLY A N 1
ATOM 3026 C CA . GLY A 1 391 ? 19.086 -8.551 -5.481 1.00 79.50 391 GLY A CA 1
ATOM 3027 C C . GLY A 1 391 ? 17.976 -7.776 -4.766 1.00 79.50 391 GLY A C 1
ATOM 3028 O O . GLY A 1 391 ? 17.874 -6.567 -4.954 1.00 79.50 391 GLY A O 1
ATOM 3029 N N . LEU A 1 392 ? 17.165 -8.438 -3.933 1.00 83.44 392 LEU A N 1
ATOM 3030 C CA . LEU A 1 392 ? 16.087 -7.813 -3.166 1.00 83.44 392 LEU A CA 1
ATOM 3031 C C . LEU A 1 392 ? 16.442 -7.807 -1.680 1.00 83.44 392 LEU A C 1
ATOM 3033 O O . LEU A 1 392 ? 16.167 -8.763 -0.960 1.00 83.44 392 LEU A O 1
ATOM 3037 N N . ASN A 1 393 ? 17.071 -6.730 -1.213 1.00 91.94 393 ASN A N 1
ATOM 3038 C CA . ASN A 1 393 ? 17.470 -6.627 0.192 1.00 91.94 393 ASN A CA 1
ATOM 3039 C C . ASN A 1 393 ? 16.268 -6.751 1.134 1.00 91.94 393 ASN A C 1
ATOM 3041 O O . ASN A 1 393 ? 16.314 -7.545 2.066 1.00 91.94 393 ASN A O 1
ATOM 3045 N N . GLU A 1 394 ? 15.179 -6.033 0.858 1.00 93.38 394 GLU A N 1
ATOM 3046 C CA . GLU A 1 394 ? 13.957 -6.111 1.652 1.00 93.38 394 GLU A CA 1
ATOM 3047 C C . GLU A 1 394 ? 12.717 -5.859 0.785 1.00 93.38 394 GLU A C 1
ATOM 3049 O O . GLU A 1 394 ? 12.668 -4.879 0.040 1.00 93.38 394 GLU A O 1
ATOM 3054 N N . ASP A 1 395 ? 11.724 -6.744 0.882 1.00 91.00 395 ASP A N 1
ATOM 3055 C CA . ASP A 1 395 ? 10.464 -6.654 0.135 1.00 91.00 395 ASP A CA 1
ATOM 3056 C C . ASP A 1 395 ? 9.356 -6.017 0.996 1.00 91.00 395 ASP A C 1
ATOM 3058 O O . ASP A 1 395 ? 9.171 -6.436 2.146 1.00 91.00 395 ASP A O 1
ATOM 3062 N N . PRO A 1 396 ? 8.573 -5.043 0.484 1.00 91.12 396 PRO A N 1
ATOM 3063 C CA . PRO A 1 396 ? 7.521 -4.402 1.266 1.00 91.12 396 PRO A CA 1
ATOM 3064 C C . PRO A 1 396 ? 6.439 -5.341 1.790 1.00 91.12 396 PRO A C 1
ATOM 3066 O O . PRO A 1 396 ? 6.044 -5.235 2.950 1.00 91.12 396 PRO A O 1
ATOM 3069 N N . VAL A 1 397 ? 5.928 -6.221 0.924 1.00 93.25 397 VAL A N 1
ATOM 3070 C CA . VAL A 1 397 ? 4.854 -7.170 1.245 1.00 93.25 397 VAL A CA 1
ATOM 3071 C C . VAL A 1 397 ? 5.005 -8.405 0.360 1.00 93.25 397 VAL A C 1
ATOM 3073 O O . VAL A 1 397 ? 4.808 -8.320 -0.856 1.00 93.25 397 VAL A O 1
ATOM 3076 N N . THR A 1 398 ? 5.289 -9.556 0.970 1.00 91.94 398 THR A N 1
ATOM 3077 C CA . THR A 1 398 ? 5.648 -10.791 0.261 1.00 91.94 398 THR A CA 1
ATOM 3078 C C . THR A 1 398 ? 4.558 -11.845 0.414 1.00 91.94 398 THR A C 1
ATOM 3080 O O . THR A 1 398 ? 4.587 -12.674 1.326 1.00 91.94 398 THR A O 1
ATOM 3083 N N . GLY A 1 399 ? 3.589 -11.859 -0.506 1.00 90.38 399 GLY A N 1
ATOM 3084 C CA . GLY A 1 399 ? 2.492 -12.837 -0.473 1.00 90.38 399 GLY A CA 1
ATOM 3085 C C . GLY A 1 399 ? 2.976 -14.294 -0.470 1.00 90.38 399 GLY A C 1
ATOM 3086 O O . GLY A 1 399 ? 2.508 -15.093 0.329 1.00 90.38 399 GLY A O 1
ATOM 3087 N N . SER A 1 400 ? 3.981 -14.638 -1.281 1.00 88.31 400 SER A N 1
ATOM 3088 C CA . SER A 1 400 ? 4.487 -16.019 -1.353 1.00 88.31 400 SER A CA 1
ATOM 3089 C C . SER A 1 400 ? 5.048 -16.531 -0.024 1.00 88.31 400 SER A C 1
ATOM 3091 O O . SER A 1 400 ? 4.828 -17.687 0.316 1.00 88.31 400 SER A O 1
ATOM 3093 N N . ALA A 1 401 ? 5.722 -15.676 0.755 1.00 92.94 401 ALA A N 1
ATOM 3094 C CA . ALA A 1 401 ? 6.233 -16.051 2.074 1.00 92.94 401 ALA A CA 1
ATOM 3095 C C . ALA A 1 401 ? 5.088 -16.366 3.054 1.00 92.94 401 ALA A C 1
ATOM 3097 O O . ALA A 1 401 ? 5.216 -17.226 3.925 1.00 92.94 401 ALA A O 1
ATOM 3098 N N . HIS A 1 402 ? 3.932 -15.721 2.876 1.00 94.88 402 HIS A N 1
ATOM 3099 C CA . HIS A 1 402 ? 2.759 -15.946 3.714 1.00 94.88 402 HIS A CA 1
ATOM 3100 C C . HIS A 1 402 ? 2.056 -17.281 3.446 1.00 94.88 402 HIS A C 1
ATOM 3102 O O . HIS A 1 402 ? 1.346 -17.765 4.326 1.00 94.88 402 HIS A O 1
ATOM 3108 N N . CYS A 1 403 ? 2.328 -17.938 2.314 1.00 92.69 403 CYS A N 1
ATOM 3109 C CA . CYS A 1 403 ? 1.905 -19.322 2.092 1.00 92.69 403 CYS A CA 1
ATOM 3110 C C . CYS A 1 403 ? 2.597 -20.314 3.046 1.00 92.69 403 CYS A C 1
ATOM 3112 O O . CYS A 1 403 ? 2.075 -21.408 3.240 1.00 92.69 403 CYS A O 1
ATOM 3114 N N . ALA A 1 404 ? 3.735 -19.936 3.646 1.00 94.31 404 ALA A N 1
ATOM 3115 C CA . ALA A 1 404 ? 4.405 -20.687 4.711 1.00 94.31 404 ALA A CA 1
ATOM 3116 C C . ALA A 1 404 ? 4.127 -20.093 6.105 1.00 94.31 404 ALA A C 1
ATOM 3118 O O . ALA A 1 404 ? 3.832 -20.831 7.045 1.00 94.31 404 ALA A O 1
ATOM 3119 N N . LEU A 1 405 ? 4.172 -18.759 6.249 1.00 96.06 405 LEU A N 1
ATOM 3120 C CA . LEU A 1 405 ? 3.934 -18.093 7.539 1.00 96.06 405 LEU A CA 1
ATOM 3121 C C . LEU A 1 405 ? 2.506 -18.305 8.060 1.00 96.06 405 LEU A C 1
ATOM 3123 O O . LEU A 1 405 ? 2.326 -18.501 9.258 1.00 96.06 405 LEU A O 1
ATOM 3127 N N . GLY A 1 406 ? 1.498 -18.273 7.182 1.00 95.06 406 GLY A N 1
ATOM 3128 C CA . GLY A 1 406 ? 0.095 -18.460 7.558 1.00 95.06 406 GLY A CA 1
ATOM 3129 C C . GLY A 1 406 ? -0.141 -19.786 8.292 1.00 95.06 406 GLY A C 1
ATOM 3130 O O . GLY A 1 406 ? -0.558 -19.750 9.446 1.00 95.06 406 GLY A O 1
ATOM 3131 N N . PRO A 1 407 ? 0.175 -20.943 7.684 1.00 93.62 407 PRO A N 1
ATOM 3132 C CA . PRO A 1 407 ? 0.095 -22.250 8.343 1.00 93.62 407 PRO A CA 1
ATOM 3133 C C . PRO A 1 407 ? 0.971 -22.401 9.578 1.00 93.62 407 PRO A C 1
ATOM 3135 O O . PRO A 1 407 ? 0.507 -22.932 10.590 1.00 93.62 407 PRO A O 1
ATOM 3138 N N . TYR A 1 408 ? 2.200 -21.883 9.532 1.00 95.50 408 TYR A N 1
ATOM 3139 C CA . TYR A 1 408 ? 3.098 -21.885 10.684 1.00 95.50 408 TYR A CA 1
ATOM 3140 C C . TYR A 1 408 ? 2.444 -21.226 11.913 1.00 95.50 408 TYR A C 1
ATOM 3142 O O . TYR A 1 408 ? 2.366 -21.827 12.988 1.00 95.50 408 TYR A O 1
ATOM 3150 N N . TRP A 1 409 ? 1.895 -20.020 11.746 1.00 96.19 409 TRP A N 1
ATOM 3151 C CA . TRP A 1 409 ? 1.218 -19.293 12.822 1.00 96.19 409 TRP A CA 1
ATOM 3152 C C . TRP A 1 409 ? -0.167 -19.850 13.156 1.00 96.19 409 TRP A C 1
ATOM 3154 O O . TRP A 1 409 ? -0.533 -19.890 14.329 1.00 96.19 409 TRP A O 1
ATOM 3164 N N . ALA A 1 410 ? -0.920 -20.340 12.171 1.00 94.00 410 ALA A N 1
ATOM 3165 C CA . ALA A 1 410 ? -2.211 -20.997 12.372 1.00 94.00 410 ALA A CA 1
ATOM 3166 C C . ALA A 1 410 ? -2.117 -22.178 13.337 1.00 94.00 410 ALA A C 1
ATOM 3168 O O . ALA A 1 410 ? -2.951 -22.310 14.237 1.00 94.00 410 ALA A O 1
ATOM 3169 N N . GLN A 1 411 ? -1.071 -22.996 13.200 1.00 92.25 411 GLN A N 1
ATOM 3170 C CA . GLN A 1 411 ? -0.817 -24.112 14.103 1.00 92.25 411 GLN A CA 1
ATOM 3171 C C . GLN A 1 411 ? -0.503 -23.636 15.529 1.00 92.25 411 GLN A C 1
ATOM 3173 O O . GLN A 1 411 ? -1.040 -24.186 16.493 1.00 92.25 411 GLN A O 1
ATOM 3178 N N . LEU A 1 412 ? 0.343 -22.612 15.669 1.00 93.88 412 LEU A N 1
ATOM 3179 C CA . LEU A 1 412 ? 0.741 -22.055 16.967 1.00 93.88 412 LEU A CA 1
ATOM 3180 C C . LEU A 1 412 ? -0.434 -21.398 17.702 1.00 93.88 412 LEU A C 1
ATOM 3182 O O . LEU A 1 412 ? -0.625 -21.620 18.897 1.00 93.88 412 LEU A O 1
ATOM 3186 N N . LEU A 1 413 ? -1.238 -20.621 16.975 1.00 93.56 413 LEU A N 1
ATOM 3187 C CA . LEU A 1 413 ? -2.355 -19.840 17.510 1.00 93.56 413 LEU A CA 1
ATOM 3188 C C . LEU A 1 413 ? -3.674 -20.620 17.549 1.00 93.56 413 LEU A C 1
ATOM 3190 O O . LEU A 1 413 ? -4.641 -20.150 18.147 1.00 93.56 413 LEU A O 1
ATOM 3194 N N . LYS A 1 414 ? -3.722 -21.808 16.931 1.00 93.81 414 LYS A N 1
ATOM 3195 C CA . LYS A 1 414 ? -4.923 -22.647 16.780 1.00 93.81 414 LYS A CA 1
ATOM 3196 C C . LYS A 1 414 ? -6.077 -21.899 16.101 1.00 93.81 414 LYS A C 1
ATOM 3198 O O . LYS A 1 414 ? -7.224 -21.976 16.543 1.00 93.81 414 LYS A O 1
ATOM 3203 N N . LYS A 1 415 ? -5.766 -21.176 15.024 1.00 92.94 415 LYS A N 1
ATOM 3204 C CA . LYS A 1 415 ? -6.724 -20.396 14.223 1.00 92.94 415 LYS A CA 1
ATOM 3205 C C . LYS A 1 415 ? -6.749 -20.880 12.776 1.00 92.94 415 LYS A C 1
ATOM 3207 O O . LYS A 1 415 ? -5.753 -21.378 12.270 1.00 92.94 415 LYS A O 1
ATOM 3212 N N . THR A 1 416 ? -7.883 -20.699 12.105 1.00 91.81 416 THR A N 1
ATOM 3213 C CA . THR A 1 416 ? -8.046 -20.969 10.662 1.00 91.81 416 THR A CA 1
ATOM 3214 C C . THR A 1 416 ? -7.992 -19.706 9.811 1.00 91.81 416 THR A C 1
ATOM 3216 O O . THR A 1 416 ? -7.770 -19.796 8.611 1.00 91.81 416 THR A O 1
ATOM 3219 N N . THR A 1 417 ? -8.184 -18.542 10.428 1.00 93.81 417 THR A N 1
ATOM 3220 C CA . THR A 1 417 ? -7.996 -17.231 9.808 1.00 93.81 417 THR A CA 1
ATOM 3221 C C . THR A 1 417 ? -6.874 -16.528 10.549 1.00 93.81 417 THR A C 1
ATOM 3223 O O . THR A 1 417 ? -6.917 -16.435 11.777 1.00 93.81 417 THR A O 1
ATOM 3226 N N . ILE A 1 418 ? -5.881 -16.061 9.801 1.00 94.75 418 ILE A N 1
ATOM 3227 C CA . ILE A 1 418 ? -4.689 -15.400 10.320 1.00 94.75 418 ILE A CA 1
ATOM 3228 C C . ILE A 1 418 ? -4.542 -14.031 9.669 1.00 94.75 418 ILE A C 1
ATOM 3230 O O . ILE A 1 418 ? -4.596 -13.907 8.447 1.00 94.75 418 ILE A O 1
ATOM 3234 N N . LYS A 1 419 ? -4.328 -13.002 10.482 1.00 94.50 419 LYS A N 1
ATOM 3235 C CA . LYS A 1 419 ? -4.071 -11.632 10.037 1.00 94.50 419 LYS A CA 1
ATOM 3236 C C . LYS A 1 419 ? -2.617 -11.289 10.299 1.00 94.50 419 LYS A C 1
ATOM 3238 O O . LYS A 1 419 ? -2.163 -11.278 11.436 1.00 94.50 419 LYS A O 1
ATOM 3243 N N . ALA A 1 420 ? -1.891 -11.002 9.235 1.00 95.06 420 ALA A N 1
ATOM 3244 C CA . ALA A 1 420 ? -0.477 -10.696 9.263 1.00 95.06 420 ALA A CA 1
ATOM 3245 C C . ALA A 1 420 ? -0.230 -9.242 8.875 1.00 95.06 420 ALA A C 1
ATOM 3247 O O . ALA A 1 420 ? -0.963 -8.654 8.071 1.00 95.06 420 ALA A O 1
ATOM 3248 N N . GLN A 1 421 ? 0.854 -8.689 9.398 1.00 93.75 421 GLN A N 1
ATOM 3249 C CA . GLN A 1 421 ? 1.375 -7.399 8.981 1.00 93.75 421 GLN A CA 1
ATOM 3250 C C . GLN A 1 421 ? 2.836 -7.550 8.560 1.00 93.75 421 GLN A C 1
ATOM 3252 O O . GLN A 1 421 ? 3.656 -8.043 9.328 1.00 93.75 421 GLN A O 1
ATOM 3257 N N . GLN A 1 422 ? 3.178 -7.127 7.344 1.00 95.31 422 GLN A N 1
ATOM 3258 C CA . GLN A 1 422 ? 4.568 -7.059 6.889 1.00 95.31 422 GLN A CA 1
ATOM 3259 C C . GLN A 1 422 ? 4.983 -5.599 6.749 1.00 95.31 422 GLN A C 1
ATOM 3261 O O . GLN A 1 422 ? 4.256 -4.818 6.136 1.00 95.31 422 GLN A O 1
ATOM 3266 N N . PHE A 1 423 ? 6.141 -5.233 7.292 1.00 87.62 423 PHE A N 1
ATOM 3267 C CA . PHE A 1 423 ? 6.672 -3.874 7.200 1.00 87.62 423 PHE A CA 1
ATOM 3268 C C . PHE A 1 423 ? 8.143 -3.845 6.814 1.00 87.62 423 PHE A C 1
ATOM 3270 O O . PHE A 1 423 ? 8.915 -4.745 7.104 1.00 87.62 423 PHE A O 1
ATOM 3277 N N . THR A 1 424 ? 8.523 -2.725 6.227 1.00 85.44 424 THR A N 1
ATOM 3278 C CA . THR A 1 424 ? 9.876 -2.196 6.116 1.00 85.44 424 THR A CA 1
ATOM 3279 C C . THR A 1 424 ? 9.888 -0.847 6.838 1.00 85.44 424 THR A C 1
ATOM 3281 O O . THR A 1 424 ? 8.821 -0.319 7.173 1.00 85.44 424 THR A O 1
ATOM 3284 N N . PRO A 1 425 ? 11.053 -0.211 7.046 1.00 79.06 425 PRO A N 1
ATOM 3285 C CA . PRO A 1 425 ? 11.101 1.120 7.656 1.00 79.06 425 PRO A CA 1
ATOM 3286 C C . PRO A 1 425 ? 10.272 2.194 6.925 1.00 79.06 425 PRO A C 1
ATOM 3288 O O . PRO A 1 425 ? 9.961 3.228 7.512 1.00 79.06 425 PRO A O 1
ATOM 3291 N N . VAL A 1 426 ? 9.931 1.978 5.646 1.00 79.62 426 VAL A N 1
ATOM 3292 C CA . VAL A 1 426 ? 9.289 2.982 4.778 1.00 79.62 426 VAL A CA 1
ATOM 3293 C C . VAL A 1 426 ? 7.961 2.541 4.161 1.00 79.62 426 VAL A C 1
ATOM 3295 O O . VAL A 1 426 ? 7.248 3.380 3.622 1.00 79.62 426 VAL A O 1
ATOM 3298 N N . ARG A 1 427 ? 7.602 1.255 4.184 1.00 87.19 427 ARG A N 1
ATOM 3299 C CA . ARG A 1 427 ? 6.363 0.724 3.586 1.00 87.19 427 ARG A CA 1
ATOM 3300 C C . ARG A 1 427 ? 5.902 -0.514 4.333 1.00 87.19 427 ARG A C 1
ATOM 3302 O O . ARG A 1 427 ? 6.681 -1.135 5.031 1.00 87.19 427 ARG A O 1
ATOM 3309 N N . GLY A 1 428 ? 4.667 -0.932 4.116 1.00 89.19 428 GLY A N 1
ATOM 3310 C CA . GLY A 1 428 ? 4.227 -2.275 4.469 1.00 89.19 428 GLY A CA 1
ATOM 3311 C C . GLY A 1 428 ? 2.773 -2.496 4.141 1.00 89.19 428 GLY A C 1
ATOM 3312 O O . GLY A 1 428 ? 2.146 -1.671 3.481 1.00 89.19 428 GLY A O 1
ATOM 3313 N N . GLY A 1 429 ? 2.225 -3.611 4.582 1.00 91.25 429 GLY A N 1
ATOM 3314 C CA . GLY A 1 429 ? 0.853 -3.965 4.284 1.00 91.25 429 GLY A CA 1
ATOM 3315 C C . GLY A 1 429 ? 0.321 -5.044 5.199 1.00 91.25 429 GLY A C 1
ATOM 3316 O O . GLY A 1 429 ? 1.055 -5.698 5.938 1.00 91.25 429 GLY A O 1
ATOM 3317 N N . TYR A 1 430 ? -0.991 -5.202 5.123 1.00 91.56 430 TYR A N 1
ATOM 3318 C CA . TYR A 1 430 ? -1.732 -6.209 5.858 1.00 91.56 430 TYR A CA 1
ATOM 3319 C C . TYR A 1 430 ? -2.140 -7.317 4.901 1.00 91.56 430 TYR A C 1
ATOM 3321 O O . TYR A 1 430 ? -2.553 -7.046 3.771 1.00 91.56 430 TYR A O 1
ATOM 3329 N N . ILE A 1 431 ? -2.038 -8.555 5.365 1.00 92.94 431 ILE A N 1
ATOM 3330 C CA . ILE A 1 431 ? -2.469 -9.737 4.628 1.00 92.94 431 ILE A CA 1
ATOM 3331 C C . ILE A 1 431 ? -3.379 -10.533 5.555 1.00 92.94 431 ILE A C 1
ATOM 3333 O O . ILE A 1 431 ? -3.005 -10.830 6.685 1.00 92.94 431 ILE A O 1
ATOM 3337 N N . SER A 1 432 ? -4.568 -10.894 5.083 1.00 93.94 432 SER A N 1
ATOM 3338 C CA . SER A 1 432 ? -5.416 -11.871 5.768 1.00 93.94 432 SER A CA 1
ATOM 3339 C C . SER A 1 432 ? -5.318 -13.204 5.043 1.00 93.94 432 SER A C 1
ATOM 3341 O O . SER A 1 432 ? -5.283 -13.242 3.818 1.00 93.94 432 SER A O 1
ATOM 3343 N N . LEU A 1 433 ? -5.270 -14.295 5.790 1.00 94.25 433 LEU A N 1
ATOM 3344 C CA . LEU A 1 433 ? -5.082 -15.645 5.275 1.00 94.25 433 LEU A CA 1
ATOM 3345 C C . LEU A 1 433 ? -6.191 -16.526 5.828 1.00 94.25 433 LEU A C 1
ATOM 3347 O O . LEU A 1 433 ? -6.314 -16.630 7.045 1.00 94.25 433 LEU A O 1
ATOM 3351 N N . ASP A 1 434 ? -6.949 -17.181 4.955 1.00 94.06 434 ASP A N 1
ATOM 3352 C CA . ASP A 1 434 ? -7.847 -18.262 5.363 1.00 94.06 434 ASP A CA 1
ATOM 3353 C C . ASP A 1 434 ? -7.243 -19.606 4.965 1.00 94.06 434 ASP A C 1
ATOM 3355 O O . ASP A 1 434 ? -6.924 -19.844 3.797 1.00 94.06 434 ASP A O 1
ATOM 3359 N N . LEU A 1 435 ? -7.093 -20.494 5.944 1.00 91.00 435 LEU A N 1
ATOM 3360 C CA . LEU A 1 435 ? -6.620 -21.852 5.737 1.00 91.00 435 LEU A CA 1
ATOM 3361 C C . LEU A 1 435 ? -7.784 -22.764 5.372 1.00 91.00 435 LEU A C 1
ATOM 3363 O O . LEU A 1 435 ? -8.751 -22.912 6.124 1.00 91.00 435 LEU A O 1
ATOM 3367 N N . VAL A 1 436 ? -7.669 -23.418 4.220 1.00 85.81 436 VAL A N 1
ATOM 3368 C CA . VAL A 1 436 ? -8.687 -24.338 3.720 1.00 85.81 436 VAL A CA 1
ATOM 3369 C C . VAL A 1 436 ? -8.340 -25.749 4.180 1.00 85.81 436 VAL A C 1
ATOM 3371 O O . VAL A 1 436 ? -7.453 -26.399 3.634 1.00 85.81 436 VAL A O 1
ATOM 3374 N N . ALA A 1 437 ? -9.070 -26.239 5.184 1.00 70.19 437 ALA A N 1
ATOM 3375 C CA . ALA A 1 437 ? -8.847 -27.563 5.772 1.00 70.19 437 ALA A CA 1
ATOM 3376 C C . ALA A 1 437 ? -9.222 -28.740 4.842 1.00 70.19 437 ALA A C 1
ATOM 3378 O O . ALA A 1 437 ? -8.833 -29.878 5.098 1.00 70.19 437 ALA A O 1
ATOM 3379 N N . ALA A 1 438 ? -10.002 -28.495 3.783 1.00 59.19 438 ALA A N 1
ATOM 3380 C CA . ALA A 1 438 ? -10.445 -29.523 2.845 1.00 59.19 438 ALA A CA 1
ATOM 3381 C C . ALA A 1 438 ? -9.491 -29.633 1.640 1.00 59.19 438 ALA A C 1
ATOM 3383 O O . ALA A 1 438 ? -9.354 -28.689 0.866 1.00 59.19 438 ALA A O 1
ATOM 3384 N N . GLY A 1 439 ? -8.883 -30.807 1.438 1.00 60.56 439 GLY A N 1
ATOM 3385 C CA . GLY A 1 439 ? -8.014 -31.086 0.286 1.00 60.56 439 GLY A CA 1
ATOM 3386 C C . GLY A 1 439 ? -6.511 -30.910 0.574 1.00 60.56 439 GLY A C 1
ATOM 3387 O O . GLY A 1 439 ? -6.107 -30.996 1.731 1.00 60.56 439 GLY A O 1
ATOM 3388 N N . PRO A 1 440 ? -5.659 -30.728 -0.456 1.00 61.28 440 PRO A N 1
ATOM 3389 C CA . PRO A 1 440 ? -4.194 -30.838 -0.358 1.00 61.28 440 PRO A CA 1
ATOM 3390 C C . PRO A 1 440 ? -3.467 -29.663 0.342 1.00 61.28 440 PRO A C 1
ATOM 3392 O O . PRO A 1 440 ? -2.317 -29.399 0.013 1.00 61.28 440 PRO A O 1
ATOM 3395 N N . GLY A 1 441 ? -4.098 -28.983 1.308 1.00 83.75 441 GLY A N 1
ATOM 3396 C CA . GLY A 1 441 ? -3.536 -27.820 2.014 1.00 83.75 441 GLY A CA 1
ATOM 3397 C C . GLY A 1 441 ? -3.473 -26.579 1.118 1.00 83.75 441 GLY A C 1
ATOM 3398 O O . GLY A 1 441 ? -2.627 -26.468 0.229 1.00 83.75 441 GLY A O 1
ATOM 3399 N N . ARG A 1 442 ? -4.402 -25.637 1.309 1.00 89.38 442 ARG A N 1
ATOM 3400 C CA . ARG A 1 442 ? -4.464 -24.386 0.532 1.00 89.38 442 ARG A CA 1
ATOM 3401 C C . ARG A 1 442 ? -4.652 -23.186 1.444 1.00 89.38 442 ARG A C 1
ATOM 3403 O O . ARG A 1 442 ? -5.282 -23.289 2.498 1.00 89.38 442 ARG A O 1
ATOM 3410 N N . VAL A 1 443 ? -4.133 -22.047 1.001 1.00 91.75 443 VAL A N 1
ATOM 3411 C CA . VAL A 1 443 ? -4.222 -20.774 1.711 1.00 91.75 443 VAL A CA 1
ATOM 3412 C C . VAL A 1 443 ? -4.825 -19.731 0.777 1.00 91.75 443 VAL A C 1
ATOM 3414 O O . VAL A 1 443 ? -4.301 -19.468 -0.307 1.00 91.75 443 VAL A O 1
ATOM 3417 N N . LEU A 1 444 ? -5.930 -19.125 1.210 1.00 93.81 444 LEU A N 1
ATOM 3418 C CA . LEU A 1 444 ? -6.553 -18.002 0.519 1.00 93.81 444 LEU A CA 1
ATOM 3419 C C . LEU A 1 444 ? -5.962 -16.703 1.059 1.00 93.81 444 LEU A C 1
ATOM 3421 O O . LEU A 1 444 ? -6.245 -16.304 2.189 1.00 93.81 444 LEU A O 1
ATOM 3425 N N . LEU A 1 445 ? -5.134 -16.048 0.251 1.00 94.56 445 LEU A N 1
ATOM 3426 C CA . LEU A 1 445 ? -4.529 -14.763 0.579 1.00 94.56 445 LEU A CA 1
ATOM 3427 C C . LEU A 1 445 ? -5.482 -13.639 0.201 1.00 94.56 445 LEU A C 1
ATOM 3429 O O . LEU A 1 445 ? -5.836 -13.495 -0.966 1.00 94.56 445 LEU A O 1
ATOM 3433 N N . LYS A 1 446 ? -5.844 -12.801 1.166 1.00 93.94 446 LYS A N 1
ATOM 3434 C CA . LYS A 1 446 ? -6.694 -11.630 0.968 1.00 93.94 446 LYS A CA 1
ATOM 3435 C C . LYS A 1 446 ? -5.900 -10.363 1.220 1.00 93.94 446 LYS A C 1
ATOM 3437 O O . LYS A 1 446 ? -5.247 -10.222 2.256 1.00 93.94 446 LYS A O 1
ATOM 3442 N N . GLY A 1 447 ? -5.999 -9.426 0.289 1.00 92.19 447 GLY A N 1
ATOM 3443 C CA . GLY A 1 447 ? -5.371 -8.120 0.420 1.00 92.19 447 GLY A CA 1
ATOM 3444 C C . GLY A 1 447 ? -6.250 -7.006 -0.122 1.00 92.19 447 GLY A C 1
ATOM 3445 O O . GLY A 1 447 ? -7.009 -7.183 -1.078 1.00 92.19 447 GLY A O 1
ATOM 3446 N N . GLU A 1 448 ? -6.118 -5.843 0.505 1.00 90.62 448 GLU A N 1
ATOM 3447 C CA . GLU A 1 448 ? -6.583 -4.582 -0.059 1.00 90.62 448 GLU A CA 1
ATOM 3448 C C . GLU A 1 448 ? -5.582 -4.104 -1.114 1.00 90.62 448 GLU A C 1
ATOM 3450 O O . GLU A 1 448 ? -4.371 -4.300 -0.993 1.00 90.62 448 GLU A O 1
ATOM 3455 N N . CYS A 1 449 ? -6.079 -3.423 -2.138 1.00 89.62 449 CYS A N 1
ATOM 3456 C CA . CYS A 1 449 ? -5.238 -2.736 -3.104 1.00 89.62 449 CYS A CA 1
ATOM 3457 C C . CYS A 1 449 ? -5.921 -1.434 -3.526 1.00 89.62 449 CYS A C 1
ATOM 3459 O O . CYS A 1 449 ? -7.141 -1.290 -3.422 1.00 89.62 449 CYS A O 1
ATOM 3461 N N . ALA A 1 450 ? -5.123 -0.470 -3.973 1.00 87.88 450 ALA A N 1
ATOM 3462 C CA . ALA A 1 450 ? -5.596 0.827 -4.420 1.00 87.88 450 ALA A CA 1
ATOM 3463 C C . ALA A 1 450 ? -4.873 1.228 -5.704 1.00 87.88 450 ALA A C 1
ATOM 3465 O O . ALA A 1 450 ? -3.659 1.056 -5.830 1.00 87.88 450 ALA A O 1
ATOM 3466 N N . VAL A 1 451 ? -5.619 1.804 -6.645 1.00 87.50 451 VAL A N 1
ATOM 3467 C CA . VAL A 1 451 ? -5.043 2.365 -7.866 1.00 87.50 451 VAL A CA 1
ATOM 3468 C C . VAL A 1 451 ? -4.476 3.745 -7.563 1.00 87.50 451 VAL A C 1
ATOM 3470 O O . VAL A 1 451 ? -5.201 4.659 -7.179 1.00 87.50 451 VAL A O 1
ATOM 3473 N N . VAL A 1 452 ? -3.161 3.879 -7.732 1.00 85.44 452 VAL A N 1
ATOM 3474 C CA . VAL A 1 452 ? -2.420 5.122 -7.463 1.00 85.44 452 VAL A CA 1
ATOM 3475 C C . VAL A 1 452 ? -2.329 6.001 -8.709 1.00 85.44 452 VAL A C 1
ATOM 3477 O O . VAL A 1 452 ? -2.447 7.220 -8.618 1.00 85.44 452 VAL A O 1
ATOM 3480 N N . LEU A 1 453 ? -2.111 5.391 -9.875 1.00 85.12 453 LEU A N 1
ATOM 3481 C CA . LEU A 1 453 ? -1.917 6.089 -11.142 1.00 85.12 453 LEU A CA 1
ATOM 3482 C C . LEU A 1 453 ? -2.558 5.294 -12.281 1.00 85.12 453 LEU A C 1
ATOM 3484 O O . LEU A 1 453 ? -2.462 4.069 -12.321 1.00 85.12 453 LEU A O 1
ATOM 3488 N N . ARG A 1 454 ? -3.191 6.004 -13.222 1.00 83.81 454 ARG A N 1
ATOM 3489 C CA . ARG A 1 454 ? -3.691 5.446 -14.484 1.00 83.81 454 ARG A CA 1
ATOM 3490 C C . ARG A 1 454 ? -3.082 6.208 -15.656 1.00 83.81 454 ARG A C 1
ATOM 3492 O O . ARG A 1 454 ? -3.034 7.435 -15.638 1.00 83.81 454 ARG A O 1
ATOM 3499 N N . ALA A 1 455 ? -2.675 5.480 -16.688 1.00 82.38 455 ALA A N 1
ATOM 3500 C CA . ALA A 1 455 ? -2.163 6.035 -17.937 1.00 82.38 455 ALA A CA 1
ATOM 3501 C C . ALA A 1 455 ? -2.650 5.202 -19.133 1.00 82.38 455 ALA A C 1
ATOM 3503 O O . ALA A 1 455 ? -3.168 4.097 -18.963 1.00 82.38 455 ALA A O 1
ATOM 3504 N N . ARG A 1 456 ? -2.496 5.731 -20.351 1.00 76.94 456 ARG A N 1
ATOM 3505 C CA . ARG A 1 456 ? -2.765 5.006 -21.601 1.00 76.94 456 ARG A CA 1
ATOM 3506 C C . ARG A 1 456 ? -1.496 4.946 -22.439 1.00 76.94 456 ARG A C 1
ATOM 3508 O O . ARG A 1 456 ? -0.886 5.978 -22.700 1.00 76.94 456 ARG A O 1
ATOM 3515 N N . LEU A 1 457 ? -1.135 3.746 -22.887 1.00 69.62 457 LEU A N 1
ATOM 3516 C CA . LEU A 1 457 ? -0.041 3.546 -23.832 1.00 69.62 457 LEU A CA 1
ATOM 3517 C C . LEU A 1 457 ? -0.545 3.859 -25.245 1.00 69.62 457 LEU A C 1
ATOM 3519 O O . LEU A 1 457 ? -1.504 3.250 -25.717 1.00 69.62 457 LEU A O 1
ATOM 3523 N N . SER A 1 458 ? 0.084 4.819 -25.921 1.00 62.22 458 SER A N 1
ATOM 3524 C CA . SER A 1 458 ? -0.212 5.109 -27.326 1.00 62.22 458 SER A CA 1
ATOM 3525 C C . SER A 1 458 ? 0.475 4.074 -28.219 1.00 62.22 458 SER A C 1
ATOM 3527 O O . SER A 1 458 ? 1.687 3.893 -28.145 1.00 62.22 458 SER A O 1
ATOM 3529 N N . SER A 1 459 ? -0.296 3.398 -29.076 1.00 45.75 459 SER A N 1
ATOM 3530 C CA . SER A 1 459 ? 0.210 2.434 -30.063 1.00 45.75 459 SER A CA 1
ATOM 3531 C C . SER A 1 459 ? 0.740 3.095 -31.334 1.00 45.75 459 SER A C 1
ATOM 3533 O O . SER A 1 459 ? 1.123 2.390 -32.269 1.00 45.75 459 SER A O 1
ATOM 3535 N N . SER A 1 460 ? 0.702 4.429 -31.415 1.00 36.72 460 SER A N 1
ATOM 3536 C CA . SER A 1 460 ? 1.229 5.131 -32.574 1.00 36.72 460 SER A CA 1
ATOM 3537 C C . SER A 1 460 ? 2.737 4.909 -32.598 1.00 36.72 460 SER A C 1
ATOM 3539 O O . SER A 1 460 ? 3.421 5.320 -31.656 1.00 36.72 460 SER A O 1
ATOM 3541 N N . PRO A 1 461 ? 3.293 4.250 -33.631 1.00 31.59 461 PRO A N 1
ATOM 3542 C CA . PRO A 1 461 ? 4.719 4.313 -33.811 1.00 31.59 461 PRO A CA 1
ATOM 3543 C C . PRO A 1 461 ? 5.004 5.784 -34.086 1.00 31.59 461 PRO A C 1
ATOM 3545 O O . PRO A 1 461 ? 4.699 6.274 -35.172 1.00 31.59 461 PRO A O 1
ATOM 3548 N N . TYR A 1 462 ? 5.637 6.492 -33.159 1.00 33.34 462 TYR A N 1
ATOM 3549 C CA . TYR A 1 462 ? 6.451 7.626 -33.570 1.00 33.34 462 TYR A CA 1
ATOM 3550 C C . TYR A 1 462 ? 7.659 7.045 -34.318 1.00 33.34 462 TYR A C 1
ATOM 3552 O O . TYR A 1 462 ? 8.794 7.067 -33.859 1.00 33.34 462 TYR A O 1
ATOM 3560 N N . LYS A 1 463 ? 7.403 6.453 -35.492 1.00 26.50 463 LYS A N 1
ATOM 3561 C CA . LYS A 1 463 ? 8.389 6.375 -36.554 1.00 26.50 463 LYS A CA 1
ATOM 3562 C C . LYS A 1 463 ? 8.564 7.822 -36.974 1.00 26.50 463 LYS A C 1
ATOM 3564 O O . LYS A 1 463 ? 7.790 8.332 -37.779 1.00 26.50 463 LYS A O 1
ATOM 3569 N N . PHE A 1 464 ? 9.549 8.485 -36.384 1.00 26.89 464 PHE A N 1
ATOM 3570 C CA . PHE A 1 464 ? 10.130 9.678 -36.973 1.00 26.89 464 PHE A CA 1
ATOM 3571 C C . PHE A 1 464 ? 10.669 9.278 -38.352 1.00 26.89 464 PHE A C 1
ATOM 3573 O O . PHE A 1 464 ? 11.797 8.819 -38.492 1.00 26.89 464 PHE A O 1
ATOM 3580 N N . PHE A 1 465 ? 9.833 9.387 -39.383 1.00 24.41 465 PHE A N 1
ATOM 3581 C CA . PHE A 1 465 ? 10.321 9.553 -40.740 1.00 24.41 465 PHE A CA 1
ATOM 3582 C C . PHE A 1 465 ? 10.584 11.039 -40.914 1.00 24.41 465 PHE A C 1
ATOM 3584 O O . PHE A 1 465 ? 9.659 11.823 -41.115 1.00 24.41 465 PHE A O 1
ATOM 3591 N N . ILE A 1 466 ? 11.855 11.418 -40.851 1.00 28.81 466 ILE A N 1
ATOM 3592 C CA . ILE A 1 466 ? 12.301 12.671 -41.444 1.00 28.81 466 ILE A CA 1
ATOM 3593 C C . ILE A 1 466 ? 12.209 12.449 -42.957 1.00 28.81 466 ILE A C 1
ATOM 3595 O O . ILE A 1 466 ? 13.084 11.833 -43.563 1.00 28.81 466 ILE A O 1
ATOM 3599 N N . ARG A 1 467 ? 11.110 12.881 -43.581 1.00 22.27 467 ARG A N 1
ATOM 3600 C CA . ARG A 1 467 ? 11.160 13.215 -45.005 1.00 22.27 467 ARG A CA 1
ATOM 3601 C C . ARG A 1 467 ? 11.745 14.614 -45.077 1.00 22.27 467 ARG A C 1
ATOM 3603 O O . ARG A 1 467 ? 11.101 15.555 -44.626 1.00 22.27 467 ARG A O 1
ATOM 3610 N N . CYS A 1 468 ? 12.938 14.741 -45.653 1.00 24.02 468 CYS A N 1
ATOM 3611 C CA . CYS A 1 468 ? 13.385 16.024 -46.174 1.00 24.02 468 CYS A CA 1
ATOM 3612 C C . CYS A 1 468 ? 12.352 16.471 -47.213 1.00 24.02 468 CYS A C 1
ATOM 3614 O O . CYS A 1 468 ? 12.291 15.910 -48.307 1.00 24.02 468 CYS A O 1
ATOM 3616 N N . ALA A 1 469 ? 11.500 17.427 -46.856 1.00 25.72 469 ALA A N 1
ATOM 3617 C CA . ALA A 1 469 ? 10.883 18.268 -47.861 1.00 25.72 469 ALA A CA 1
ATOM 3618 C C . ALA A 1 469 ? 11.990 19.191 -48.381 1.00 25.72 469 ALA A C 1
ATOM 3620 O O . ALA A 1 469 ? 12.712 19.800 -47.590 1.00 25.72 469 ALA A O 1
ATOM 3621 N N . GLU A 1 470 ? 12.169 19.238 -49.698 1.00 24.44 470 GLU A N 1
ATOM 3622 C CA . GLU A 1 470 ? 13.042 20.233 -50.314 1.00 24.44 470 GLU A CA 1
ATOM 3623 C C . GLU A 1 470 ? 12.576 21.643 -49.912 1.00 24.44 470 GLU A C 1
ATOM 3625 O O . GLU A 1 470 ? 11.368 21.880 -49.793 1.00 24.44 470 GLU A O 1
ATOM 3630 N N . PRO A 1 471 ? 13.502 22.586 -49.682 1.00 27.44 471 PRO A N 1
ATOM 3631 C CA . PRO A 1 471 ? 13.145 23.884 -49.144 1.00 27.44 471 PRO A CA 1
ATOM 3632 C C . PRO A 1 471 ? 12.443 24.716 -50.217 1.00 27.44 471 PRO A C 1
ATOM 3634 O O . PRO A 1 471 ? 13.071 25.196 -51.160 1.00 27.44 471 PRO A O 1
ATOM 3637 N N . THR A 1 472 ? 11.138 24.941 -50.060 1.00 27.34 472 THR A N 1
ATOM 3638 C CA . THR A 1 472 ? 10.437 25.989 -50.808 1.00 27.34 472 THR A CA 1
ATOM 3639 C C . THR A 1 472 ? 10.461 27.297 -50.022 1.00 27.34 472 THR A C 1
ATOM 3641 O O . THR A 1 472 ? 9.675 27.493 -49.104 1.00 27.34 472 THR A O 1
ATOM 3644 N N . HIS A 1 473 ? 11.362 28.173 -50.469 1.00 29.38 473 HIS A N 1
ATOM 3645 C CA . HIS A 1 473 ? 11.421 29.630 -50.315 1.00 29.38 473 HIS A CA 1
ATOM 3646 C C . HIS A 1 473 ? 11.479 30.273 -48.918 1.00 29.38 473 HIS A C 1
ATOM 3648 O O . HIS A 1 473 ? 10.531 30.283 -48.141 1.00 29.38 473 HIS A O 1
ATOM 3654 N N . SER A 1 474 ? 12.591 30.990 -48.720 1.00 28.75 474 SER A N 1
ATOM 3655 C CA . SER A 1 474 ? 12.788 32.074 -47.760 1.00 28.75 474 SER A CA 1
ATOM 3656 C C . SER A 1 474 ? 11.707 33.154 -47.883 1.00 28.75 474 SER A C 1
ATOM 3658 O O . SER A 1 474 ? 11.530 33.731 -48.961 1.00 28.75 474 SER A O 1
ATOM 3660 N N . ARG A 1 475 ? 11.049 33.495 -46.772 1.00 28.77 475 ARG A N 1
ATOM 3661 C CA . ARG A 1 475 ? 10.347 34.773 -46.615 1.00 28.77 475 ARG A CA 1
ATOM 3662 C C . ARG A 1 475 ? 11.144 35.662 -45.672 1.00 28.77 475 ARG A C 1
ATOM 3664 O O . ARG A 1 475 ? 11.363 35.306 -44.525 1.00 28.77 475 ARG A O 1
ATOM 3671 N N . THR A 1 476 ? 11.552 36.815 -46.175 1.00 30.81 476 THR A N 1
ATOM 3672 C CA . THR A 1 476 ? 11.944 37.979 -45.383 1.00 30.81 476 THR A CA 1
ATOM 3673 C C . THR A 1 476 ? 10.672 38.690 -44.918 1.00 30.81 476 THR A C 1
ATOM 3675 O O . THR A 1 476 ? 9.876 39.131 -45.749 1.00 30.81 476 THR A O 1
ATOM 3678 N N . THR A 1 477 ? 10.451 38.778 -43.608 1.00 28.98 477 THR A N 1
ATOM 3679 C CA . THR A 1 477 ? 9.349 39.535 -42.988 1.00 28.98 477 THR A CA 1
ATOM 3680 C C . THR A 1 477 ? 9.805 40.949 -42.614 1.00 28.98 477 THR A C 1
ATOM 3682 O O . THR A 1 477 ? 10.967 41.185 -42.291 1.00 28.98 477 THR A O 1
ATOM 3685 N N . GLN A 1 478 ? 8.897 41.919 -42.752 1.00 30.89 478 GLN A N 1
ATOM 3686 C CA . GLN A 1 478 ? 9.123 43.346 -42.485 1.00 30.89 478 GLN A CA 1
ATOM 3687 C C . GLN A 1 478 ? 8.821 43.704 -41.010 1.00 30.89 478 GLN A C 1
ATOM 3689 O O . GLN A 1 478 ? 8.060 42.986 -40.366 1.00 30.89 478 GLN A O 1
ATOM 3694 N N . PRO A 1 479 ? 9.335 44.837 -40.479 1.00 36.75 479 PRO A N 1
ATOM 3695 C CA . PRO A 1 479 ? 9.318 45.170 -39.042 1.00 36.75 479 PRO A CA 1
ATOM 3696 C C . PRO A 1 479 ? 7.935 45.355 -38.395 1.00 36.75 479 PRO A C 1
ATOM 3698 O O . PRO A 1 479 ? 7.837 45.447 -37.177 1.00 36.75 479 PRO A O 1
ATOM 3701 N N . SER A 1 480 ? 6.858 45.443 -39.180 1.00 35.44 480 SER A N 1
ATOM 3702 C CA . SER A 1 480 ? 5.493 45.622 -38.666 1.00 35.44 480 SER A CA 1
ATOM 3703 C C . SER A 1 480 ? 4.809 44.325 -38.213 1.00 35.44 480 SER A C 1
ATOM 3705 O O . SER A 1 480 ? 3.684 44.401 -37.730 1.00 35.44 480 SER A O 1
ATOM 3707 N N . ASP A 1 481 ? 5.470 43.171 -38.368 1.00 43.84 481 ASP A N 1
ATOM 3708 C CA . ASP A 1 481 ? 4.968 41.834 -37.997 1.00 43.84 481 ASP A CA 1
ATOM 3709 C C . ASP A 1 481 ? 5.719 41.207 -36.799 1.00 43.84 481 ASP A C 1
ATOM 3711 O O . ASP A 1 481 ? 5.570 40.017 -36.532 1.00 43.84 481 ASP A O 1
ATOM 3715 N N . MET A 1 482 ? 6.536 41.971 -36.063 1.00 48.03 482 MET A N 1
ATOM 3716 C CA . MET A 1 482 ? 7.252 41.442 -34.893 1.00 48.03 482 MET A CA 1
ATOM 3717 C C . MET A 1 482 ? 6.317 41.218 -33.699 1.00 48.03 482 MET A C 1
ATOM 3719 O O . MET A 1 482 ? 5.591 42.125 -33.277 1.00 48.03 482 MET A O 1
ATOM 3723 N N . GLY A 1 483 ? 6.381 40.011 -33.143 1.00 57.81 483 GLY A N 1
ATOM 3724 C CA . GLY A 1 483 ? 5.653 39.586 -31.959 1.00 57.81 483 GLY A CA 1
ATOM 3725 C C . GLY A 1 483 ? 5.986 40.365 -30.677 1.00 57.81 483 GLY A C 1
ATOM 3726 O O . GLY A 1 483 ? 6.897 41.199 -30.621 1.00 57.81 483 GLY A O 1
ATOM 3727 N N . LYS A 1 484 ? 5.187 40.175 -29.622 1.00 67.81 484 LYS A N 1
ATOM 3728 C CA . LYS A 1 484 ? 5.305 40.936 -28.359 1.00 67.81 484 LYS A CA 1
ATOM 3729 C C . LYS A 1 484 ? 6.600 40.625 -27.602 1.00 67.81 484 LYS A C 1
ATOM 3731 O O . LYS A 1 484 ? 7.110 41.507 -26.913 1.00 67.81 484 LYS A O 1
ATOM 3736 N N . ILE A 1 485 ? 7.110 39.403 -27.703 1.00 66.81 485 ILE A N 1
ATOM 3737 C CA . ILE A 1 485 ? 8.311 38.926 -27.015 1.00 66.81 485 ILE A CA 1
ATOM 3738 C C . ILE A 1 485 ? 9.575 39.314 -27.785 1.00 66.81 485 ILE A C 1
ATOM 3740 O O . ILE A 1 485 ? 10.561 39.700 -27.167 1.00 66.81 485 ILE A O 1
ATOM 3744 N N . GLU A 1 486 ? 9.537 39.341 -29.113 1.00 64.38 486 GLU A N 1
ATOM 3745 C CA . GLU A 1 486 ? 10.654 39.769 -29.963 1.00 64.38 486 GLU A CA 1
ATOM 3746 C C . GLU A 1 486 ? 10.957 41.265 -29.765 1.00 64.38 486 GLU A C 1
ATOM 3748 O O . GLU A 1 486 ? 12.115 41.669 -29.677 1.00 64.38 486 GLU A O 1
ATOM 3753 N N . ASN A 1 487 ? 9.917 42.087 -29.574 1.00 68.88 487 ASN A N 1
ATOM 3754 C CA . ASN A 1 487 ? 10.082 43.482 -29.153 1.00 68.88 487 ASN A CA 1
ATOM 3755 C C . ASN A 1 487 ? 10.711 43.595 -27.752 1.00 68.88 487 ASN A C 1
ATOM 3757 O O . ASN A 1 487 ? 11.548 44.465 -27.516 1.00 68.88 487 ASN A O 1
ATOM 3761 N N . ARG A 1 488 ? 10.339 42.703 -26.823 1.00 71.25 488 ARG A N 1
ATOM 3762 C CA . ARG A 1 488 ? 10.870 42.690 -25.453 1.00 71.25 488 ARG A CA 1
ATOM 3763 C C . ARG A 1 488 ? 12.340 42.268 -25.400 1.00 71.25 488 ARG A C 1
ATOM 3765 O O . ARG A 1 488 ? 13.098 42.833 -24.620 1.00 71.25 488 ARG A O 1
ATOM 3772 N N . LEU A 1 489 ? 12.737 41.310 -26.233 1.00 64.25 489 LEU A N 1
ATOM 3773 C CA . LEU A 1 489 ? 14.129 40.893 -26.417 1.00 64.25 489 LEU A CA 1
ATOM 3774 C C . LEU A 1 489 ? 14.988 42.054 -26.936 1.00 64.25 489 LEU A C 1
ATOM 3776 O O . LEU A 1 489 ? 16.021 42.354 -26.344 1.00 64.25 489 LEU A O 1
ATOM 3780 N N . ALA A 1 490 ? 14.504 42.780 -27.950 1.00 69.56 490 ALA A N 1
ATOM 3781 C CA . ALA A 1 490 ? 15.193 43.956 -28.480 1.00 69.56 490 ALA A CA 1
ATOM 3782 C C . ALA A 1 490 ? 15.321 45.099 -27.449 1.00 69.56 490 ALA A C 1
ATOM 3784 O O . ALA A 1 490 ? 16.358 45.756 -27.385 1.00 69.56 490 ALA A O 1
ATOM 3785 N N . GLU A 1 491 ? 14.304 45.327 -26.605 1.00 73.69 491 GLU A N 1
ATOM 3786 C CA . GLU A 1 491 ? 14.367 46.296 -25.492 1.00 73.69 491 GLU A CA 1
ATOM 3787 C C . GLU A 1 491 ? 15.409 45.929 -24.424 1.00 73.69 491 GLU A C 1
ATOM 3789 O O . GLU A 1 491 ? 15.992 46.821 -23.807 1.00 73.69 491 GLU A O 1
ATOM 3794 N N . LEU A 1 492 ? 15.622 44.630 -24.189 1.00 66.88 492 LEU A N 1
ATOM 3795 C CA . LEU A 1 492 ? 16.613 44.105 -23.245 1.00 66.88 492 LEU A CA 1
ATOM 3796 C C . LEU A 1 492 ? 18.023 44.006 -23.856 1.00 66.88 492 LEU A C 1
ATOM 3798 O O . LEU A 1 492 ? 18.971 43.717 -23.134 1.00 66.88 492 LEU A O 1
ATOM 3802 N N . GLY A 1 493 ? 18.169 44.315 -25.150 1.00 66.62 493 GLY A N 1
ATOM 3803 C CA . GLY A 1 493 ? 19.447 44.317 -25.864 1.00 66.62 493 GLY A CA 1
ATOM 3804 C C . GLY A 1 493 ? 19.877 42.955 -26.411 1.00 66.62 493 GLY A C 1
ATOM 3805 O O . GLY A 1 493 ? 21.046 42.812 -26.748 1.00 66.62 493 GLY A O 1
ATOM 3806 N N . TYR A 1 494 ? 18.956 41.991 -26.503 1.00 61.00 494 TYR A N 1
ATOM 3807 C CA . TYR A 1 494 ? 19.222 40.624 -26.952 1.00 61.00 494 TYR A CA 1
ATOM 3808 C C . TYR A 1 494 ? 18.942 40.437 -28.457 1.00 61.00 494 TYR A C 1
ATOM 3810 O O . TYR A 1 494 ? 17.920 40.912 -28.964 1.00 61.00 494 TYR A O 1
ATOM 3818 N N . GLU A 1 495 ? 19.811 39.706 -29.164 1.00 55.53 495 GLU A N 1
ATOM 3819 C CA . GLU A 1 495 ? 19.657 39.326 -30.577 1.00 55.53 495 GLU A CA 1
ATOM 3820 C C . GLU A 1 495 ? 19.560 37.804 -30.743 1.00 55.53 495 GLU A C 1
ATOM 3822 O O . GLU A 1 495 ? 20.395 37.027 -30.287 1.00 55.53 495 GLU A O 1
ATOM 3827 N N . LEU A 1 496 ? 18.539 37.354 -31.471 1.00 56.28 496 LEU A N 1
ATOM 3828 C CA . LEU A 1 496 ? 18.285 35.930 -31.654 1.00 56.28 496 LEU A CA 1
ATOM 3829 C C . LEU A 1 496 ? 19.211 35.326 -32.709 1.00 56.28 496 LEU A C 1
ATOM 3831 O O . LEU A 1 496 ? 19.093 35.686 -33.886 1.00 56.28 496 LEU A O 1
ATOM 3835 N N . PRO A 1 497 ? 20.076 34.357 -32.360 1.00 54.00 497 PRO A N 1
ATOM 3836 C CA . PRO A 1 497 ? 20.843 33.657 -33.371 1.00 54.00 497 PRO A CA 1
ATOM 3837 C C . PRO A 1 497 ? 19.909 32.817 -34.248 1.00 54.00 497 PRO A C 1
ATOM 3839 O O . PRO A 1 497 ? 18.890 32.286 -33.796 1.00 54.00 497 PRO A O 1
ATOM 3842 N N . ALA A 1 498 ? 20.284 32.645 -35.517 1.00 52.12 498 ALA A N 1
ATOM 3843 C CA . ALA A 1 498 ? 19.599 31.702 -36.391 1.00 52.12 498 ALA A CA 1
ATOM 3844 C C . ALA A 1 498 ? 19.635 30.297 -35.766 1.00 52.12 498 ALA A C 1
ATOM 3846 O O . ALA A 1 498 ? 20.683 29.859 -35.283 1.00 52.12 498 ALA A O 1
ATOM 3847 N N . VAL A 1 499 ? 18.504 29.584 -35.796 1.00 53.97 499 VAL A N 1
ATOM 3848 C CA . VAL A 1 499 ? 18.392 28.237 -35.221 1.00 53.97 499 VAL A CA 1
ATOM 3849 C C . VAL A 1 499 ? 19.452 27.331 -35.848 1.00 53.97 499 VAL A C 1
ATOM 3851 O O . VAL A 1 499 ? 19.390 26.985 -37.029 1.00 53.97 499 VAL A O 1
ATOM 3854 N N . MET A 1 500 ? 20.459 26.956 -35.059 1.00 48.28 500 MET A N 1
ATOM 3855 C CA . MET A 1 500 ? 21.534 26.094 -35.534 1.00 48.28 500 MET A CA 1
ATOM 3856 C C . MET A 1 500 ? 21.011 24.674 -35.726 1.00 48.28 500 MET A C 1
ATOM 3858 O O . MET A 1 500 ? 20.595 24.025 -34.771 1.00 48.28 500 MET A O 1
ATOM 3862 N N . VAL A 1 501 ? 21.069 24.152 -36.949 1.00 47.94 501 VAL A N 1
ATOM 3863 C CA . VAL A 1 501 ? 20.717 22.753 -37.221 1.00 47.94 501 VAL A CA 1
ATOM 3864 C C . VAL A 1 501 ? 21.756 21.841 -36.562 1.00 47.94 501 VAL A C 1
ATOM 3866 O O . VAL A 1 501 ? 22.956 21.963 -36.822 1.00 47.94 501 VAL A O 1
ATOM 3869 N N . SER A 1 502 ? 21.299 20.928 -35.704 1.00 44.97 502 SER A N 1
ATOM 3870 C CA . SER A 1 502 ? 22.158 19.938 -35.046 1.00 44.97 502 SER A CA 1
ATOM 3871 C C . SER A 1 502 ? 22.978 19.150 -36.077 1.00 44.97 502 SER A C 1
ATOM 3873 O O . SER A 1 502 ? 22.436 18.599 -37.035 1.00 44.97 502 SER A O 1
ATOM 3875 N N . LYS A 1 503 ? 24.301 19.077 -35.875 1.00 42.94 503 LYS A N 1
ATOM 3876 C CA . LYS A 1 503 ? 25.223 18.235 -36.667 1.00 42.94 503 LYS A CA 1
ATOM 3877 C C . LYS A 1 503 ? 25.298 16.788 -36.150 1.00 42.94 503 LYS A C 1
ATOM 3879 O O . LYS A 1 503 ? 26.103 16.002 -36.646 1.00 42.94 503 LYS A O 1
ATOM 3884 N N . LEU A 1 504 ? 24.502 16.451 -35.134 1.00 50.44 504 LEU A N 1
ATOM 3885 C CA . LEU A 1 504 ? 24.488 15.168 -34.430 1.00 50.44 504 LEU A CA 1
ATOM 3886 C C . LEU A 1 504 ? 23.145 14.452 -34.653 1.00 50.44 504 LEU A C 1
ATOM 3888 O O . LEU A 1 504 ? 22.190 15.034 -35.154 1.00 50.44 504 LEU A O 1
ATOM 3892 N N . THR A 1 505 ? 23.050 13.176 -34.276 1.00 46.59 505 THR A N 1
ATOM 3893 C CA . THR A 1 505 ? 21.890 12.297 -34.551 1.00 46.59 505 THR A CA 1
ATOM 3894 C C . THR A 1 505 ? 20.598 12.667 -33.791 1.00 46.59 505 THR A C 1
ATOM 3896 O O . THR A 1 505 ? 19.641 11.896 -33.807 1.00 46.59 505 THR A O 1
ATOM 3899 N N . TYR A 1 506 ? 20.553 13.811 -33.101 1.00 54.91 506 TYR A N 1
ATOM 3900 C CA . TYR A 1 506 ? 19.418 14.277 -32.295 1.00 54.91 506 TYR A CA 1
ATOM 3901 C C . TYR A 1 506 ? 18.949 15.674 -32.728 1.00 54.91 506 TYR A C 1
ATOM 3903 O O . TYR A 1 506 ? 19.696 16.427 -33.352 1.00 54.91 506 TYR A O 1
ATOM 3911 N N . VAL A 1 507 ? 17.705 16.018 -32.384 1.00 54.06 507 VAL A N 1
ATOM 3912 C CA . VAL A 1 507 ? 17.060 17.311 -32.681 1.00 54.06 507 VAL A CA 1
ATOM 3913 C C . VAL A 1 507 ? 17.121 18.244 -31.469 1.00 54.06 507 VAL A C 1
ATOM 3915 O O . VAL A 1 507 ? 17.073 17.777 -30.335 1.00 54.06 507 VAL A O 1
ATOM 3918 N N . ASN A 1 508 ? 17.186 19.559 -31.692 1.00 60.75 508 ASN A N 1
ATOM 3919 C CA . ASN A 1 508 ? 17.322 20.542 -30.605 1.00 60.75 508 ASN A CA 1
ATOM 3920 C C . ASN A 1 508 ? 16.066 20.685 -29.739 1.00 60.75 508 ASN A C 1
ATOM 3922 O O . ASN A 1 508 ? 16.156 21.170 -28.615 1.00 60.75 508 ASN A O 1
ATOM 3926 N N . ALA A 1 509 ? 14.899 20.275 -30.239 1.00 63.72 509 ALA A N 1
ATOM 3927 C CA . ALA A 1 509 ? 13.672 20.241 -29.461 1.00 63.72 509 ALA A CA 1
ATOM 3928 C C . ALA A 1 509 ? 12.678 19.202 -29.996 1.00 63.72 509 ALA A C 1
ATOM 3930 O O . ALA A 1 509 ? 12.662 18.881 -31.185 1.00 63.72 509 ALA A O 1
ATOM 3931 N N . VAL A 1 510 ? 11.824 18.694 -29.109 1.00 59.72 510 VAL A N 1
ATOM 3932 C CA . VAL A 1 510 ? 10.738 17.755 -29.405 1.00 59.72 510 VAL A CA 1
ATOM 3933 C C . VAL A 1 510 ? 9.455 18.258 -28.753 1.00 59.72 510 VAL A C 1
ATOM 3935 O O . VAL A 1 510 ? 9.431 18.546 -27.561 1.00 59.72 510 VAL A O 1
ATOM 3938 N N . ARG A 1 511 ? 8.359 18.326 -29.513 1.00 67.00 511 ARG A N 1
ATOM 3939 C CA . ARG A 1 511 ? 7.029 18.658 -28.982 1.00 67.00 511 ARG A CA 1
ATOM 3940 C C . ARG A 1 511 ? 6.240 17.390 -28.632 1.00 67.00 511 ARG A C 1
ATOM 3942 O O . ARG A 1 511 ? 6.143 16.479 -29.451 1.00 67.00 511 ARG A O 1
ATOM 3949 N N . THR A 1 512 ? 5.616 17.361 -27.456 1.00 63.06 512 THR A N 1
ATOM 3950 C CA . THR A 1 512 ? 4.612 16.373 -27.030 1.00 63.06 512 THR A CA 1
ATOM 3951 C C . THR A 1 512 ? 3.394 17.088 -26.437 1.00 63.06 512 THR A C 1
ATOM 3953 O O . THR A 1 512 ? 3.473 17.783 -25.425 1.00 63.06 512 THR A O 1
ATOM 3956 N N . GLY A 1 513 ? 2.249 16.974 -27.113 1.00 73.31 513 GLY A N 1
ATOM 3957 C CA . GLY A 1 513 ? 1.059 17.762 -26.785 1.00 73.31 513 GLY A CA 1
ATOM 3958 C C . GLY A 1 513 ? 1.322 19.267 -26.898 1.00 73.31 513 GLY A C 1
ATOM 3959 O O . GLY A 1 513 ? 1.797 19.756 -27.926 1.00 73.31 513 GLY A O 1
ATOM 3960 N N . ASN A 1 514 ? 1.014 19.999 -25.833 1.00 76.69 514 ASN A N 1
ATOM 3961 C CA . ASN A 1 514 ? 1.307 21.420 -25.668 1.00 76.69 514 ASN A CA 1
ATOM 3962 C C . ASN A 1 514 ? 2.688 21.684 -25.043 1.00 76.69 514 ASN A C 1
ATOM 3964 O O . ASN A 1 514 ? 2.999 22.836 -24.782 1.00 76.69 514 ASN A O 1
ATOM 3968 N N . PHE A 1 515 ? 3.523 20.666 -24.810 1.00 77.69 515 PHE A N 1
ATOM 3969 C CA . PHE A 1 515 ? 4.865 20.841 -24.252 1.00 77.69 515 PHE A CA 1
ATOM 3970 C C . PHE A 1 515 ? 5.958 20.664 -25.308 1.00 77.69 515 PHE A C 1
ATOM 3972 O O . PHE A 1 515 ? 5.885 19.777 -26.153 1.00 77.69 515 PHE A O 1
ATOM 3979 N N . VAL A 1 516 ? 7.003 21.478 -25.227 1.00 74.81 516 VAL A N 1
ATOM 3980 C CA . VAL A 1 516 ? 8.232 21.442 -26.018 1.00 74.81 516 VAL A CA 1
ATOM 3981 C C . VAL A 1 516 ? 9.386 21.148 -25.069 1.00 74.81 516 VAL A C 1
ATOM 3983 O O . VAL A 1 516 ? 9.574 21.842 -24.075 1.00 74.81 516 VAL A O 1
ATOM 3986 N N . TYR A 1 517 ? 10.141 20.102 -25.371 1.00 79.62 517 TYR A N 1
ATOM 3987 C CA . TYR A 1 517 ? 11.308 19.641 -24.632 1.00 79.62 517 TYR A CA 1
ATOM 3988 C C . TYR A 1 517 ? 12.531 19.995 -25.453 1.00 79.62 517 TYR A C 1
ATOM 3990 O O . TYR A 1 517 ? 12.643 19.531 -26.585 1.00 79.62 517 TYR A O 1
ATOM 3998 N N . THR A 1 518 ? 13.431 20.809 -24.919 1.00 77.38 518 THR A N 1
ATOM 3999 C CA . THR A 1 518 ? 14.677 21.141 -25.611 1.00 77.38 518 THR A CA 1
ATOM 4000 C C . THR A 1 518 ? 15.756 20.116 -25.272 1.00 77.38 518 THR A C 1
ATOM 4002 O O . THR A 1 518 ? 15.788 19.585 -24.165 1.00 77.38 518 THR A O 1
ATOM 4005 N N . ALA A 1 519 ? 16.670 19.863 -26.205 1.00 73.62 519 ALA A N 1
ATOM 4006 C CA . ALA A 1 519 ? 17.939 19.216 -25.899 1.00 73.62 519 ALA A CA 1
ATOM 4007 C C . ALA A 1 519 ? 18.807 20.130 -25.015 1.00 73.62 519 ALA A C 1
ATOM 4009 O O . ALA A 1 519 ? 18.473 21.300 -24.788 1.00 73.62 519 ALA A O 1
ATOM 4010 N N . GLY A 1 520 ? 19.935 19.604 -24.546 1.00 75.56 520 GLY A N 1
ATOM 4011 C CA . GLY A 1 520 ? 20.963 20.400 -23.894 1.00 75.56 520 GLY A CA 1
ATOM 4012 C C . GLY A 1 520 ? 21.589 21.401 -24.860 1.00 75.56 520 GLY A C 1
ATOM 4013 O O . GLY A 1 520 ? 22.090 21.029 -25.924 1.00 75.56 520 GLY A O 1
ATOM 4014 N N . HIS A 1 521 ? 21.536 22.676 -24.490 1.00 74.06 521 HIS A N 1
ATOM 4015 C CA . HIS A 1 521 ? 22.160 23.771 -25.218 1.00 74.06 521 HIS A CA 1
ATOM 4016 C C . HIS A 1 521 ? 23.410 24.213 -24.467 1.00 74.06 521 HIS A C 1
ATOM 4018 O O . HIS A 1 521 ? 23.357 24.515 -23.273 1.00 74.06 521 HIS A O 1
ATOM 4024 N N . ILE A 1 522 ? 24.531 24.225 -25.181 1.00 74.00 522 ILE A N 1
ATOM 4025 C CA . ILE A 1 522 ? 25.832 24.664 -24.678 1.00 74.00 522 ILE A CA 1
ATOM 4026 C C . ILE A 1 522 ? 26.084 26.120 -25.100 1.00 74.00 522 ILE A C 1
ATOM 4028 O O . ILE A 1 522 ? 25.663 26.507 -26.191 1.00 74.00 522 ILE A O 1
ATOM 4032 N N . PRO A 1 523 ? 26.749 26.927 -24.258 1.00 66.25 523 PRO A N 1
ATOM 4033 C CA . PRO A 1 523 ? 26.915 28.356 -24.470 1.00 66.25 523 PRO A CA 1
ATOM 4034 C C . PRO A 1 523 ? 27.878 28.637 -25.618 1.00 66.25 523 PRO A C 1
ATOM 4036 O O . PRO A 1 523 ? 28.999 28.121 -25.658 1.00 66.25 523 PRO A O 1
ATOM 4039 N N . VAL A 1 524 ? 27.440 29.487 -26.537 1.00 63.94 524 VAL A N 1
ATOM 4040 C CA . VAL A 1 524 ? 28.210 29.946 -27.689 1.00 63.94 524 VAL A CA 1
ATOM 4041 C C . VAL A 1 524 ? 28.155 31.468 -27.682 1.00 63.94 524 VAL A C 1
ATOM 4043 O O . VAL A 1 524 ? 27.074 32.031 -27.560 1.00 63.94 524 VAL A O 1
ATOM 4046 N N . SER A 1 525 ? 29.305 32.127 -27.803 1.00 58.41 525 SER A N 1
ATOM 4047 C CA . SER A 1 525 ? 29.392 33.586 -27.849 1.00 58.41 525 SER A CA 1
ATOM 4048 C C . SER A 1 525 ? 28.681 34.162 -29.081 1.00 58.41 525 SER A C 1
ATOM 4050 O O . SER A 1 525 ? 28.454 33.466 -30.075 1.00 58.41 525 SER A O 1
ATOM 4052 N N . ALA A 1 526 ? 28.452 35.479 -29.086 1.00 52.56 526 ALA A N 1
ATOM 4053 C CA . ALA A 1 526 ? 27.940 36.207 -30.253 1.00 52.56 526 ALA A CA 1
ATOM 4054 C C . ALA A 1 526 ? 28.800 36.030 -31.528 1.00 52.56 526 ALA A C 1
ATOM 4056 O O . ALA A 1 526 ? 28.314 36.204 -32.644 1.00 52.56 526 ALA A O 1
ATOM 4057 N N . THR A 1 527 ? 30.078 35.657 -31.387 1.00 50.97 527 THR A N 1
ATOM 4058 C CA . THR A 1 527 ? 30.991 35.371 -32.508 1.00 50.97 527 THR A CA 1
ATOM 4059 C C . THR A 1 527 ? 30.956 33.911 -32.972 1.00 50.97 527 THR A C 1
ATOM 4061 O O . THR A 1 527 ? 31.645 33.561 -33.931 1.00 50.97 527 THR A O 1
ATOM 4064 N N . GLY A 1 528 ? 30.147 33.057 -32.338 1.00 55.81 528 GLY A N 1
ATOM 4065 C CA . GLY A 1 528 ? 30.032 31.636 -32.664 1.00 55.81 528 GLY A CA 1
ATOM 4066 C C . GLY A 1 528 ? 31.066 30.743 -31.968 1.00 55.81 528 GLY A C 1
ATOM 4067 O O . GLY A 1 528 ? 31.203 29.574 -32.337 1.00 55.81 528 GLY A O 1
ATOM 4068 N N . GLU A 1 529 ? 31.806 31.263 -30.985 1.00 65.19 529 GLU A N 1
ATOM 4069 C CA . GLU A 1 529 ? 32.830 30.512 -30.253 1.00 65.19 529 GLU A CA 1
ATOM 4070 C C . GLU A 1 529 ? 32.241 29.831 -29.015 1.00 65.19 529 GLU A C 1
ATOM 4072 O O . GLU A 1 529 ? 31.503 30.433 -28.241 1.00 65.19 529 GLU A O 1
ATOM 4077 N N . LEU A 1 530 ? 32.572 28.555 -28.810 1.00 66.12 530 LEU A N 1
ATOM 4078 C CA . LEU A 1 530 ? 32.077 27.795 -27.665 1.00 66.12 530 LEU A CA 1
ATOM 4079 C C . LEU A 1 530 ? 32.714 28.296 -26.360 1.00 66.12 530 LEU A C 1
ATOM 4081 O O . LEU A 1 530 ? 33.941 28.354 -26.251 1.00 66.12 530 LEU A O 1
ATOM 4085 N N . ILE A 1 531 ? 31.895 28.563 -25.342 1.00 67.94 531 ILE A N 1
ATOM 4086 C CA . ILE A 1 531 ? 32.389 28.929 -24.011 1.00 67.94 531 ILE A CA 1
ATOM 4087 C C . ILE A 1 531 ? 32.759 27.648 -23.250 1.00 67.94 531 ILE A C 1
ATOM 4089 O O . ILE A 1 531 ? 31.906 26.833 -22.886 1.00 67.94 531 ILE A O 1
ATOM 4093 N N . THR A 1 532 ? 34.060 27.459 -23.015 1.00 72.69 532 THR A N 1
ATOM 4094 C CA . THR A 1 532 ? 34.623 26.253 -22.382 1.00 72.69 532 THR A CA 1
ATOM 4095 C C . THR A 1 532 ? 35.378 26.580 -21.097 1.00 72.69 532 THR A C 1
ATOM 4097 O O . THR A 1 532 ? 35.946 27.662 -20.973 1.00 72.69 532 THR A O 1
ATOM 4100 N N . GLY A 1 533 ? 35.413 25.644 -20.145 1.00 68.62 533 GLY A N 1
ATOM 4101 C CA . GLY A 1 533 ? 36.131 25.803 -18.874 1.00 68.62 533 GLY A CA 1
ATOM 4102 C C . GLY A 1 533 ? 35.311 25.404 -17.648 1.00 68.62 533 GLY A C 1
ATOM 4103 O O . GLY A 1 533 ? 34.113 25.145 -17.739 1.00 68.62 533 GLY A O 1
ATOM 4104 N N . LYS A 1 534 ? 35.966 25.330 -16.484 1.00 71.56 534 LYS A N 1
ATOM 4105 C CA . LYS A 1 534 ? 35.326 25.020 -15.199 1.00 71.56 534 LYS A CA 1
ATOM 4106 C C . LYS A 1 534 ? 34.944 26.279 -14.430 1.00 71.56 534 LYS A C 1
ATOM 4108 O O . LYS A 1 534 ? 35.804 27.100 -14.110 1.00 71.56 534 LYS A O 1
ATOM 4113 N N . VAL A 1 535 ? 33.682 26.390 -14.027 1.00 62.72 535 VAL A N 1
ATOM 4114 C CA . VAL A 1 535 ? 33.224 27.471 -13.143 1.00 62.72 535 VAL A CA 1
ATOM 4115 C C . VAL A 1 535 ? 33.908 27.357 -11.776 1.00 62.72 535 VAL A C 1
ATOM 4117 O O . VAL A 1 535 ? 34.007 26.263 -11.210 1.00 62.72 535 VAL A O 1
ATOM 4120 N N . GLY A 1 536 ? 34.425 28.484 -11.273 1.00 50.84 536 GLY A N 1
ATOM 4121 C CA . GLY A 1 536 ? 35.216 28.543 -10.037 1.00 50.84 536 GLY A CA 1
ATOM 4122 C C . GLY A 1 536 ? 36.707 28.221 -10.213 1.00 50.84 536 GLY A C 1
ATOM 4123 O O . GLY A 1 536 ? 37.449 28.234 -9.233 1.00 50.84 536 GLY A O 1
ATOM 4124 N N . LYS A 1 537 ? 37.157 27.949 -11.447 1.00 64.25 537 LYS A N 1
ATOM 4125 C CA . LYS A 1 537 ? 38.575 27.783 -11.801 1.00 64.25 537 LYS A CA 1
ATOM 4126 C C . LYS A 1 537 ? 38.964 28.624 -13.018 1.00 64.25 537 LYS A C 1
ATOM 4128 O O . LYS A 1 537 ? 39.900 29.408 -12.932 1.00 64.25 537 LYS A O 1
ATOM 4133 N N . ASP A 1 538 ? 38.241 28.442 -14.120 1.00 54.53 538 ASP A N 1
ATOM 4134 C CA . ASP A 1 538 ? 38.521 29.053 -15.421 1.00 54.53 538 ASP A CA 1
ATOM 4135 C C . ASP A 1 538 ? 37.518 30.180 -15.763 1.00 54.53 538 ASP A C 1
ATOM 4137 O O . ASP A 1 538 ? 37.831 31.029 -16.591 1.00 54.53 538 ASP A O 1
ATOM 4141 N N . LEU A 1 539 ? 36.329 30.204 -15.132 1.00 55.06 539 LEU A N 1
ATOM 4142 C CA . LEU A 1 539 ? 35.217 31.122 -15.450 1.00 55.06 539 LEU A CA 1
ATOM 4143 C C . LEU A 1 539 ? 34.512 31.696 -14.200 1.00 55.06 539 LEU A C 1
ATOM 4145 O O . LEU A 1 539 ? 34.428 31.025 -13.163 1.00 55.06 539 LEU A O 1
ATOM 4149 N N . THR A 1 540 ? 33.956 32.909 -14.340 1.00 49.12 540 THR A N 1
ATOM 4150 C CA . THR A 1 540 ? 33.086 33.634 -13.381 1.00 49.12 540 THR A CA 1
ATOM 4151 C C . THR A 1 540 ? 31.669 33.831 -13.957 1.00 49.12 540 THR A C 1
ATOM 4153 O O . THR A 1 540 ? 31.473 33.642 -15.150 1.00 49.12 540 THR A O 1
ATOM 4156 N N . THR A 1 541 ? 30.662 34.146 -13.132 1.00 41.34 541 THR A N 1
ATOM 4157 C CA . THR A 1 541 ? 29.229 34.159 -13.520 1.00 41.34 541 THR A CA 1
ATOM 4158 C C . THR A 1 541 ? 28.812 35.364 -14.377 1.00 41.34 541 THR A C 1
ATOM 4160 O O . THR A 1 541 ? 28.905 36.480 -13.871 1.00 41.34 541 THR A O 1
ATOM 4163 N N . GLU A 1 542 ? 28.266 35.128 -15.580 1.00 36.34 542 GLU A N 1
ATOM 4164 C CA . GLU A 1 542 ? 27.524 36.089 -16.437 1.00 36.34 542 GLU A CA 1
ATOM 4165 C C . GLU A 1 542 ? 26.391 35.374 -17.236 1.00 36.34 542 GLU A C 1
ATOM 4167 O O . GLU A 1 542 ? 26.323 34.141 -17.209 1.00 36.34 542 GLU A O 1
ATOM 4172 N N . GLU A 1 543 ? 25.473 36.130 -17.868 1.00 34.94 543 GLU A N 1
ATOM 4173 C CA . GLU A 1 543 ? 24.160 35.692 -18.423 1.00 34.94 543 GLU A CA 1
ATOM 4174 C C . GLU A 1 543 ? 24.082 35.721 -19.976 1.00 34.94 543 GLU A C 1
ATOM 4176 O O . GLU A 1 543 ? 24.784 36.523 -20.579 1.00 34.94 543 GLU A O 1
ATOM 4181 N N . ASP A 1 544 ? 23.210 34.900 -20.608 1.00 31.67 544 ASP A N 1
ATOM 4182 C CA . ASP A 1 544 ? 23.095 34.702 -22.085 1.00 31.67 544 ASP A CA 1
ATOM 4183 C C . ASP A 1 544 ? 21.639 34.445 -22.614 1.00 31.67 544 ASP A C 1
ATOM 4185 O O . ASP A 1 544 ? 20.737 34.098 -21.845 1.00 31.67 544 ASP A O 1
ATOM 4189 N N . GLU A 1 545 ? 21.443 34.568 -23.948 1.00 33.00 545 GLU A N 1
ATOM 4190 C CA . GLU A 1 545 ? 20.209 34.930 -24.716 1.00 33.00 545 GLU A CA 1
ATOM 4191 C C . GLU A 1 545 ? 19.443 33.780 -25.468 1.00 33.00 545 GLU A C 1
ATOM 4193 O O . GLU A 1 545 ? 19.984 32.692 -25.669 1.00 33.00 545 GLU A O 1
ATOM 4198 N N . LEU A 1 546 ? 18.177 33.991 -25.923 1.00 33.25 546 LEU A N 1
ATOM 4199 C CA . LEU A 1 546 ? 17.265 32.957 -26.513 1.00 33.25 546 LEU A CA 1
ATOM 4200 C C . LEU A 1 546 ? 16.222 33.460 -27.549 1.00 33.25 546 LEU A C 1
ATOM 4202 O O . LEU A 1 546 ? 15.650 34.505 -27.287 1.00 33.25 546 LEU A O 1
ATOM 4206 N N . GLY A 1 547 ? 15.913 32.615 -28.574 1.00 37.75 547 GLY A N 1
ATOM 4207 C CA . GLY A 1 547 ? 15.132 32.712 -29.862 1.00 37.75 547 GLY A CA 1
ATOM 4208 C C . GLY A 1 547 ? 13.698 33.303 -29.972 1.00 37.75 547 GLY A C 1
ATOM 4209 O O . GLY A 1 547 ? 13.343 34.184 -29.211 1.00 37.75 547 GLY A O 1
ATOM 4210 N N . GLU A 1 548 ? 12.898 32.891 -30.986 1.00 45.62 548 GLU A N 1
ATOM 4211 C CA . GLU A 1 548 ? 11.538 33.421 -31.326 1.00 45.62 548 GLU A CA 1
ATOM 4212 C C . GLU A 1 548 ? 10.442 32.684 -30.517 1.00 45.62 548 GLU A C 1
ATOM 4214 O O . GLU A 1 548 ? 10.430 31.450 -30.462 1.00 45.62 548 GLU A O 1
ATOM 4219 N N . LEU A 1 549 ? 9.584 33.409 -29.784 1.00 58.91 549 LEU A N 1
ATOM 4220 C CA . LEU A 1 549 ? 9.047 32.919 -28.494 1.00 58.91 549 LEU A CA 1
ATOM 4221 C C . LEU A 1 549 ? 7.583 33.291 -28.200 1.00 58.91 549 LEU A C 1
ATOM 4223 O O . LEU A 1 549 ? 7.052 32.959 -27.132 1.00 58.91 549 LEU A O 1
ATOM 4227 N N . ASP A 1 550 ? 6.903 33.944 -29.135 1.00 57.69 550 ASP A N 1
ATOM 4228 C CA . ASP A 1 550 ? 5.598 34.574 -28.901 1.00 57.69 550 ASP A CA 1
ATOM 4229 C C . ASP A 1 550 ? 4.443 33.608 -28.563 1.00 57.69 550 ASP A C 1
ATOM 4231 O O . ASP A 1 550 ? 3.423 33.997 -27.988 1.00 57.69 550 ASP A O 1
ATOM 4235 N N . HIS A 1 551 ? 4.627 32.319 -28.844 1.00 64.19 551 HIS A N 1
ATOM 4236 C CA . HIS A 1 551 ? 3.641 31.262 -28.605 1.00 64.19 551 HIS A CA 1
ATOM 4237 C C . HIS A 1 551 ? 3.820 30.516 -27.276 1.00 64.19 551 HIS A C 1
ATOM 4239 O O . HIS A 1 551 ? 3.160 29.502 -27.022 1.00 64.19 551 HIS A O 1
ATOM 4245 N N . ILE A 1 552 ? 4.717 30.998 -26.411 1.00 69.94 552 ILE A N 1
ATOM 4246 C CA . ILE A 1 552 ? 4.966 30.384 -25.110 1.00 69.94 552 ILE A CA 1
ATOM 4247 C C . ILE A 1 552 ? 3.865 30.768 -24.121 1.00 69.94 552 ILE A C 1
ATOM 4249 O O . ILE A 1 552 ? 3.675 31.921 -23.702 1.00 69.94 552 ILE A O 1
ATOM 4253 N N . LYS A 1 553 ? 3.150 29.736 -23.682 1.00 79.38 553 LYS A N 1
ATOM 4254 C CA . LYS A 1 553 ? 2.147 29.823 -22.631 1.00 79.38 553 LYS A CA 1
ATOM 4255 C C . LYS A 1 553 ? 2.814 29.874 -21.260 1.00 79.38 553 LYS A C 1
ATOM 4257 O O . LYS A 1 553 ? 2.414 30.692 -20.428 1.00 79.38 553 LYS A O 1
ATOM 4262 N N . ARG A 1 554 ? 3.840 29.044 -21.031 1.00 83.69 554 ARG A N 1
ATOM 4263 C CA . ARG A 1 554 ? 4.615 28.997 -19.779 1.00 83.69 554 ARG A CA 1
ATOM 4264 C C . ARG A 1 554 ? 5.941 28.247 -19.939 1.00 83.69 554 ARG A C 1
ATOM 4266 O O . ARG A 1 554 ? 5.985 27.225 -20.604 1.00 83.69 554 ARG A O 1
ATOM 4273 N N . VAL A 1 555 ? 6.988 28.640 -19.214 1.00 83.19 555 VAL A N 1
ATOM 4274 C CA . VAL A 1 555 ? 8.158 27.772 -18.981 1.00 83.19 555 VAL A CA 1
ATOM 4275 C C . VAL A 1 555 ? 7.863 26.855 -17.787 1.00 83.19 555 VAL A C 1
ATOM 4277 O O . VAL A 1 555 ? 7.648 27.318 -16.666 1.00 83.19 555 VAL A O 1
ATOM 4280 N N . ALA A 1 556 ? 7.770 25.545 -18.022 1.00 84.50 556 ALA A N 1
ATOM 4281 C CA . ALA A 1 556 ? 7.344 24.573 -17.014 1.00 84.50 556 ALA A CA 1
ATOM 4282 C C . ALA A 1 556 ? 8.506 24.150 -16.107 1.00 84.50 556 ALA A C 1
ATOM 4284 O O . ALA A 1 556 ? 8.380 24.158 -14.877 1.00 84.50 556 ALA A O 1
ATOM 4285 N N . LYS A 1 557 ? 9.651 23.818 -16.711 1.00 88.94 557 LYS A N 1
ATOM 4286 C CA . LYS A 1 557 ? 10.861 23.416 -15.994 1.00 88.94 557 LYS A CA 1
ATOM 4287 C C . LYS A 1 557 ? 12.115 23.860 -16.734 1.00 88.94 557 LYS A C 1
ATOM 4289 O O . LYS A 1 557 ? 12.121 23.886 -17.960 1.00 88.94 557 LYS A O 1
ATOM 4294 N N . ARG A 1 558 ? 13.185 24.117 -15.984 1.00 83.88 558 ARG A N 1
ATOM 4295 C CA . ARG A 1 558 ? 14.538 24.213 -16.530 1.00 83.88 558 ARG A CA 1
ATOM 4296 C C . ARG A 1 558 ? 15.542 23.392 -15.723 1.00 83.88 558 ARG A C 1
ATOM 4298 O O . ARG A 1 558 ? 15.502 23.404 -14.489 1.00 83.88 558 ARG A O 1
ATOM 4305 N N . THR A 1 559 ? 16.447 22.714 -16.415 1.00 89.38 559 THR A N 1
ATOM 4306 C CA . THR A 1 559 ? 17.594 22.027 -15.812 1.00 89.38 559 THR A CA 1
ATOM 4307 C C . THR A 1 559 ? 18.867 22.694 -16.316 1.00 89.38 559 THR A C 1
ATOM 4309 O O . THR A 1 559 ? 18.988 22.986 -17.503 1.00 89.38 559 THR A O 1
ATOM 4312 N N . GLY A 1 560 ? 19.800 22.964 -15.410 1.00 85.56 560 GLY A N 1
ATOM 4313 C CA . GLY A 1 560 ? 21.133 23.441 -15.749 1.00 85.56 560 GLY A CA 1
ATOM 4314 C C . GLY A 1 560 ? 22.201 22.510 -15.196 1.00 85.56 560 GLY A C 1
ATOM 4315 O O . GLY A 1 560 ? 22.156 22.141 -14.020 1.00 85.56 560 GLY A O 1
ATOM 4316 N N . PHE A 1 561 ? 23.166 22.162 -16.036 1.00 87.81 561 PHE A N 1
ATOM 4317 C CA . PHE A 1 561 ? 24.346 21.386 -15.683 1.00 87.81 561 PHE A CA 1
ATOM 4318 C C . PHE A 1 561 ? 25.569 22.300 -15.722 1.00 87.81 561 PHE A C 1
ATOM 4320 O O . PHE A 1 561 ? 25.783 22.992 -16.709 1.00 87.81 561 PHE A O 1
ATOM 4327 N N . ILE A 1 562 ? 26.361 22.329 -14.650 1.00 88.44 562 ILE A N 1
ATOM 4328 C CA . ILE A 1 562 ? 27.501 23.236 -14.493 1.00 88.44 562 ILE A CA 1
ATOM 4329 C C . ILE A 1 562 ? 28.776 22.403 -14.443 1.00 88.44 562 ILE A C 1
ATOM 4331 O O . ILE A 1 562 ? 28.943 21.581 -13.541 1.00 88.44 562 ILE A O 1
ATOM 4335 N N . ASN A 1 563 ? 29.698 22.640 -15.374 1.00 84.88 563 ASN A N 1
ATOM 4336 C CA . ASN A 1 563 ? 31.032 22.059 -15.315 1.00 84.88 563 ASN A CA 1
ATOM 4337 C C . ASN A 1 563 ? 31.846 22.812 -14.256 1.00 84.88 563 ASN A C 1
ATOM 4339 O O . ASN A 1 563 ? 32.319 23.921 -14.494 1.00 84.88 563 ASN A O 1
ATOM 4343 N N . CYS A 1 564 ? 31.991 22.239 -13.062 1.00 80.81 564 CYS A N 1
ATOM 4344 C CA . CYS A 1 564 ? 32.674 22.893 -11.944 1.00 80.81 564 CYS A CA 1
ATOM 4345 C C . CYS A 1 564 ? 33.667 21.957 -11.245 1.00 80.81 564 CYS A C 1
ATOM 4347 O O . CYS A 1 564 ? 33.835 20.785 -11.605 1.00 80.81 564 CYS A O 1
ATOM 4349 N N . VAL A 1 565 ? 34.409 22.510 -10.287 1.00 78.69 565 VAL A N 1
ATOM 4350 C CA . VAL A 1 565 ? 35.219 21.730 -9.340 1.00 78.69 565 VAL A CA 1
ATOM 4351 C C . VAL A 1 565 ? 34.336 21.188 -8.212 1.00 78.69 565 VAL A C 1
ATOM 4353 O O . VAL A 1 565 ? 33.242 21.700 -7.974 1.00 78.69 565 VAL A O 1
ATOM 4356 N N . ASP A 1 566 ? 34.800 20.144 -7.530 1.00 83.44 566 ASP A N 1
ATOM 4357 C CA . ASP A 1 566 ? 34.087 19.468 -6.436 1.00 83.44 566 ASP A CA 1
ATOM 4358 C C . ASP A 1 566 ? 33.852 20.361 -5.206 1.00 83.44 566 ASP A C 1
ATOM 4360 O O . ASP A 1 566 ? 32.916 20.132 -4.445 1.00 83.44 566 ASP A O 1
ATOM 4364 N N . THR A 1 567 ? 34.663 21.405 -5.039 1.00 83.06 567 THR A N 1
ATOM 4365 C CA . THR A 1 567 ? 34.545 22.392 -3.958 1.00 83.06 567 THR A CA 1
ATOM 4366 C C . THR A 1 567 ? 33.614 23.567 -4.267 1.00 83.06 567 THR A C 1
ATOM 4368 O O . THR A 1 567 ? 33.369 24.387 -3.384 1.00 83.06 567 THR A O 1
ATOM 4371 N N . PHE A 1 568 ? 33.091 23.685 -5.490 1.00 74.44 568 PHE A N 1
ATOM 4372 C CA . PHE A 1 568 ? 32.189 24.776 -5.862 1.00 74.44 568 PHE A CA 1
ATOM 4373 C C . PHE A 1 568 ? 30.768 24.485 -5.359 1.00 74.44 568 PHE A C 1
ATOM 4375 O O . PHE A 1 568 ? 30.246 23.401 -5.607 1.00 74.44 568 PHE A O 1
ATOM 4382 N N . THR A 1 569 ? 30.129 25.433 -4.667 1.00 82.56 569 THR A N 1
ATOM 4383 C CA . THR A 1 569 ? 28.802 25.237 -4.033 1.00 82.56 569 THR A CA 1
ATOM 4384 C C . THR A 1 569 ? 27.713 26.185 -4.538 1.00 82.56 569 THR A C 1
ATOM 4386 O O . THR A 1 569 ? 26.562 26.078 -4.119 1.00 82.56 569 THR A O 1
ATOM 4389 N N . ASP A 1 570 ? 28.052 27.099 -5.450 1.00 78.19 570 ASP A N 1
ATOM 4390 C CA . ASP A 1 570 ? 27.154 28.162 -5.916 1.00 78.19 570 ASP A CA 1
ATOM 4391 C C . ASP A 1 570 ? 26.488 27.838 -7.263 1.00 78.19 570 ASP A C 1
ATOM 4393 O O . ASP A 1 570 ? 26.138 28.731 -8.034 1.00 78.19 570 ASP A O 1
ATOM 4397 N N . GLN A 1 571 ? 26.262 26.555 -7.570 1.00 83.12 571 GLN A N 1
ATOM 4398 C CA . GLN A 1 571 ? 25.606 26.123 -8.816 1.00 83.12 571 GLN A CA 1
ATOM 4399 C C . GLN A 1 571 ? 24.234 26.779 -9.000 1.00 83.12 571 GLN A C 1
ATOM 4401 O O . GLN A 1 571 ? 23.844 27.126 -10.113 1.00 83.12 571 GLN A O 1
ATOM 4406 N N . ALA A 1 572 ? 23.504 26.977 -7.899 1.00 74.69 572 ALA A N 1
ATOM 4407 C CA . ALA A 1 572 ? 22.219 27.663 -7.915 1.00 74.69 572 ALA A CA 1
ATOM 4408 C C . ALA A 1 572 ? 22.345 29.115 -8.405 1.00 74.69 572 ALA A C 1
ATOM 4410 O O . ALA A 1 572 ? 21.466 29.569 -9.132 1.00 74.69 572 ALA A O 1
ATOM 4411 N N . SER A 1 573 ? 23.431 29.805 -8.046 1.00 72.50 573 SER A N 1
ATOM 4412 C CA . SER A 1 573 ? 23.720 31.178 -8.468 1.00 72.50 573 SER A CA 1
ATOM 4413 C C . SER A 1 573 ? 24.132 31.246 -9.938 1.00 72.50 573 SER A C 1
ATOM 4415 O O . SER A 1 573 ? 23.715 32.157 -10.637 1.00 72.50 573 SER A O 1
ATOM 4417 N N . VAL A 1 574 ? 24.860 30.246 -10.446 1.00 71.38 574 VAL A N 1
ATOM 4418 C CA . VAL A 1 574 ? 25.204 30.147 -11.880 1.00 71.38 574 VAL A CA 1
ATOM 4419 C C . VAL A 1 574 ? 23.945 30.017 -12.744 1.00 71.38 574 VAL A C 1
ATOM 4421 O O . VAL A 1 574 ? 23.824 30.652 -13.784 1.00 71.38 574 VAL A O 1
ATOM 4424 N N . ILE A 1 575 ? 22.960 29.235 -12.294 1.00 78.81 575 ILE A N 1
ATOM 4425 C CA . ILE A 1 575 ? 21.689 29.054 -13.015 1.00 78.81 575 ILE A CA 1
ATOM 4426 C C . ILE A 1 575 ? 20.711 30.220 -12.788 1.00 78.81 575 ILE A C 1
ATOM 4428 O O . ILE A 1 575 ? 19.680 30.285 -13.467 1.00 78.81 575 ILE A O 1
ATOM 4432 N N . ASN A 1 576 ? 20.998 31.154 -11.871 1.00 75.75 576 ASN A N 1
ATOM 4433 C CA . ASN A 1 576 ? 20.201 32.377 -11.748 1.00 75.75 576 ASN A CA 1
ATOM 4434 C C . ASN A 1 576 ? 20.265 33.190 -13.033 1.00 75.75 576 ASN A C 1
ATOM 4436 O O . ASN A 1 576 ? 19.202 33.584 -13.479 1.00 75.75 576 ASN A O 1
ATOM 4440 N N . GLY A 1 577 ? 21.424 33.273 -13.696 1.00 70.25 577 GLY A N 1
ATOM 4441 C CA . GLY A 1 577 ? 21.547 34.028 -14.943 1.00 70.25 577 GLY A CA 1
ATOM 4442 C C . GLY A 1 577 ? 20.490 33.642 -15.970 1.00 70.25 577 GLY A C 1
ATOM 4443 O O . GLY A 1 577 ? 19.597 34.410 -16.295 1.00 70.25 577 GLY A O 1
ATOM 4444 N N . ALA A 1 578 ? 20.444 32.361 -16.330 1.00 69.38 578 ALA A N 1
ATOM 4445 C CA . ALA A 1 578 ? 19.384 31.870 -17.202 1.00 69.38 578 ALA A CA 1
ATOM 4446 C C . ALA A 1 578 ? 17.970 32.029 -16.595 1.00 69.38 578 ALA A C 1
ATOM 4448 O O . ALA A 1 578 ? 16.989 32.150 -17.327 1.00 69.38 578 ALA A O 1
ATOM 4449 N N . SER A 1 579 ? 17.804 31.935 -15.263 1.00 75.38 579 SER A N 1
ATOM 4450 C CA . SER A 1 579 ? 16.496 32.066 -14.567 1.00 75.38 579 SER A CA 1
ATOM 4451 C C . SER A 1 579 ? 15.914 33.436 -14.778 1.00 75.38 579 SER A C 1
ATOM 4453 O O . SER A 1 579 ? 14.751 33.546 -15.159 1.00 75.38 579 SER A O 1
ATOM 4455 N N . ASP A 1 580 ? 16.749 34.421 -14.519 1.00 75.50 580 ASP A N 1
ATOM 4456 C CA . ASP A 1 580 ? 16.384 35.807 -14.410 1.00 75.50 580 ASP A CA 1
ATOM 4457 C C . ASP A 1 580 ? 16.160 36.343 -15.822 1.00 75.50 580 ASP A C 1
ATOM 4459 O O . ASP A 1 580 ? 15.068 36.837 -16.083 1.00 75.50 580 ASP A O 1
ATOM 4463 N N . THR A 1 581 ? 17.024 36.006 -16.791 1.00 70.44 581 THR A N 1
ATOM 4464 C CA . THR A 1 581 ? 16.795 36.284 -18.220 1.00 70.44 581 THR A CA 1
ATOM 4465 C C . THR A 1 581 ? 15.443 35.744 -18.718 1.00 70.44 581 THR A C 1
ATOM 4467 O O . THR A 1 581 ? 14.655 36.467 -19.325 1.00 70.44 581 THR A O 1
ATOM 4470 N N . VAL A 1 582 ? 15.091 34.487 -18.411 1.00 74.25 582 VAL A N 1
ATOM 4471 C CA . VAL A 1 582 ? 13.788 33.908 -18.809 1.00 74.25 582 VAL A CA 1
ATOM 4472 C C . VAL A 1 582 ? 12.614 34.602 -18.104 1.00 74.25 582 VAL A C 1
ATOM 4474 O O . VAL A 1 582 ? 11.543 34.773 -18.688 1.00 74.25 582 VAL A O 1
ATOM 4477 N N . VAL A 1 583 ? 12.768 35.011 -16.846 1.00 77.31 583 VAL A N 1
ATOM 4478 C CA . VAL A 1 583 ? 11.723 35.751 -16.124 1.00 77.31 583 VAL A CA 1
ATOM 4479 C C . VAL A 1 583 ? 11.589 37.184 -16.649 1.00 77.31 583 VAL A C 1
ATOM 4481 O O . VAL A 1 583 ? 10.465 37.671 -16.746 1.00 77.31 583 VAL A O 1
ATOM 4484 N N . ASP A 1 584 ? 12.675 37.830 -17.055 1.00 73.19 584 ASP A N 1
ATOM 4485 C CA . ASP A 1 584 ? 12.678 39.191 -17.598 1.00 73.19 584 ASP A CA 1
ATOM 4486 C C . ASP A 1 584 ? 12.062 39.261 -19.002 1.00 73.19 584 ASP A C 1
ATOM 4488 O O . ASP A 1 584 ? 11.355 40.227 -19.325 1.00 73.19 584 ASP A O 1
ATOM 4492 N N . ILE A 1 585 ? 12.250 38.203 -19.800 1.00 69.44 585 ILE A N 1
ATOM 4493 C CA . ILE A 1 585 ? 11.643 38.040 -21.128 1.00 69.44 585 ILE A CA 1
ATOM 4494 C C . ILE A 1 585 ? 10.143 37.711 -21.015 1.00 69.44 585 ILE A C 1
ATOM 4496 O O . ILE A 1 585 ? 9.317 38.340 -21.677 1.00 69.44 585 ILE A O 1
ATOM 4500 N N . PHE A 1 586 ? 9.753 36.750 -20.164 1.00 74.19 586 PHE A N 1
ATOM 4501 C CA . PHE A 1 586 ? 8.383 36.198 -20.140 1.00 74.19 586 PHE A CA 1
ATOM 4502 C C . PHE A 1 586 ? 7.505 36.649 -18.961 1.00 74.19 586 PHE A C 1
ATOM 4504 O O . PHE A 1 586 ? 6.335 36.253 -18.850 1.00 74.19 586 PHE A O 1
ATOM 4511 N N . GLY A 1 587 ? 8.041 37.431 -18.028 1.00 80.81 587 GLY A N 1
ATOM 4512 C CA . GLY A 1 587 ? 7.362 37.823 -16.796 1.00 80.81 587 GLY A CA 1
ATOM 4513 C C . GLY A 1 587 ? 6.911 36.615 -15.964 1.00 80.81 587 GLY A C 1
ATOM 4514 O O . GLY A 1 587 ? 7.626 35.629 -15.790 1.00 80.81 587 GLY A O 1
ATOM 4515 N N . ASN A 1 588 ? 5.669 36.640 -15.462 1.00 75.88 588 ASN A N 1
ATOM 4516 C CA . ASN A 1 588 ? 5.122 35.531 -14.664 1.00 75.88 588 ASN A CA 1
ATOM 4517 C C . ASN A 1 588 ? 5.067 34.190 -15.424 1.00 75.88 588 ASN A C 1
ATOM 4519 O O . ASN A 1 588 ? 5.127 33.144 -14.777 1.00 75.88 588 ASN A O 1
ATOM 4523 N N . LYS A 1 589 ? 4.989 34.197 -16.765 1.00 80.69 589 LYS A N 1
ATOM 4524 C CA . LYS A 1 589 ? 5.041 32.970 -17.582 1.00 80.69 589 LYS A CA 1
ATOM 4525 C C . LYS A 1 589 ? 6.426 32.313 -17.559 1.00 80.69 589 LYS A C 1
ATOM 4527 O O . LYS A 1 589 ? 6.527 31.109 -17.781 1.00 80.69 589 LYS A O 1
ATOM 4532 N N . GLY A 1 590 ? 7.468 33.084 -17.248 1.00 78.00 590 GLY A N 1
ATOM 4533 C CA . GLY A 1 590 ? 8.843 32.618 -17.106 1.00 78.00 590 GLY A CA 1
ATOM 4534 C C . GLY A 1 590 ? 9.146 31.957 -15.761 1.00 78.00 590 GLY A C 1
ATOM 4535 O O . GLY A 1 590 ? 10.210 31.368 -15.622 1.00 78.00 590 GLY A O 1
ATOM 4536 N N . LYS A 1 591 ? 8.244 31.994 -14.762 1.00 83.50 591 LYS A N 1
ATOM 4537 C CA . LYS A 1 591 ? 8.470 31.348 -13.452 1.00 83.50 591 LYS A CA 1
ATOM 4538 C C . LYS A 1 591 ? 8.285 29.824 -13.530 1.00 83.50 591 LYS A C 1
ATOM 4540 O O . LYS A 1 591 ? 7.162 29.315 -13.634 1.00 83.50 591 LYS A O 1
ATOM 4545 N N . HIS A 1 592 ? 9.394 29.097 -13.417 1.00 88.12 592 HIS A N 1
ATOM 4546 C CA . HIS A 1 592 ? 9.492 27.657 -13.674 1.00 88.12 592 HIS A CA 1
ATOM 4547 C C . HIS A 1 592 ? 10.033 26.864 -12.473 1.00 88.12 592 HIS A C 1
ATOM 4549 O O . HIS A 1 592 ? 10.674 27.412 -11.576 1.00 88.12 592 HIS A O 1
ATOM 4555 N N . ALA A 1 593 ? 9.791 25.549 -12.462 1.00 85.31 593 ALA A N 1
ATOM 4556 C CA . ALA A 1 593 ? 10.519 24.637 -11.579 1.00 85.31 593 ALA A CA 1
ATOM 4557 C C . ALA A 1 593 ? 11.975 24.514 -12.059 1.00 85.31 593 ALA A C 1
ATOM 4559 O O . ALA A 1 593 ? 12.207 24.437 -13.265 1.00 85.31 593 ALA A O 1
ATOM 4560 N N . ARG A 1 594 ? 12.962 24.477 -11.154 1.00 87.06 594 ARG A N 1
ATOM 4561 C CA . ARG A 1 594 ? 14.381 24.509 -11.548 1.00 87.06 594 ARG A CA 1
ATOM 4562 C C . ARG A 1 594 ? 15.250 23.465 -10.857 1.00 87.06 594 ARG A C 1
ATOM 4564 O O . ARG A 1 594 ? 14.994 23.087 -9.715 1.00 87.06 594 ARG A O 1
ATOM 4571 N N . SER A 1 595 ? 16.319 23.058 -11.533 1.00 88.19 595 SER A N 1
ATOM 4572 C CA . SER A 1 595 ? 17.415 22.268 -10.964 1.00 88.19 595 SER A CA 1
ATOM 4573 C C . SER A 1 595 ? 18.752 22.784 -11.501 1.00 88.19 595 SER A C 1
ATOM 4575 O O . SER A 1 595 ? 18.864 23.040 -12.695 1.00 88.19 595 SER A O 1
ATOM 4577 N N . GLY A 1 596 ? 19.743 22.952 -10.623 1.00 83.44 596 GLY A N 1
ATOM 4578 C CA . GLY A 1 596 ? 21.116 23.314 -10.983 1.00 83.44 596 GLY A CA 1
ATOM 4579 C C . GLY A 1 596 ? 22.072 22.270 -10.421 1.00 83.44 596 GLY A C 1
ATOM 4580 O O . GLY A 1 596 ? 22.112 22.081 -9.207 1.00 83.44 596 GLY A O 1
ATOM 4581 N N . LEU A 1 597 ? 22.779 21.557 -11.294 1.00 88.69 597 LEU A N 1
ATOM 4582 C CA . LEU A 1 597 ? 23.562 20.371 -10.949 1.00 88.69 597 LEU A CA 1
ATOM 4583 C C . LEU A 1 597 ? 25.031 20.572 -11.319 1.00 88.69 597 LEU A C 1
ATOM 4585 O O . LEU A 1 597 ? 25.342 20.901 -12.459 1.00 88.69 597 LEU A O 1
ATOM 4589 N N . GLY A 1 598 ? 25.940 20.343 -10.370 1.00 86.25 598 GLY A N 1
ATOM 4590 C CA . GLY A 1 598 ? 27.376 20.307 -10.649 1.00 86.25 598 GLY A CA 1
ATOM 4591 C C . GLY A 1 598 ? 27.771 18.981 -11.298 1.00 86.25 598 GLY A C 1
ATOM 4592 O O . GLY A 1 598 ? 27.419 17.919 -10.785 1.00 86.25 598 GLY A O 1
ATOM 4593 N N . ILE A 1 599 ? 28.504 19.037 -12.408 1.00 88.69 599 ILE A N 1
ATOM 4594 C CA . ILE A 1 599 ? 29.038 17.872 -13.123 1.00 88.69 599 ILE A CA 1
ATOM 4595 C C . ILE A 1 599 ? 30.556 18.028 -13.302 1.00 88.69 599 ILE A C 1
ATOM 4597 O O . ILE A 1 599 ? 31.088 19.130 -13.442 1.00 88.69 599 ILE A O 1
ATOM 4601 N N . ASN A 1 600 ? 31.276 16.904 -13.282 1.00 83.19 600 ASN A N 1
ATOM 4602 C CA . ASN A 1 600 ? 32.733 16.860 -13.400 1.00 83.19 600 ASN A CA 1
ATOM 4603 C C . ASN A 1 600 ? 33.259 17.148 -14.819 1.00 83.19 600 ASN A C 1
ATOM 4605 O O . ASN A 1 600 ? 34.415 17.555 -14.945 1.00 83.19 600 ASN A O 1
ATOM 4609 N N . ALA A 1 601 ? 32.461 16.927 -15.864 1.00 81.25 601 ALA A N 1
ATOM 4610 C CA . ALA A 1 601 ? 32.762 17.296 -17.245 1.00 81.25 601 ALA A CA 1
ATOM 4611 C C . ALA A 1 601 ? 31.477 17.391 -18.087 1.00 81.25 601 ALA A C 1
ATOM 4613 O O . ALA A 1 601 ? 30.581 16.563 -17.940 1.00 81.25 601 ALA A O 1
ATOM 4614 N N . LEU A 1 602 ? 31.432 18.358 -19.004 1.00 79.38 602 LEU A N 1
ATOM 4615 C CA . LEU A 1 602 ? 30.412 18.466 -20.052 1.00 79.38 602 LEU A CA 1
ATOM 4616 C C . LEU A 1 602 ? 31.029 18.188 -21.435 1.00 79.38 602 LEU A C 1
ATOM 4618 O O . LEU A 1 602 ? 32.253 18.318 -21.595 1.00 79.38 602 LEU A O 1
ATOM 4622 N N . PRO A 1 603 ? 30.220 17.813 -22.446 1.00 76.19 603 PRO A N 1
ATOM 4623 C CA . PRO A 1 603 ? 30.688 17.666 -23.821 1.00 76.19 603 PRO A CA 1
ATOM 4624 C C . PRO A 1 603 ? 31.480 18.893 -24.284 1.00 76.19 603 PRO A C 1
ATOM 4626 O O . PRO A 1 603 ? 31.148 20.028 -23.951 1.00 76.19 603 PRO A O 1
ATOM 4629 N N . PHE A 1 604 ? 32.564 18.659 -25.029 1.00 79.44 604 PHE A N 1
ATOM 4630 C CA . PHE A 1 604 ? 33.459 19.713 -25.536 1.00 79.44 604 PHE A CA 1
ATOM 4631 C C . PHE A 1 604 ? 34.069 20.628 -24.456 1.00 79.44 604 PHE A C 1
ATOM 4633 O O . PHE A 1 604 ? 34.579 21.697 -24.777 1.00 79.44 604 PHE A O 1
ATOM 4640 N N . ASN A 1 605 ? 34.053 20.201 -23.187 1.00 75.19 605 ASN A N 1
ATOM 4641 C CA . ASN A 1 605 ? 34.447 21.014 -22.036 1.00 75.19 605 ASN A CA 1
ATOM 4642 C C . ASN A 1 605 ? 33.618 22.305 -21.889 1.00 75.19 605 ASN A C 1
ATOM 4644 O O . ASN A 1 605 ? 34.124 23.300 -21.367 1.00 75.19 605 ASN A O 1
ATOM 4648 N N . ALA A 1 606 ? 32.358 22.291 -22.337 1.00 75.75 606 ALA A N 1
ATOM 4649 C CA . ALA A 1 606 ? 31.436 23.409 -22.170 1.00 75.75 606 ALA A CA 1
ATOM 4650 C C . ALA A 1 606 ? 31.308 23.820 -20.693 1.00 75.75 606 ALA A C 1
ATOM 4652 O O . ALA A 1 606 ? 31.435 22.990 -19.784 1.00 75.75 606 ALA A O 1
ATOM 4653 N N . ALA A 1 607 ? 31.081 25.112 -20.460 1.00 71.56 607 ALA A N 1
ATOM 4654 C CA . ALA A 1 607 ? 30.973 25.673 -19.115 1.00 71.56 607 ALA A CA 1
ATOM 4655 C C . ALA A 1 607 ? 29.660 25.291 -18.416 1.00 71.56 607 ALA A C 1
ATOM 4657 O O . ALA A 1 607 ? 29.642 24.917 -17.240 1.00 71.56 607 ALA A O 1
ATOM 4658 N N . VAL A 1 608 ? 28.560 25.372 -19.161 1.00 76.56 608 VAL A N 1
ATOM 4659 C CA . VAL A 1 608 ? 27.200 25.096 -18.703 1.00 76.56 608 VAL A CA 1
ATOM 4660 C C . VAL A 1 608 ? 26.454 24.377 -19.828 1.00 76.56 608 VAL A C 1
ATOM 4662 O O . VAL A 1 608 ? 26.789 24.532 -20.996 1.00 76.56 608 VAL A O 1
ATOM 4665 N N . GLU A 1 609 ? 25.455 23.575 -19.494 1.00 82.00 609 GLU A N 1
ATOM 4666 C CA . GLU A 1 609 ? 24.483 23.045 -20.448 1.00 82.00 609 GLU A CA 1
ATOM 4667 C C . GLU A 1 609 ? 23.079 23.273 -19.887 1.00 82.00 609 GLU A C 1
ATOM 4669 O O . GLU A 1 609 ? 22.825 22.989 -18.713 1.00 82.00 609 GLU A O 1
ATOM 4674 N N . ILE A 1 610 ? 22.181 23.831 -20.698 1.00 81.69 610 ILE A N 1
ATOM 4675 C CA . ILE A 1 610 ? 20.826 24.201 -20.279 1.00 81.69 610 ILE A CA 1
ATOM 4676 C C . ILE A 1 610 ? 19.795 23.478 -21.136 1.00 81.69 610 ILE A C 1
ATOM 4678 O O . ILE A 1 610 ? 19.864 23.485 -22.362 1.00 81.69 610 ILE A O 1
ATOM 4682 N N . GLU A 1 611 ? 18.791 22.909 -20.482 1.00 86.06 611 GLU A N 1
ATOM 4683 C CA . GLU A 1 611 ? 17.606 22.343 -21.124 1.00 86.06 611 GLU A CA 1
ATOM 4684 C C . GLU A 1 611 ? 16.331 22.893 -20.471 1.00 86.06 611 GLU A C 1
ATOM 4686 O O . GLU A 1 611 ? 16.306 23.237 -19.283 1.00 86.06 611 GLU A O 1
ATOM 4691 N N . ALA A 1 612 ? 15.246 22.954 -21.235 1.00 84.44 612 ALA A N 1
ATOM 4692 C CA . ALA A 1 612 ? 13.967 23.479 -20.797 1.00 84.44 612 ALA A CA 1
ATOM 4693 C C . ALA A 1 612 ? 12.796 22.607 -21.261 1.00 84.44 612 ALA A C 1
ATOM 4695 O O . ALA A 1 612 ? 12.829 21.949 -22.301 1.00 84.44 612 ALA A O 1
ATOM 4696 N N . ILE A 1 613 ? 11.721 22.663 -20.476 1.00 87.75 613 ILE A N 1
ATOM 4697 C CA . ILE A 1 613 ? 10.396 22.170 -20.838 1.00 87.75 613 ILE A CA 1
ATOM 4698 C C . ILE A 1 613 ? 9.468 23.377 -20.867 1.00 87.75 613 ILE A C 1
ATOM 4700 O O . ILE A 1 613 ? 9.288 24.057 -19.851 1.00 87.75 613 ILE A O 1
ATOM 4704 N N . VAL A 1 614 ? 8.871 23.635 -22.023 1.00 83.62 614 VAL A N 1
ATOM 4705 C CA . VAL A 1 614 ? 8.079 24.832 -22.304 1.00 83.62 614 VAL A CA 1
ATOM 4706 C C . VAL A 1 614 ? 6.680 24.427 -22.745 1.00 83.62 614 VAL A C 1
ATOM 4708 O O . VAL A 1 614 ? 6.526 23.588 -23.616 1.00 83.62 614 VAL A O 1
ATOM 4711 N N . GLU A 1 615 ? 5.647 25.003 -22.148 1.00 82.69 615 GLU A N 1
ATOM 4712 C CA . GLU A 1 615 ? 4.261 24.872 -22.587 1.00 82.69 615 GLU A CA 1
ATOM 4713 C C . GLU A 1 615 ? 3.935 25.965 -23.618 1.00 82.69 615 GLU A C 1
ATOM 4715 O O . GLU A 1 615 ? 4.199 27.145 -23.372 1.00 82.69 615 GLU A O 1
ATOM 4720 N N . ILE A 1 616 ? 3.327 25.592 -24.742 1.00 79.81 616 ILE A N 1
ATOM 4721 C CA . ILE A 1 616 ? 2.873 26.478 -25.823 1.00 79.81 616 ILE A CA 1
ATOM 4722 C C . ILE A 1 616 ? 1.352 26.395 -26.004 1.00 79.81 616 ILE A C 1
ATOM 4724 O O . ILE A 1 616 ? 0.719 25.441 -25.549 1.00 79.81 616 ILE A O 1
ATOM 4728 N N . ASP A 1 617 ? 0.748 27.392 -26.650 1.00 71.94 617 ASP A N 1
ATOM 4729 C CA . ASP A 1 617 ? -0.702 27.412 -26.886 1.00 71.94 617 ASP A CA 1
ATOM 4730 C C . ASP A 1 617 ? -1.144 26.301 -27.864 1.00 71.94 617 ASP A C 1
ATOM 4732 O O . ASP A 1 617 ? -0.429 25.974 -28.819 1.00 71.94 617 ASP A O 1
ATOM 4736 N N . GLU A 1 618 ? -2.324 25.706 -27.626 1.00 59.53 618 GLU A N 1
ATOM 4737 C CA . GLU A 1 618 ? -2.819 24.505 -28.332 1.00 59.53 618 GLU A CA 1
ATOM 4738 C C . GLU A 1 618 ? -2.920 24.692 -29.856 1.00 59.53 618 GLU A C 1
ATOM 4740 O O . GLU A 1 618 ? -2.609 23.762 -30.603 1.00 59.53 618 GLU A O 1
ATOM 4745 N N . ASP A 1 619 ? -3.235 25.910 -30.307 1.00 54.62 619 ASP A N 1
ATOM 4746 C CA . ASP A 1 619 ? -3.451 26.265 -31.716 1.00 54.62 619 ASP A CA 1
ATOM 4747 C C . ASP A 1 619 ? -2.183 26.754 -32.445 1.00 54.62 619 ASP A C 1
ATOM 4749 O O . ASP A 1 619 ? -2.252 27.179 -33.599 1.00 54.62 619 ASP A O 1
ATOM 4753 N N . THR A 1 620 ? -1.012 26.705 -31.798 1.00 50.56 620 THR A N 1
ATOM 4754 C CA . THR A 1 620 ? 0.246 27.191 -32.389 1.00 50.56 620 THR A CA 1
ATOM 4755 C C . THR A 1 620 ? 0.662 26.328 -33.596 1.00 50.56 620 THR A C 1
ATOM 4757 O O . THR A 1 620 ? 0.936 25.130 -33.400 1.00 50.56 620 THR A O 1
ATOM 4760 N N . PRO A 1 621 ? 0.754 26.898 -34.822 1.00 43.59 621 PRO A N 1
ATOM 4761 C CA . PRO A 1 621 ? 1.184 26.179 -36.020 1.00 43.59 621 PRO A CA 1
ATOM 4762 C C . PRO A 1 621 ? 2.613 25.646 -35.891 1.00 43.59 621 PRO A C 1
ATOM 4764 O O . PRO A 1 621 ? 3.463 26.246 -35.240 1.00 43.59 621 PRO A O 1
ATOM 4767 N N . VAL A 1 622 ? 2.892 24.515 -36.541 1.00 36.53 622 VAL A N 1
ATOM 4768 C CA . VAL A 1 622 ? 4.236 23.927 -36.570 1.00 36.53 622 VAL A CA 1
ATOM 4769 C C . VAL A 1 622 ? 5.105 24.705 -37.555 1.00 36.53 622 VAL A C 1
ATOM 4771 O O . VAL A 1 622 ? 4.986 24.516 -38.764 1.00 36.53 622 VAL A O 1
ATOM 4774 N N . VAL A 1 623 ? 6.000 25.536 -37.032 1.00 38.31 623 VAL A N 1
ATOM 4775 C CA . VAL A 1 623 ? 7.234 25.920 -37.719 1.00 38.31 623 VAL A CA 1
ATOM 4776 C C . VAL A 1 623 ? 8.368 25.510 -36.781 1.00 38.31 623 VAL A C 1
ATOM 4778 O O . VAL A 1 623 ? 8.533 26.098 -35.717 1.00 38.31 623 VAL A O 1
ATOM 4781 N N . LEU A 1 624 ? 9.053 24.415 -37.121 1.00 34.91 624 LEU A N 1
ATOM 4782 C CA . LEU A 1 624 ? 10.302 23.971 -36.496 1.00 34.91 624 LEU A CA 1
ATOM 4783 C C . LEU A 1 624 ? 11.384 23.941 -37.567 1.00 34.91 624 LEU A C 1
ATOM 4785 O O . LEU A 1 624 ? 11.081 23.395 -38.657 1.00 34.91 624 LEU A O 1
#